Protein AF-A0A8H6HH96-F1 (afdb_monomer_lite)

Secondary structure (DSSP, 8-state):
-PPPPP--TTHHHHHHHHHHHHHHHSHHHHHHHT--SSTT-------HHHHHHHHHHHH-HHHHHH-HHHHHHHHHHHHHHHHHHHHHHHHHTT-TTS-----TT-----TT-----S---BTTB--TTS-HHHHHHHHHHHHH-TTHHHHHHHHTT-TTTS-SEEEPP-BTTB--EEE-S---GGG-TTSS--PPPP--------SSSSS----------------------------PPPPPP-PPPPPPP----PPPPPPHHHHHHHHHHHTS--PPP---HHHHHHHHHHHHHHHHHHHHHHHHHHHHHHHHHHHHHTTSS-HHHHHHHHHHHHHS----------------PPPP-PPPPPPPPPPPPPGGGG----

Foldseek 3Di:
DDDQDDDDCPPPPSVLVVLLLVLCVDPLNVCVQLNDPDPPDDNPPDDLLNSLLVSLCRRPVVNCVVPSNVSSVVSVVSSVVLVVLLVVLVVVLVCVVVDPPPDPDDPDDDPDDQPASPDAAALQGDDPPGDPVSVVSSVVSCVVPVCNSVVSNSHRPDCVNQPQWDWDPQDVSGIHIHGNDPDPPVPPPPPPPDDDDDDDDDDDDDPDPPPDDDDDDDDDDDDDDDDDDDDDDDDDDDDDDDDDDDDDDDDDDDDDDDDPDDDPVVVVVVVVVVPPDPPPDPDDPVVVVVVVVVVVVVVVLVVVLVVVLVVVLVVLVVCVVVVVDDPVRSVVVNVCSVPVPSPPVPPPPPDDDDDDDDDDDDDDDDDDDDDDDDPPPPPDDD

Sequence (382 aa):
MSKIPDVKWAENNHHLTWALITEMEKEPYRSTFFGKSSKAENTKGVSKVKVCQQIAQAVIPHVHTINAKTAGNRVSTKIDWLFAQYKNQAQRLRKTGGGIEVGEGTVGGSAGGNDALDFYIGADGPNSDTPAHAQNLWQEINSAFPFFGRLHRQTATRPNVVPIVVTTGVGPHGSQSLWLQPRNQGAVNNLSSQAAPALDDNLSSQALDNFLGINTTKTLGQGAPLSRSSSFSSVHSESQAPPPPLSQLPPSAQSSKRPPKLSTQARAAADKIASVKLVPQKRSLQETLSDITERNFTLLTARADRDSQTQTRQVLLAEFNAGLWTREEYRAEVNALLNRPLASSSSSSLSTSSSSPAIPEAQHLPRAHSPDWPENLFQDQD

pLDDT: mean 73.15, std 23.67, range [26.23, 98.56]

Radius of gyration: 35.13 Å; chains: 1; bounding box: 78×89×97 Å

Organism: NCBI:txid980116

Structure (mmCIF, N/CA/C/O backbone):
data_AF-A0A8H6HH96-F1
#
_entry.id   AF-A0A8H6HH96-F1
#
loop_
_atom_site.group_PDB
_atom_site.id
_atom_site.type_symbol
_atom_site.label_atom_id
_atom_site.label_alt_id
_atom_site.label_comp_id
_atom_site.label_asym_id
_atom_site.label_entity_id
_atom_site.label_seq_id
_atom_site.pdbx_PDB_ins_code
_atom_site.Cartn_x
_atom_site.Cartn_y
_atom_site.Cartn_z
_atom_site.occupancy
_atom_site.B_iso_or_equiv
_atom_site.auth_seq_id
_atom_site.auth_comp_id
_atom_site.auth_asym_id
_atom_site.auth_atom_id
_atom_site.pdbx_PDB_model_num
ATOM 1 N N . MET A 1 1 ? -2.152 -10.992 33.904 1.00 78.69 1 MET A N 1
ATOM 2 C CA . MET A 1 1 ? -2.643 -10.517 32.591 1.00 78.69 1 MET A CA 1
ATOM 3 C C . MET A 1 1 ? -2.635 -11.699 31.641 1.00 78.69 1 MET A C 1
ATOM 5 O O . MET A 1 1 ? -1.570 -12.265 31.432 1.00 78.69 1 MET A O 1
ATOM 9 N N . SER A 1 2 ? -3.791 -12.119 31.130 1.00 87.31 2 SER A N 1
ATOM 10 C CA . SER A 1 2 ? -3.855 -13.226 30.168 1.00 87.31 2 SER A CA 1
ATOM 11 C C . SER A 1 2 ? -3.091 -12.855 28.893 1.00 87.31 2 SER A C 1
ATOM 13 O O . SER A 1 2 ? -3.254 -11.751 28.370 1.00 87.31 2 SER A O 1
ATOM 15 N N . LYS A 1 3 ? -2.229 -13.754 28.407 1.00 94.62 3 LYS A N 1
ATOM 16 C CA . LYS A 1 3 ? -1.460 -13.548 27.173 1.00 94.62 3 LYS A CA 1
ATOM 17 C C . LYS A 1 3 ? -2.432 -13.466 25.992 1.00 94.62 3 LYS A C 1
ATOM 19 O O . LYS A 1 3 ? -3.235 -14.373 25.793 1.00 94.62 3 LYS A O 1
ATOM 24 N N . ILE A 1 4 ? -2.374 -12.380 25.220 1.00 95.94 4 ILE A N 1
ATOM 25 C CA . ILE A 1 4 ? -3.239 -12.201 24.048 1.00 95.94 4 ILE A CA 1
ATOM 26 C C . ILE A 1 4 ? -2.741 -13.154 22.947 1.00 95.94 4 ILE A C 1
ATOM 28 O O . ILE A 1 4 ? -1.587 -13.014 22.532 1.00 95.94 4 ILE A O 1
ATOM 32 N N . PRO A 1 5 ? -3.564 -14.105 22.464 1.00 96.69 5 PRO A N 1
ATOM 33 C CA . PRO A 1 5 ? -3.142 -15.075 21.452 1.00 96.69 5 PRO A CA 1
ATOM 34 C C . PRO A 1 5 ? -2.785 -14.360 20.151 1.00 96.69 5 PRO A C 1
ATOM 36 O O . PRO A 1 5 ? -3.343 -13.299 19.872 1.00 96.69 5 PRO A O 1
ATOM 39 N N . ASP A 1 6 ? -1.856 -14.892 19.365 1.00 97.62 6 ASP A N 1
ATOM 40 C CA . ASP A 1 6 ? -1.516 -14.304 18.067 1.00 97.62 6 ASP A CA 1
ATOM 41 C C . ASP A 1 6 ? -2.592 -14.605 17.007 1.00 97.62 6 ASP A C 1
ATOM 43 O O . ASP A 1 6 ? -3.264 -15.634 17.077 1.00 97.62 6 ASP A O 1
ATOM 47 N N . VAL A 1 7 ? -2.796 -13.691 16.052 1.00 97.75 7 VAL A N 1
ATOM 48 C CA . VAL A 1 7 ? -3.810 -13.853 14.994 1.00 97.75 7 VAL A CA 1
ATOM 49 C C . VAL A 1 7 ? -3.150 -14.411 13.747 1.00 97.75 7 VAL A C 1
ATOM 51 O O . VAL A 1 7 ? -2.391 -13.726 13.063 1.00 97.75 7 VAL A O 1
ATOM 54 N N . LYS A 1 8 ? -3.506 -15.643 13.401 1.00 98.00 8 LYS A N 1
ATOM 55 C CA . LYS A 1 8 ? -2.939 -16.340 12.253 1.00 98.00 8 LYS A CA 1
ATOM 56 C C . LYS A 1 8 ? -3.692 -16.001 10.963 1.00 98.00 8 LYS A C 1
ATOM 58 O O . LYS A 1 8 ? -4.523 -16.756 10.473 1.00 98.00 8 LYS A O 1
ATOM 63 N N . TRP A 1 9 ? -3.385 -14.837 10.391 1.00 97.94 9 TRP A N 1
ATOM 64 C CA . TRP A 1 9 ? -4.041 -14.301 9.184 1.00 97.94 9 TRP A CA 1
ATOM 65 C C . TRP A 1 9 ? -3.913 -15.166 7.917 1.00 97.94 9 TRP A C 1
ATOM 67 O O . TRP A 1 9 ? -4.648 -14.932 6.954 1.00 97.94 9 TRP A O 1
ATOM 77 N N . ALA A 1 10 ? -2.955 -16.097 7.888 1.00 96.94 10 ALA A N 1
ATOM 78 C CA . ALA A 1 10 ? -2.667 -16.961 6.743 1.00 96.94 10 ALA A CA 1
ATOM 79 C C . ALA A 1 10 ? -3.335 -18.346 6.810 1.00 96.94 10 ALA A C 1
ATOM 81 O O . ALA A 1 10 ? -3.368 -19.046 5.804 1.00 96.94 10 ALA A O 1
ATOM 82 N N . GLU A 1 11 ? -3.899 -18.739 7.955 1.00 96.44 11 GLU A N 1
ATOM 83 C CA . GLU A 1 11 ? -4.533 -20.055 8.098 1.00 96.44 11 GLU A CA 1
ATOM 84 C C . GLU A 1 11 ? -5.866 -20.159 7.338 1.00 96.44 11 GLU A C 1
ATOM 86 O O . GLU A 1 11 ? -6.554 -19.159 7.092 1.00 96.44 11 GLU A O 1
ATOM 91 N N . ASN A 1 12 ? -6.238 -21.396 6.985 1.00 96.19 12 ASN A N 1
ATOM 92 C CA . ASN A 1 12 ? -7.440 -21.762 6.225 1.00 96.19 12 ASN A CA 1
ATOM 93 C C . ASN A 1 12 ? -7.620 -20.898 4.967 1.00 96.19 12 ASN A C 1
ATOM 95 O O . ASN A 1 12 ? -8.622 -20.197 4.827 1.00 96.19 12 ASN A O 1
ATOM 99 N N . ASN A 1 13 ? -6.618 -20.889 4.083 1.00 96.56 13 ASN A N 1
ATOM 100 C CA . ASN A 1 13 ? -6.642 -20.124 2.830 1.00 96.56 13 ASN A CA 1
ATOM 101 C C . ASN A 1 13 ? -6.955 -18.633 3.046 1.00 96.56 13 ASN A C 1
ATOM 103 O O . ASN A 1 13 ? -7.746 -18.025 2.323 1.00 96.56 13 ASN A O 1
ATOM 107 N N . HIS A 1 14 ? -6.346 -18.042 4.078 1.00 97.50 14 HIS A N 1
ATOM 108 C CA . HIS A 1 14 ? -6.530 -16.641 4.448 1.00 97.50 14 HIS A CA 1
ATOM 109 C C . HIS A 1 14 ? -7.977 -16.236 4.787 1.00 97.50 14 HIS A C 1
ATOM 111 O O . HIS A 1 14 ? -8.347 -15.073 4.597 1.00 97.50 14 HIS A O 1
ATOM 117 N N . HIS A 1 15 ? -8.797 -17.150 5.318 1.00 98.12 15 HIS A N 1
ATOM 118 C CA . HIS A 1 15 ? -10.210 -16.884 5.628 1.00 98.12 15 HIS A CA 1
ATOM 119 C C . HIS A 1 15 ? -10.440 -15.594 6.442 1.00 98.12 15 HIS A C 1
ATOM 121 O O . HIS A 1 15 ? -11.335 -14.819 6.115 1.00 98.12 15 HIS A O 1
ATOM 127 N N . LEU A 1 16 ? -9.602 -15.300 7.448 1.00 98.31 16 LEU A N 1
ATOM 128 C CA . LEU A 1 16 ? -9.711 -14.066 8.244 1.00 98.31 16 LEU A CA 1
ATOM 129 C C . LEU A 1 16 ? -9.432 -12.806 7.425 1.00 98.31 16 LEU A C 1
ATOM 131 O O . LEU A 1 16 ? -10.037 -11.766 7.669 1.00 98.31 16 LEU A O 1
ATOM 135 N N . THR A 1 17 ? -8.518 -12.882 6.456 1.00 98.44 17 THR A N 1
ATOM 136 C CA . THR A 1 17 ? -8.229 -11.751 5.564 1.00 98.44 17 THR A CA 1
ATOM 137 C C . THR A 1 17 ? -9.420 -11.501 4.634 1.00 98.44 17 THR A C 1
ATOM 139 O O . THR A 1 17 ? -9.804 -10.352 4.423 1.00 98.44 17 THR A O 1
ATOM 142 N N . TRP A 1 18 ? -10.071 -12.560 4.148 1.00 98.38 18 TRP A N 1
ATOM 143 C CA . TRP A 1 18 ? -11.303 -12.447 3.363 1.00 98.38 18 TRP A CA 1
ATOM 144 C C . TRP A 1 18 ? -12.493 -11.925 4.170 1.00 98.38 18 TRP A C 1
ATOM 146 O O . TRP A 1 18 ? -13.240 -11.073 3.682 1.00 98.38 18 TRP A O 1
ATOM 156 N N . ALA A 1 19 ? -12.649 -12.384 5.412 1.00 98.44 19 ALA A N 1
ATOM 157 C CA . ALA A 1 19 ? -13.650 -11.865 6.339 1.00 98.44 19 ALA A CA 1
ATOM 158 C C . ALA A 1 19 ? -13.410 -10.376 6.625 1.00 98.44 19 ALA A C 1
ATOM 160 O O . ALA A 1 19 ? -14.339 -9.578 6.547 1.00 98.44 19 ALA A O 1
ATOM 161 N N . LEU A 1 20 ? -12.151 -9.980 6.847 1.00 98.50 20 LEU A N 1
ATOM 162 C CA . LEU A 1 20 ? -11.760 -8.583 7.020 1.00 98.50 20 LEU A CA 1
ATOM 163 C C . LEU A 1 20 ? -12.160 -7.717 5.820 1.00 98.50 20 LEU A C 1
ATOM 165 O O . LEU A 1 20 ? -12.794 -6.683 6.011 1.00 98.50 20 LEU A O 1
ATOM 169 N N . ILE A 1 21 ? -11.835 -8.137 4.594 1.00 98.31 21 ILE A N 1
ATOM 170 C CA . ILE A 1 21 ? -12.217 -7.392 3.384 1.00 98.31 21 ILE A CA 1
ATOM 171 C C . ILE A 1 21 ? -13.745 -7.298 3.270 1.00 98.31 21 ILE A C 1
ATOM 173 O O . ILE A 1 21 ? -14.269 -6.228 2.981 1.00 98.31 21 ILE A O 1
ATOM 177 N N . THR A 1 22 ? -14.462 -8.385 3.565 1.00 98.31 22 THR A N 1
ATOM 178 C CA . THR A 1 22 ? -15.934 -8.410 3.542 1.00 98.31 22 THR A CA 1
ATOM 179 C C . THR A 1 22 ? -16.539 -7.426 4.542 1.00 98.31 22 THR A C 1
ATOM 181 O O . THR A 1 22 ? -17.466 -6.699 4.199 1.00 98.31 22 THR A O 1
ATOM 184 N N . GLU A 1 23 ? -15.998 -7.346 5.760 1.00 98.31 23 GLU A N 1
ATOM 185 C CA . GLU A 1 23 ? -16.421 -6.342 6.738 1.00 98.31 23 GLU A CA 1
ATOM 186 C C . GLU A 1 23 ? -16.109 -4.922 6.256 1.00 98.31 23 GLU A C 1
ATOM 188 O O . GLU A 1 23 ? -16.977 -4.057 6.314 1.00 98.31 23 GLU A O 1
ATOM 193 N N . MET A 1 24 ? -14.911 -4.669 5.718 1.00 97.88 24 MET A N 1
ATOM 194 C CA . MET A 1 24 ? -14.539 -3.347 5.193 1.00 97.88 24 MET A CA 1
ATOM 195 C C . MET A 1 24 ? -15.464 -2.862 4.066 1.00 97.88 24 MET A C 1
ATOM 197 O O . MET A 1 24 ? -15.627 -1.655 3.891 1.00 97.88 24 MET A O 1
ATOM 201 N N . GLU A 1 25 ? -16.038 -3.779 3.287 1.00 96.69 25 GLU A N 1
ATOM 202 C CA . GLU A 1 25 ? -16.947 -3.467 2.181 1.00 96.69 25 GLU A CA 1
ATOM 203 C C . GLU A 1 25 ? -18.357 -3.074 2.629 1.00 96.69 25 GLU A C 1
ATOM 205 O O . GLU A 1 25 ? -19.082 -2.465 1.841 1.00 96.69 25 GLU A O 1
ATOM 210 N N . LYS A 1 26 ? -18.751 -3.371 3.873 1.00 96.25 26 LYS A N 1
ATOM 211 C CA . LYS A 1 26 ? -20.076 -3.008 4.385 1.00 96.25 26 LYS A CA 1
ATOM 212 C C . LYS A 1 26 ? -20.257 -1.493 4.384 1.00 96.25 26 LYS A C 1
ATOM 214 O O . LYS A 1 26 ? -19.396 -0.765 4.869 1.00 96.25 26 LYS A O 1
ATOM 219 N N . GLU A 1 27 ? -21.427 -1.029 3.950 1.00 93.06 27 GLU A N 1
ATOM 220 C CA . GLU A 1 27 ? -21.820 0.390 3.907 1.00 93.06 27 GLU A CA 1
ATOM 221 C C . GLU A 1 27 ? -21.396 1.246 5.122 1.00 93.06 27 GLU A C 1
ATOM 223 O O . GLU A 1 27 ? -20.795 2.300 4.916 1.00 93.06 27 GLU A O 1
ATOM 228 N N . PRO A 1 28 ? -21.601 0.839 6.395 1.00 93.69 28 PRO A N 1
ATOM 229 C CA . PRO A 1 28 ? -21.172 1.656 7.536 1.00 93.69 28 PRO A CA 1
ATOM 230 C C . PRO A 1 28 ? -19.653 1.872 7.637 1.00 93.69 28 PRO A C 1
ATOM 232 O O . PRO A 1 28 ? -19.225 2.831 8.279 1.00 93.69 28 PRO A O 1
ATOM 235 N N . TYR A 1 29 ? -18.842 0.993 7.047 1.00 95.81 29 TYR A N 1
ATOM 236 C CA . TYR A 1 29 ? -17.377 1.008 7.144 1.00 95.81 29 TYR A CA 1
ATOM 237 C C . TYR A 1 29 ? -16.710 1.408 5.832 1.00 95.81 29 TYR A C 1
ATOM 239 O O . TYR A 1 29 ? -15.599 1.949 5.836 1.00 95.81 29 TYR A O 1
ATOM 247 N N . ARG A 1 30 ? -17.419 1.214 4.720 1.00 94.81 30 ARG A N 1
ATOM 248 C CA . ARG A 1 30 ? -16.966 1.470 3.362 1.00 94.81 30 ARG A CA 1
ATOM 249 C C . ARG A 1 30 ? -16.361 2.855 3.210 1.00 94.81 30 ARG A C 1
ATOM 251 O O . ARG A 1 30 ? -15.209 2.966 2.794 1.00 94.81 30 ARG A O 1
ATOM 258 N N . SER A 1 31 ? -17.078 3.906 3.606 1.00 93.81 31 SER A N 1
ATOM 259 C CA . SER A 1 31 ? -16.592 5.276 3.417 1.00 93.81 31 SER A CA 1
ATOM 260 C C . SER A 1 31 ? -15.366 5.636 4.248 1.00 93.81 31 SER A C 1
ATOM 262 O O . SER A 1 31 ? -14.612 6.530 3.862 1.00 93.81 31 SER A O 1
ATOM 264 N N . THR A 1 32 ? -15.086 4.890 5.319 1.00 95.00 32 THR A N 1
ATOM 265 C CA . THR A 1 32 ? -13.865 5.065 6.119 1.00 95.00 32 THR A CA 1
ATOM 266 C C . THR A 1 32 ? -12.619 4.565 5.382 1.00 95.00 32 THR A C 1
ATOM 268 O O . THR A 1 32 ? -11.561 5.186 5.487 1.00 95.00 32 THR A O 1
ATOM 271 N N . PHE A 1 33 ? -12.718 3.466 4.627 1.00 94.62 33 PHE A N 1
ATOM 272 C CA . PHE A 1 33 ? -11.559 2.834 3.975 1.00 94.62 33 PHE A CA 1
ATOM 273 C C . PHE A 1 33 ? -11.481 3.116 2.473 1.00 94.62 33 PHE A C 1
ATOM 275 O O . PHE A 1 33 ? -10.404 3.391 1.941 1.00 94.62 33 PHE A O 1
ATOM 282 N N . PHE A 1 34 ? -12.622 3.096 1.792 1.00 93.69 34 PHE A N 1
ATOM 283 C CA . PHE A 1 34 ? -12.732 3.262 0.344 1.00 93.69 34 PHE A CA 1
ATOM 284 C C . PHE A 1 34 ? -13.244 4.651 -0.058 1.00 93.69 34 PHE A C 1
ATOM 286 O O . PHE A 1 34 ? -13.220 4.998 -1.233 1.00 93.69 34 PHE A O 1
ATOM 293 N N . GLY A 1 35 ? -13.596 5.506 0.906 1.00 91.81 35 GLY A N 1
ATOM 294 C CA . GLY A 1 35 ? -14.155 6.827 0.627 1.00 91.81 35 GLY A CA 1
ATOM 295 C C . GLY A 1 35 ? -15.628 6.768 0.218 1.00 91.81 35 GLY A C 1
ATOM 296 O O . GLY A 1 35 ? -16.232 5.702 0.141 1.00 91.81 35 GLY A O 1
ATOM 297 N N . LYS A 1 36 ? -16.215 7.944 0.009 1.00 91.50 36 LYS A N 1
ATOM 298 C CA . LYS A 1 36 ? -17.645 8.096 -0.274 1.00 91.50 36 LYS A CA 1
ATOM 299 C C . LYS A 1 36 ? -18.006 7.485 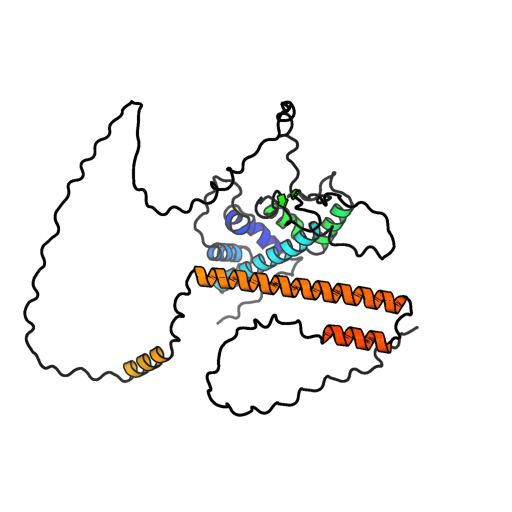-1.627 1.00 91.50 36 LYS A C 1
ATOM 301 O O . LYS A 1 36 ? -17.333 7.778 -2.616 1.00 91.50 36 LYS A O 1
ATOM 306 N N . SER A 1 37 ? -19.091 6.715 -1.674 1.00 87.94 37 SER A N 1
ATOM 307 C CA . SER A 1 37 ? -19.625 6.163 -2.929 1.00 87.94 37 SER A CA 1
ATOM 308 C C . SER A 1 37 ? -20.396 7.219 -3.727 1.00 87.94 37 SER A C 1
ATOM 310 O O . SER A 1 37 ? -20.481 7.141 -4.948 1.00 87.94 37 SER A O 1
ATOM 312 N N . SER A 1 38 ? -20.949 8.231 -3.048 1.00 88.50 38 SER A N 1
ATOM 313 C CA . SER A 1 38 ? -21.664 9.344 -3.677 1.00 88.50 38 SER A CA 1
ATOM 314 C C . SER A 1 38 ? -21.323 10.683 -3.021 1.00 88.50 38 SER A C 1
ATOM 316 O O . SER A 1 38 ? -20.925 10.751 -1.857 1.00 88.50 38 SER A O 1
ATOM 318 N N . LYS A 1 39 ? -21.518 11.784 -3.756 1.00 87.12 39 LYS A N 1
ATOM 319 C CA . LYS A 1 39 ? -21.288 13.145 -3.239 1.00 87.12 39 LYS A CA 1
ATOM 320 C C . LYS A 1 39 ? -22.212 13.496 -2.060 1.00 87.12 39 LYS A C 1
ATOM 322 O O . LYS A 1 39 ? -21.820 14.292 -1.212 1.00 87.12 39 LYS A O 1
ATOM 327 N N . ALA A 1 40 ? -23.404 12.896 -2.004 1.00 90.38 40 ALA A N 1
ATOM 328 C CA . ALA A 1 40 ? -24.403 13.124 -0.958 1.00 90.38 40 ALA A CA 1
ATOM 329 C C . ALA A 1 40 ? -24.122 12.347 0.343 1.00 90.38 40 ALA A C 1
ATOM 331 O O . ALA A 1 40 ? -24.733 12.626 1.373 1.00 90.38 40 ALA A O 1
ATOM 332 N N . GLU A 1 41 ? -23.202 11.379 0.322 1.00 88.69 41 GLU A N 1
ATOM 333 C CA . GLU A 1 41 ? -22.872 10.592 1.505 1.00 88.69 41 GLU A CA 1
ATOM 334 C C . GLU A 1 41 ? -22.101 11.451 2.522 1.00 88.69 41 GLU A C 1
ATOM 336 O O . GLU A 1 41 ? -21.005 11.958 2.256 1.00 88.69 41 GLU A O 1
ATOM 341 N N . ASN A 1 42 ? -22.664 11.629 3.716 1.00 86.19 42 ASN A N 1
ATOM 342 C CA . ASN A 1 42 ? -21.992 12.324 4.808 1.00 86.19 42 ASN A CA 1
ATOM 343 C C . ASN A 1 42 ? -21.152 11.346 5.626 1.00 86.19 42 ASN A C 1
ATOM 345 O O . ASN A 1 42 ? -21.620 10.279 6.023 1.00 86.19 42 ASN A O 1
ATOM 349 N N . THR A 1 43 ? -19.907 11.732 5.912 1.00 79.44 43 THR A N 1
ATOM 350 C CA . THR A 1 43 ? -19.020 10.941 6.762 1.00 79.44 43 THR A CA 1
ATOM 351 C C . THR A 1 43 ? -19.615 10.917 8.165 1.00 79.44 43 THR A C 1
ATOM 353 O O . THR A 1 43 ? -19.654 11.941 8.849 1.00 79.44 43 THR A O 1
ATOM 356 N N . LYS A 1 44 ? -20.102 9.754 8.604 1.00 79.44 44 LYS A N 1
ATOM 357 C CA . LYS A 1 44 ? -20.506 9.551 9.997 1.00 79.44 44 LYS A CA 1
ATOM 358 C C . LYS A 1 44 ? -19.246 9.783 10.831 1.00 79.44 44 LYS A C 1
ATOM 360 O O . LYS A 1 44 ? -18.245 9.126 10.571 1.00 79.44 44 LYS A O 1
ATOM 365 N N . GLY A 1 45 ? -19.256 10.728 11.774 1.00 90.50 45 GLY A N 1
ATOM 366 C CA . GLY A 1 45 ? -18.087 11.167 12.564 1.00 90.50 45 GLY A CA 1
ATOM 367 C C . GLY A 1 45 ? -17.471 10.108 13.497 1.00 90.50 45 GLY A C 1
ATOM 368 O O . GLY A 1 45 ? -16.928 10.434 14.550 1.00 90.50 45 GLY A O 1
ATOM 369 N N . VAL A 1 46 ? -17.589 8.828 13.154 1.00 93.56 46 VAL A N 1
ATOM 370 C CA . VAL A 1 46 ? -16.971 7.699 13.833 1.00 93.56 46 VAL A CA 1
ATOM 371 C C . VAL A 1 46 ? -15.484 7.693 13.491 1.00 93.56 46 VAL A C 1
ATOM 373 O O . VAL A 1 46 ? -15.091 7.743 12.328 1.00 93.56 46 VAL A O 1
ATOM 376 N N . SER A 1 47 ? -14.630 7.632 14.511 1.00 96.12 47 SER A N 1
ATOM 377 C CA . SER A 1 47 ? -13.187 7.566 14.292 1.00 96.12 47 SER A CA 1
ATOM 378 C C . SER A 1 47 ? -12.780 6.231 13.657 1.00 96.12 47 SER A C 1
ATOM 380 O O . SER A 1 47 ? -13.325 5.180 14.003 1.00 96.12 47 SER A O 1
ATOM 382 N N . LYS A 1 48 ? -11.749 6.248 12.796 1.00 96.31 48 LYS A N 1
ATOM 383 C CA . LYS A 1 48 ? -11.160 5.034 12.188 1.00 96.31 48 LYS A CA 1
ATOM 384 C C . LYS A 1 48 ? -10.838 3.961 13.240 1.00 96.31 48 LYS A C 1
ATOM 386 O O . LYS A 1 48 ? -11.071 2.783 13.010 1.00 96.31 48 LYS A O 1
ATOM 391 N N . VAL A 1 49 ? -10.374 4.371 14.426 1.00 97.62 49 VAL A N 1
ATOM 392 C CA . VAL A 1 49 ? -10.071 3.465 15.551 1.00 97.62 49 VAL A CA 1
ATOM 393 C C . VAL A 1 49 ? -11.313 2.705 16.026 1.00 97.62 49 VAL A C 1
ATOM 395 O O . VAL A 1 49 ? -11.239 1.491 16.207 1.00 97.62 49 VAL A O 1
ATOM 398 N N . LYS A 1 50 ? -12.454 3.387 16.200 1.00 97.81 50 LYS A N 1
ATOM 399 C CA . LYS A 1 50 ? -13.714 2.741 16.602 1.00 97.81 50 LYS A CA 1
ATOM 400 C C . LYS A 1 50 ? -14.210 1.774 15.527 1.00 97.81 50 LYS A C 1
ATOM 402 O O . LYS A 1 50 ? -14.626 0.671 15.863 1.00 97.81 50 LYS A O 1
ATOM 407 N N . VAL A 1 51 ? -14.098 2.150 14.251 1.00 98.00 51 VAL A N 1
ATOM 408 C CA . VAL A 1 51 ? -14.438 1.262 13.126 1.00 98.00 51 VAL A CA 1
ATOM 409 C C . VAL A 1 51 ? -13.569 -0.001 13.146 1.00 98.00 51 VAL A C 1
ATOM 411 O O . VAL A 1 51 ? -14.099 -1.105 13.088 1.00 98.00 51 VAL A O 1
ATOM 414 N N . CYS A 1 52 ? -12.249 0.125 13.321 1.00 98.38 52 CYS A N 1
ATOM 415 C CA . CYS A 1 52 ? -11.358 -1.036 13.416 1.00 98.38 52 CYS A CA 1
ATOM 416 C C . CYS A 1 52 ? -11.680 -1.941 14.618 1.00 98.38 52 CYS A C 1
ATOM 418 O O . CYS A 1 52 ? -11.545 -3.155 14.505 1.00 98.38 52 CYS A O 1
ATOM 420 N N . GLN A 1 53 ? -12.116 -1.387 15.756 1.00 98.38 53 GLN A N 1
ATOM 421 C CA . GLN A 1 53 ? -12.568 -2.182 16.908 1.00 98.38 53 GLN A CA 1
ATOM 422 C C . GLN A 1 53 ? -13.856 -2.957 16.601 1.00 98.38 53 GLN A C 1
ATOM 424 O O . GLN A 1 53 ? -13.935 -4.141 16.914 1.00 98.38 53 GLN A O 1
ATOM 429 N N . GLN A 1 54 ? -14.827 -2.325 15.933 1.00 98.38 54 GLN A N 1
ATOM 430 C CA . GLN A 1 54 ? -16.070 -2.982 15.511 1.00 98.38 54 GLN A CA 1
ATOM 431 C C . GLN A 1 54 ? -15.809 -4.104 14.499 1.00 98.38 54 GLN A C 1
ATOM 433 O O . GLN A 1 54 ? -16.320 -5.210 14.654 1.00 98.38 54 GLN A O 1
ATOM 438 N N . ILE A 1 55 ? -14.939 -3.863 13.515 1.00 98.44 55 ILE A N 1
ATOM 439 C CA . ILE A 1 55 ? -14.499 -4.907 12.582 1.00 98.44 55 ILE A CA 1
ATOM 440 C C . ILE A 1 55 ? -13.763 -6.022 13.335 1.00 98.44 55 ILE A C 1
ATOM 442 O O . ILE A 1 55 ? -13.988 -7.197 13.065 1.00 98.44 55 ILE A O 1
ATOM 446 N N . ALA A 1 56 ? -12.918 -5.693 14.317 1.00 98.50 56 ALA A N 1
ATOM 447 C CA . ALA A 1 56 ? -12.231 -6.700 15.123 1.00 98.50 56 ALA A CA 1
ATOM 448 C C . ALA A 1 56 ? -13.199 -7.574 15.933 1.00 98.50 56 ALA A C 1
ATOM 450 O O . ALA A 1 56 ? -12.954 -8.771 16.067 1.00 98.50 56 ALA A O 1
ATOM 451 N N . GLN A 1 57 ? -14.302 -7.010 16.430 1.00 98.50 57 GLN A N 1
ATOM 452 C CA . GLN A 1 57 ? -15.362 -7.776 17.086 1.00 98.50 57 GLN A CA 1
ATOM 453 C C . GLN A 1 57 ? -15.993 -8.807 16.136 1.00 98.50 57 GLN A C 1
ATOM 455 O O . GLN A 1 57 ? -16.278 -9.919 16.570 1.00 98.50 57 GLN A O 1
ATOM 460 N N . ALA A 1 58 ? -16.172 -8.462 14.857 1.00 98.44 58 ALA A N 1
ATOM 461 C CA . ALA A 1 58 ? -16.731 -9.364 13.850 1.00 98.44 58 ALA A CA 1
ATOM 462 C C . ALA A 1 58 ? -15.720 -10.415 13.349 1.00 98.44 58 ALA A C 1
ATOM 464 O O . ALA A 1 58 ? -16.064 -11.585 13.212 1.00 98.44 58 ALA A O 1
ATOM 465 N N . VAL A 1 59 ? -14.469 -10.017 13.090 1.00 98.38 59 VAL A N 1
ATOM 466 C CA . VAL A 1 59 ? -13.461 -10.873 12.429 1.00 98.38 59 VAL A CA 1
ATOM 467 C C . VAL A 1 59 ? -12.671 -11.730 13.421 1.00 98.38 59 VAL A C 1
ATOM 469 O O . VAL A 1 59 ? -12.329 -12.868 13.118 1.00 98.38 59 VAL A O 1
ATOM 472 N N . ILE A 1 60 ? -12.351 -11.201 14.605 1.00 98.25 60 ILE A N 1
ATOM 473 C CA . ILE A 1 60 ? -11.533 -11.878 15.627 1.00 98.25 60 ILE A CA 1
ATOM 474 C C . ILE A 1 60 ? -12.170 -11.758 17.025 1.00 98.25 60 ILE A C 1
ATOM 476 O O . ILE A 1 60 ? -11.526 -11.252 17.956 1.00 98.25 60 ILE A O 1
ATOM 480 N N . PRO A 1 61 ? -13.413 -12.254 17.216 1.00 98.25 61 PRO A N 1
ATOM 481 C CA . PRO A 1 61 ? -14.188 -12.052 18.444 1.00 98.25 61 PRO A CA 1
ATOM 482 C C . PRO A 1 61 ? -13.441 -12.509 19.702 1.00 98.25 61 PRO A C 1
ATOM 484 O O . PRO A 1 61 ? -13.428 -11.799 20.703 1.00 98.25 61 PRO A O 1
ATOM 487 N N . HIS A 1 62 ? -12.725 -13.637 19.638 1.00 97.88 62 HIS A N 1
ATOM 488 C CA . HIS A 1 62 ? -11.951 -14.161 20.768 1.00 97.88 62 HIS A CA 1
ATOM 489 C C . HIS A 1 62 ? -10.872 -13.180 21.270 1.00 97.88 62 HIS A C 1
ATOM 491 O O . HIS A 1 62 ? -10.720 -12.974 22.472 1.00 97.88 62 HIS A O 1
ATOM 497 N N . VAL A 1 63 ? -10.137 -12.523 20.362 1.00 97.94 63 VAL A N 1
ATOM 498 C CA . VAL A 1 63 ? -9.110 -11.528 20.732 1.00 97.94 63 VAL A CA 1
ATOM 499 C C . VAL A 1 63 ? -9.761 -10.248 21.250 1.00 97.94 63 VAL A C 1
ATOM 501 O O . VAL A 1 63 ? -9.257 -9.639 22.194 1.00 97.94 63 VAL A O 1
ATOM 504 N N . HIS A 1 64 ? -10.883 -9.848 20.649 1.00 98.19 64 HIS A N 1
ATOM 505 C CA . HIS A 1 64 ? -11.628 -8.658 21.044 1.00 98.19 64 HIS A CA 1
ATOM 506 C C . HIS A 1 64 ? -12.180 -8.768 22.473 1.00 98.19 64 HIS A C 1
ATOM 508 O O . HIS A 1 64 ? -12.037 -7.820 23.244 1.00 98.19 64 HIS A O 1
ATOM 514 N N . THR A 1 65 ? -12.732 -9.925 22.856 1.00 97.75 65 THR A N 1
ATOM 515 C CA . THR A 1 65 ? -13.227 -10.188 24.220 1.00 97.75 65 THR A CA 1
ATOM 516 C C . THR A 1 65 ? -12.126 -10.053 25.275 1.00 97.75 65 THR A C 1
ATOM 518 O O . THR A 1 65 ? -12.387 -9.573 26.374 1.00 97.75 65 THR A O 1
ATOM 521 N N . ILE A 1 66 ? -10.882 -10.418 24.942 1.00 97.56 66 ILE A N 1
ATOM 522 C CA . ILE A 1 66 ? -9.730 -10.256 25.843 1.00 97.56 66 ILE A CA 1
ATOM 523 C C . ILE A 1 66 ? -9.295 -8.787 25.904 1.00 97.56 66 ILE A C 1
ATOM 525 O O . ILE A 1 66 ? -9.064 -8.244 26.984 1.00 97.56 66 ILE A O 1
ATOM 529 N N . ASN A 1 67 ? -9.121 -8.146 24.744 1.00 97.56 67 ASN A N 1
ATOM 530 C CA . ASN A 1 67 ? -8.712 -6.748 24.658 1.00 97.56 67 ASN A CA 1
ATOM 531 C C . ASN A 1 67 ? -9.135 -6.111 23.324 1.00 97.56 67 ASN A C 1
ATOM 533 O O . ASN A 1 67 ? -8.445 -6.231 22.306 1.00 97.56 67 ASN A O 1
ATOM 537 N N . ALA A 1 68 ? -10.226 -5.345 23.362 1.00 97.75 68 ALA A N 1
ATOM 538 C CA . ALA A 1 68 ? -10.778 -4.646 22.203 1.00 97.75 68 ALA A CA 1
ATOM 539 C C . ALA A 1 68 ? -9.775 -3.693 21.529 1.00 97.75 68 ALA A C 1
ATOM 541 O O . ALA A 1 68 ? -9.702 -3.623 20.301 1.00 97.75 68 ALA A O 1
ATOM 542 N N . LYS A 1 69 ? -8.952 -2.979 22.313 1.00 97.88 69 LYS A N 1
ATOM 543 C CA . LYS A 1 69 ? -7.965 -2.025 21.782 1.00 97.88 69 LYS A CA 1
ATOM 544 C C . LYS A 1 69 ? -6.867 -2.741 20.999 1.00 97.88 69 LYS A C 1
ATOM 546 O O . LYS A 1 69 ? -6.557 -2.339 19.880 1.00 97.88 69 LYS A O 1
ATOM 551 N N . THR A 1 70 ? -6.314 -3.816 21.554 1.00 97.62 70 THR A N 1
ATOM 552 C CA . THR A 1 70 ? -5.293 -4.621 20.873 1.00 97.62 70 THR A CA 1
ATOM 553 C C . THR A 1 70 ? -5.855 -5.297 19.624 1.00 97.62 70 THR A C 1
ATOM 555 O O . THR A 1 70 ? -5.190 -5.302 18.588 1.00 97.62 70 THR A O 1
ATOM 558 N N . ALA A 1 71 ? -7.084 -5.818 19.685 1.00 98.19 71 ALA A N 1
ATOM 559 C CA . ALA A 1 71 ? -7.752 -6.415 18.530 1.00 98.19 71 ALA A CA 1
ATOM 560 C C . ALA A 1 71 ? -7.951 -5.391 17.395 1.00 98.19 71 ALA A C 1
ATOM 562 O O . ALA A 1 71 ? -7.568 -5.654 16.254 1.00 98.19 71 ALA A O 1
ATOM 563 N N . GLY A 1 72 ? -8.448 -4.192 17.723 1.00 98.25 72 GLY A N 1
ATOM 564 C CA . GLY A 1 72 ? -8.602 -3.093 16.766 1.00 98.25 72 GLY A CA 1
ATOM 565 C C . GLY A 1 72 ? -7.276 -2.651 16.136 1.00 98.25 72 GLY A C 1
ATOM 566 O O . GLY A 1 72 ? -7.218 -2.429 14.927 1.00 98.25 72 GLY A O 1
ATOM 567 N N . ASN A 1 73 ? -6.191 -2.591 16.917 1.00 98.31 73 ASN A N 1
ATOM 568 C CA . ASN A 1 73 ? -4.858 -2.274 16.393 1.00 98.31 73 ASN A CA 1
ATOM 569 C C . ASN A 1 73 ? -4.366 -3.331 15.395 1.00 98.31 73 ASN A C 1
ATOM 571 O O . ASN A 1 73 ? -3.882 -2.971 14.326 1.00 98.31 73 ASN A O 1
ATOM 575 N N . ARG A 1 74 ? -4.535 -4.624 15.700 1.00 98.25 74 ARG A N 1
ATOM 576 C CA . ARG A 1 74 ? -4.141 -5.717 14.793 1.00 98.25 74 ARG A CA 1
ATOM 577 C C . ARG A 1 74 ? -4.899 -5.670 13.470 1.00 98.25 74 ARG A C 1
ATOM 579 O O . ARG A 1 74 ? -4.286 -5.840 12.418 1.00 98.25 74 ARG A O 1
ATOM 586 N N . VAL A 1 75 ? -6.205 -5.400 13.521 1.00 98.56 75 VAL A N 1
ATOM 587 C CA . VAL A 1 75 ? -7.017 -5.167 12.318 1.00 98.56 75 VAL A CA 1
ATOM 588 C C . VAL A 1 75 ? -6.484 -3.969 11.536 1.00 98.56 75 VAL A C 1
ATOM 590 O O . VAL A 1 75 ? -6.236 -4.103 10.343 1.00 98.56 75 VAL A O 1
ATOM 593 N N . SER A 1 76 ? -6.227 -2.830 12.191 1.00 98.19 76 SER A N 1
ATOM 594 C CA . SER A 1 76 ? -5.685 -1.642 11.515 1.00 98.19 76 SER A CA 1
ATOM 595 C C . SER A 1 76 ? -4.364 -1.937 10.802 1.00 98.19 76 SER A C 1
ATOM 597 O O . SER A 1 76 ? -4.241 -1.645 9.617 1.00 98.19 76 SER A O 1
ATOM 599 N N . THR A 1 77 ? -3.406 -2.574 11.482 1.00 98.25 77 THR A N 1
ATOM 600 C CA . THR A 1 77 ? -2.113 -2.945 10.886 1.00 98.25 77 THR A CA 1
ATOM 601 C C . THR A 1 77 ? -2.288 -3.874 9.684 1.00 98.25 77 THR A C 1
ATOM 603 O O . THR A 1 77 ? -1.611 -3.704 8.671 1.00 98.25 77 THR A O 1
ATOM 606 N N . LYS A 1 78 ? -3.219 -4.835 9.753 1.00 98.38 78 LYS A N 1
ATOM 607 C CA . LYS A 1 78 ? -3.496 -5.739 8.630 1.00 98.38 78 LYS A CA 1
ATOM 608 C C . LYS A 1 78 ? -4.122 -5.009 7.439 1.00 98.38 78 LYS A C 1
ATOM 610 O O . LYS A 1 78 ? -3.746 -5.294 6.304 1.00 98.38 78 LYS A O 1
ATOM 615 N N . ILE A 1 79 ? -5.029 -4.061 7.685 1.00 98.38 79 ILE A N 1
ATOM 616 C CA . ILE A 1 79 ? -5.613 -3.196 6.648 1.00 98.38 79 ILE A CA 1
ATOM 617 C C . ILE A 1 79 ? -4.521 -2.365 5.968 1.00 98.38 79 ILE A C 1
ATOM 619 O O . ILE A 1 79 ? -4.451 -2.328 4.740 1.00 98.38 79 ILE A O 1
ATOM 623 N N . ASP A 1 80 ? -3.646 -1.728 6.748 1.00 97.88 80 ASP A N 1
ATOM 624 C CA . ASP A 1 80 ? -2.568 -0.900 6.204 1.00 97.88 80 ASP A CA 1
ATOM 625 C C . ASP A 1 80 ? -1.599 -1.751 5.353 1.00 97.88 80 ASP A C 1
ATOM 627 O O . ASP A 1 80 ? -1.212 -1.337 4.258 1.00 97.88 80 ASP A O 1
ATOM 631 N N . TRP A 1 81 ? -1.298 -2.985 5.784 1.00 98.12 81 TRP A N 1
ATOM 632 C CA . TRP A 1 81 ? -0.538 -3.957 4.989 1.00 98.12 81 TRP A CA 1
ATOM 633 C C . TRP A 1 81 ? -1.243 -4.333 3.675 1.00 98.12 81 TRP A C 1
ATOM 635 O O . TRP A 1 81 ? -0.601 -4.324 2.626 1.00 98.12 81 TRP A O 1
ATOM 645 N N . LEU A 1 82 ? -2.556 -4.606 3.693 1.00 98.31 82 LEU A N 1
ATOM 646 C CA . LEU A 1 82 ? -3.331 -4.926 2.483 1.00 98.31 82 LEU A CA 1
ATOM 647 C C . LEU A 1 82 ? -3.278 -3.790 1.457 1.00 98.31 82 LEU A C 1
ATOM 649 O O . LEU A 1 82 ? -3.037 -4.037 0.278 1.00 98.31 82 LEU A O 1
ATOM 653 N N . PHE A 1 83 ? -3.461 -2.543 1.898 1.00 96.75 83 PHE A N 1
ATOM 654 C CA . PHE A 1 83 ? -3.383 -1.387 1.004 1.00 96.75 83 PHE A CA 1
ATOM 655 C C . PHE A 1 83 ? -1.964 -1.132 0.491 1.00 96.75 83 PHE A C 1
ATOM 657 O O . PHE A 1 83 ? -1.807 -0.704 -0.652 1.00 96.75 83 PHE A O 1
ATOM 664 N N . ALA A 1 84 ? -0.932 -1.387 1.300 1.00 96.25 84 ALA A N 1
ATOM 665 C CA . ALA A 1 84 ? 0.455 -1.290 0.854 1.00 96.25 84 ALA A CA 1
ATOM 666 C C . ALA A 1 84 ? 0.766 -2.325 -0.241 1.00 96.25 84 ALA A C 1
ATOM 668 O O . ALA A 1 84 ? 1.293 -1.958 -1.291 1.00 96.25 84 ALA A O 1
ATOM 669 N N . GLN A 1 85 ? 0.367 -3.585 -0.035 1.00 97.00 85 GLN A N 1
ATOM 670 C CA . GLN A 1 85 ? 0.517 -4.649 -1.032 1.00 97.00 85 GLN A CA 1
ATOM 671 C C . GLN A 1 85 ? -0.281 -4.350 -2.302 1.00 97.00 85 GLN A C 1
ATOM 673 O O . GLN A 1 85 ? 0.270 -4.412 -3.398 1.00 97.00 85 GLN A O 1
ATOM 678 N N . TYR A 1 86 ? -1.539 -3.918 -2.165 1.00 96.69 86 TYR A N 1
ATOM 679 C CA . TYR A 1 86 ? -2.360 -3.492 -3.298 1.00 96.69 86 TYR A CA 1
ATOM 680 C C . TYR A 1 86 ? -1.675 -2.398 -4.125 1.00 96.69 86 TYR A C 1
ATOM 682 O O . TYR A 1 86 ? -1.593 -2.522 -5.342 1.00 96.69 86 TYR A O 1
ATOM 690 N N . LYS A 1 87 ? -1.149 -1.343 -3.487 1.00 93.44 87 LYS A N 1
ATOM 691 C CA . LYS A 1 87 ? -0.445 -0.260 -4.194 1.00 93.44 87 LYS A CA 1
ATOM 692 C C . LYS A 1 87 ? 0.776 -0.773 -4.951 1.00 93.44 87 LYS A C 1
ATOM 694 O O . LYS A 1 87 ? 1.006 -0.327 -6.069 1.00 93.44 87 LYS A O 1
ATOM 699 N N . ASN A 1 88 ? 1.535 -1.690 -4.356 1.00 92.94 88 ASN A N 1
ATOM 700 C CA . ASN A 1 88 ? 2.719 -2.268 -4.985 1.00 92.94 88 ASN A CA 1
ATOM 701 C C . ASN A 1 88 ? 2.342 -3.068 -6.246 1.00 92.94 88 ASN A C 1
ATOM 703 O O . ASN A 1 88 ? 2.884 -2.826 -7.321 1.00 92.94 88 ASN A O 1
ATOM 707 N N . GLN A 1 89 ? 1.315 -3.917 -6.154 1.00 94.31 89 GLN A N 1
ATOM 708 C CA . GLN A 1 89 ? 0.808 -4.675 -7.302 1.00 94.31 89 GLN A CA 1
ATOM 709 C C . GLN A 1 89 ? 0.156 -3.771 -8.364 1.00 94.31 89 GLN A C 1
ATOM 711 O O . GLN A 1 89 ? 0.420 -3.909 -9.553 1.00 94.31 89 GLN A O 1
ATOM 716 N N . ALA A 1 90 ? -0.629 -2.772 -7.953 1.00 92.06 90 ALA A N 1
ATOM 717 C CA . ALA A 1 90 ? -1.244 -1.812 -8.869 1.00 92.06 90 ALA A CA 1
ATOM 718 C C . ALA A 1 90 ? -0.201 -0.939 -9.587 1.00 92.06 90 ALA A C 1
ATOM 720 O O . ALA A 1 90 ? -0.441 -0.493 -10.705 1.00 92.06 90 ALA A O 1
ATOM 721 N N . GLN A 1 91 ? 0.966 -0.697 -8.977 1.00 87.75 91 GLN A N 1
ATOM 722 C CA . GLN A 1 91 ? 2.086 -0.051 -9.659 1.00 87.75 91 GLN A CA 1
ATOM 723 C C . GLN A 1 91 ? 2.666 -0.926 -10.770 1.00 87.75 91 GLN A C 1
ATOM 725 O O . GLN A 1 91 ? 3.068 -0.372 -11.787 1.00 87.75 91 GLN A O 1
ATOM 730 N N . ARG A 1 92 ? 2.676 -2.258 -10.627 1.00 88.19 92 ARG A N 1
ATOM 731 C CA . ARG A 1 92 ? 3.133 -3.163 -11.696 1.00 88.19 92 ARG A CA 1
ATOM 732 C C . ARG A 1 92 ? 2.265 -3.039 -12.946 1.00 88.19 92 ARG A C 1
ATOM 734 O O . ARG A 1 92 ? 2.814 -2.959 -14.033 1.00 88.19 92 ARG A O 1
ATOM 741 N N . LEU A 1 93 ? 0.946 -2.885 -12.783 1.00 86.69 93 LEU A N 1
ATOM 742 C CA . LEU A 1 93 ? 0.023 -2.609 -13.896 1.00 86.69 93 LEU A CA 1
ATOM 743 C C . LEU A 1 93 ? 0.281 -1.270 -14.603 1.00 86.69 93 LEU A C 1
ATOM 745 O O . LEU A 1 93 ? -0.148 -1.092 -15.733 1.00 86.69 93 LEU A O 1
ATOM 749 N N . ARG A 1 94 ? 0.940 -0.313 -13.937 1.00 78.88 94 ARG A N 1
ATOM 750 C CA . ARG A 1 94 ? 1.263 1.010 -14.504 1.00 78.88 94 ARG A CA 1
ATOM 751 C C . ARG A 1 94 ? 2.678 1.091 -15.071 1.00 78.88 94 ARG A C 1
ATOM 753 O O . ARG A 1 94 ? 2.972 2.003 -15.829 1.00 78.88 94 ARG A O 1
ATOM 760 N N . LYS A 1 95 ? 3.574 0.206 -14.631 1.00 65.81 95 LYS A N 1
ATOM 761 C CA . LYS A 1 95 ? 5.013 0.246 -14.923 1.00 65.81 95 LYS A CA 1
ATOM 762 C C . LYS A 1 95 ? 5.410 -0.576 -16.148 1.00 65.81 95 LYS A C 1
ATOM 764 O O . LYS A 1 95 ? 6.598 -0.756 -16.366 1.00 65.81 95 LYS A O 1
ATOM 769 N N . THR A 1 96 ? 4.479 -1.022 -16.981 1.00 52.38 96 THR A N 1
ATOM 770 C CA . THR A 1 96 ? 4.789 -1.738 -18.232 1.00 52.38 96 THR A CA 1
ATOM 771 C C . THR A 1 96 ? 5.342 -0.849 -19.360 1.00 52.38 96 THR A C 1
ATOM 773 O O . THR A 1 96 ? 5.402 -1.294 -20.493 1.00 52.38 96 THR A O 1
ATOM 776 N N . GLY A 1 97 ? 5.816 0.364 -19.046 1.00 46.56 97 GLY A N 1
ATOM 777 C CA . GLY A 1 97 ? 6.794 1.125 -19.846 1.00 46.56 97 GLY A CA 1
ATOM 778 C C . GLY A 1 97 ? 8.148 1.305 -19.136 1.00 46.56 97 GLY A C 1
ATOM 779 O O . GLY A 1 97 ? 8.994 2.083 -19.561 1.00 46.56 97 GLY A O 1
ATOM 780 N N . GLY A 1 98 ? 8.357 0.635 -17.999 1.00 44.16 98 GLY A N 1
ATOM 781 C CA . GLY A 1 98 ? 9.642 0.583 -17.316 1.00 44.16 98 GLY A CA 1
ATOM 782 C C . GLY A 1 98 ? 10.547 -0.320 -18.121 1.00 44.16 98 GLY A C 1
ATOM 783 O O . GLY A 1 98 ? 10.488 -1.527 -17.911 1.00 44.16 98 GLY A O 1
ATOM 784 N N . GLY A 1 99 ? 11.277 0.291 -19.060 1.00 37.78 99 GLY A N 1
ATOM 785 C CA . GLY A 1 99 ? 12.190 -0.339 -20.002 1.00 37.78 99 GLY A CA 1
ATOM 786 C C . GLY A 1 99 ? 12.601 -1.732 -19.558 1.00 37.78 99 GLY A C 1
ATOM 787 O O . GLY A 1 99 ? 13.465 -1.891 -18.699 1.00 37.78 99 GLY A O 1
ATOM 788 N N . ILE A 1 100 ? 11.974 -2.743 -20.165 1.00 41.53 100 ILE A N 1
ATOM 789 C CA . ILE A 1 100 ? 12.725 -3.951 -20.476 1.00 41.53 100 ILE A CA 1
ATOM 790 C C . ILE A 1 100 ? 13.979 -3.390 -21.136 1.00 41.53 100 ILE A C 1
ATOM 792 O O . ILE A 1 100 ? 13.852 -2.650 -22.112 1.00 41.53 100 ILE A O 1
ATOM 796 N N . GLU A 1 101 ? 15.149 -3.604 -20.539 1.00 41.72 101 GLU A N 1
ATOM 797 C CA . GLU A 1 101 ? 16.414 -3.386 -21.223 1.00 41.72 101 GLU A CA 1
ATOM 798 C C . GLU A 1 101 ? 16.341 -4.276 -22.465 1.00 41.72 101 GLU A C 1
ATOM 800 O O . GLU A 1 101 ? 16.621 -5.472 -22.425 1.00 41.72 101 GLU A O 1
ATOM 805 N N . VAL A 1 102 ? 15.793 -3.728 -23.550 1.00 42.50 102 VAL A N 1
ATOM 806 C CA . VAL A 1 102 ? 15.834 -4.345 -24.860 1.00 42.50 102 VAL A CA 1
ATOM 807 C C . VAL A 1 102 ? 17.317 -4.364 -25.145 1.00 42.50 102 VAL A C 1
ATOM 809 O O . VAL A 1 102 ? 17.917 -3.301 -25.315 1.00 42.50 102 VAL A O 1
ATOM 812 N N . GLY A 1 103 ? 17.900 -5.560 -25.058 1.00 41.16 103 GLY A N 1
ATOM 813 C CA . GLY A 1 103 ? 19.315 -5.785 -25.291 1.00 41.16 103 GLY A CA 1
ATOM 814 C C . GLY A 1 103 ? 19.780 -4.967 -26.489 1.00 41.16 103 GLY A C 1
ATOM 815 O O . GLY A 1 103 ? 19.092 -4.905 -27.514 1.00 41.16 103 GLY A O 1
ATOM 816 N N . GLU A 1 104 ? 20.907 -4.287 -26.296 1.00 45.84 104 GLU A N 1
ATOM 817 C CA . GLU A 1 104 ? 21.611 -3.500 -27.302 1.00 45.84 104 GLU A CA 1
ATOM 818 C C . GLU A 1 104 ? 21.533 -4.195 -28.667 1.00 45.84 104 GLU A C 1
ATOM 820 O O . GLU A 1 104 ? 22.086 -5.276 -28.857 1.00 45.84 104 GLU A O 1
ATOM 825 N N . GLY A 1 105 ? 20.807 -3.613 -29.624 1.00 46.53 105 GLY A N 1
ATOM 826 C CA . GLY A 1 105 ? 20.778 -4.194 -30.966 1.00 46.53 105 GLY A CA 1
ATOM 827 C C . GLY A 1 105 ? 19.745 -3.656 -31.940 1.00 46.53 105 GLY A C 1
ATOM 828 O O . GLY A 1 105 ? 19.975 -3.743 -33.142 1.00 46.53 105 GLY A O 1
ATOM 829 N N . THR A 1 106 ? 18.638 -3.058 -31.491 1.00 40.00 106 THR A N 1
ATOM 830 C CA . THR A 1 106 ? 17.615 -2.584 -32.443 1.00 40.00 106 THR A CA 1
ATOM 831 C C . THR A 1 106 ? 17.656 -1.069 -32.592 1.00 40.00 106 THR A C 1
ATOM 833 O O . THR A 1 106 ? 16.894 -0.325 -31.981 1.00 40.00 106 THR A O 1
ATOM 836 N N . VAL A 1 107 ? 18.589 -0.616 -33.430 1.00 50.28 107 VAL A N 1
ATOM 837 C CA . VAL A 1 107 ? 18.642 0.751 -33.955 1.00 50.28 107 VAL A CA 1
ATOM 838 C C . VAL A 1 107 ? 17.520 0.892 -34.987 1.00 50.28 107 VAL A C 1
ATOM 840 O O . VAL A 1 107 ? 17.659 0.488 -36.136 1.00 50.28 107 VAL A O 1
ATOM 843 N N . GLY A 1 108 ? 16.378 1.428 -34.568 1.00 42.88 108 GLY A N 1
ATOM 844 C CA . GLY A 1 108 ? 15.237 1.666 -35.451 1.00 42.88 108 GLY A CA 1
ATOM 845 C C . GLY A 1 108 ? 14.284 2.666 -34.822 1.00 42.88 108 GLY A C 1
ATOM 846 O O . GLY A 1 108 ? 13.384 2.291 -34.080 1.00 42.88 108 GLY A O 1
ATOM 847 N N . GLY A 1 109 ? 14.550 3.949 -35.056 1.00 47.84 109 GLY A N 1
ATOM 848 C CA . GLY A 1 109 ? 13.892 5.058 -34.385 1.00 47.84 109 GLY A CA 1
ATOM 849 C C . GLY A 1 109 ? 12.387 5.143 -34.626 1.00 47.84 109 GLY A C 1
ATOM 850 O O . GLY A 1 109 ? 11.908 5.071 -35.753 1.00 47.84 109 GLY A O 1
ATOM 851 N N . SER A 1 110 ? 11.668 5.436 -33.547 1.00 41.38 110 SER A N 1
ATOM 852 C CA . SER A 1 110 ? 10.446 6.229 -33.612 1.00 41.38 110 SER A CA 1
ATOM 853 C C . SER A 1 110 ? 10.420 7.165 -32.404 1.00 41.38 110 SER A C 1
ATOM 855 O O . SER A 1 110 ? 9.771 6.922 -31.390 1.00 41.38 110 SER A O 1
ATOM 857 N N . ALA A 1 111 ? 11.225 8.224 -32.497 1.00 46.50 111 ALA A N 1
ATOM 858 C CA . ALA A 1 111 ? 11.247 9.321 -31.542 1.00 46.50 111 ALA A CA 1
ATOM 859 C C . ALA A 1 111 ? 9.940 10.123 -31.672 1.00 46.50 111 ALA A C 1
ATOM 861 O O . ALA A 1 111 ? 9.691 10.729 -32.711 1.00 46.50 111 ALA A O 1
ATOM 862 N N . GLY A 1 112 ? 9.108 10.117 -30.626 1.00 43.66 112 GLY A N 1
ATOM 863 C CA . GLY A 1 112 ? 7.913 10.968 -30.536 1.00 43.66 112 GLY A CA 1
ATOM 864 C C . GLY A 1 112 ? 6.578 10.250 -30.322 1.00 43.66 112 GLY A C 1
ATOM 865 O O . GLY A 1 112 ? 5.535 10.896 -30.408 1.00 43.66 112 GLY A O 1
ATOM 866 N N . GLY A 1 113 ? 6.573 8.945 -30.036 1.00 45.88 113 GLY A N 1
ATOM 867 C CA . GLY A 1 113 ? 5.355 8.253 -29.616 1.00 45.88 113 GLY A CA 1
ATOM 868 C C . GLY A 1 113 ? 4.892 8.763 -28.252 1.00 45.88 113 GLY A C 1
ATOM 869 O O . GLY A 1 113 ? 5.649 8.728 -27.289 1.00 45.88 113 GLY A O 1
ATOM 870 N N . ASN A 1 114 ? 3.660 9.268 -28.167 1.00 50.00 114 ASN A N 1
ATOM 871 C CA . ASN A 1 114 ? 2.971 9.414 -26.889 1.00 50.00 114 ASN A CA 1
ATOM 872 C C . ASN A 1 114 ? 2.982 8.041 -26.204 1.00 50.00 114 ASN A C 1
ATOM 874 O O . ASN A 1 114 ? 2.239 7.168 -26.649 1.00 50.00 114 ASN A O 1
ATOM 878 N N . ASP A 1 115 ? 3.772 7.869 -25.142 1.00 55.34 115 ASP A N 1
ATOM 879 C CA . ASP A 1 115 ? 3.706 6.711 -24.240 1.00 55.34 115 ASP A CA 1
ATOM 880 C C . ASP A 1 115 ? 2.391 6.776 -23.449 1.00 55.34 115 ASP A C 1
ATOM 882 O O . ASP A 1 115 ? 2.351 6.999 -22.239 1.00 55.34 115 ASP A O 1
ATOM 886 N N . ALA A 1 116 ? 1.272 6.676 -24.165 1.00 61.16 116 ALA A N 1
ATOM 887 C CA . ALA A 1 116 ? -0.019 6.377 -23.593 1.00 61.16 116 ALA A CA 1
ATOM 888 C C . ALA A 1 116 ? 0.078 4.987 -22.955 1.00 61.16 116 ALA A C 1
ATOM 890 O O . ALA A 1 116 ? 0.722 4.100 -23.502 1.00 61.16 116 ALA A O 1
ATOM 891 N N . LEU A 1 117 ? -0.556 4.778 -21.800 1.00 65.38 117 LEU A N 1
ATOM 892 C CA . LEU A 1 117 ? -0.698 3.428 -21.272 1.00 65.38 117 LEU A CA 1
ATOM 893 C C . LEU A 1 117 ? -1.402 2.595 -22.343 1.00 65.38 117 LEU A C 1
ATOM 895 O O . LEU A 1 117 ? -2.533 2.917 -22.708 1.00 65.38 117 LEU A O 1
ATOM 899 N N . ASP A 1 118 ? -0.751 1.525 -22.794 1.00 75.25 118 ASP A N 1
ATOM 900 C CA . ASP A 1 118 ? -1.284 0.624 -23.823 1.00 75.25 118 ASP A CA 1
ATOM 901 C C . ASP A 1 118 ? -2.647 0.030 -23.439 1.00 75.25 118 ASP A C 1
ATOM 903 O O . ASP A 1 118 ? -3.415 -0.414 -24.293 1.00 75.25 118 ASP A O 1
ATOM 907 N N . PHE A 1 119 ? -2.963 0.007 -22.141 1.00 85.25 119 PHE A N 1
ATOM 908 C CA . PHE A 1 119 ? -4.214 -0.513 -21.618 1.00 85.25 119 PHE A CA 1
ATOM 909 C C . PHE A 1 119 ? -4.625 0.148 -20.298 1.00 85.25 119 PHE A C 1
ATOM 911 O O . PHE A 1 119 ? -3.807 0.585 -19.487 1.00 85.25 119 PHE A O 1
ATOM 918 N N . TYR A 1 120 ? -5.934 0.144 -20.050 1.00 86.62 120 TYR A N 1
ATOM 919 C CA . TYR A 1 120 ? -6.533 0.466 -18.761 1.00 86.62 120 TYR A CA 1
ATOM 920 C C . TYR A 1 120 ? -7.375 -0.714 -18.285 1.00 86.62 120 TYR A C 1
ATOM 922 O O . TYR A 1 120 ? -8.207 -1.225 -19.031 1.00 86.62 120 TYR A O 1
ATOM 930 N N . ILE A 1 121 ? -7.189 -1.109 -17.027 1.00 91.06 121 ILE A N 1
ATOM 931 C CA . ILE A 1 121 ? -8.019 -2.123 -16.377 1.00 91.06 121 ILE A CA 1
ATOM 932 C C . ILE A 1 121 ? -8.996 -1.410 -15.442 1.00 91.06 121 ILE A C 1
ATOM 934 O O . ILE A 1 121 ? -8.585 -0.684 -14.535 1.00 91.06 121 ILE A O 1
ATOM 938 N N . GLY A 1 122 ? -10.291 -1.595 -15.702 1.00 91.62 122 GLY A N 1
ATOM 939 C CA . GLY A 1 122 ? -11.367 -1.007 -14.911 1.00 91.62 122 GLY A CA 1
ATOM 940 C C . GLY A 1 122 ? -11.569 -1.699 -13.564 1.00 91.62 122 GLY A C 1
ATOM 941 O O . GLY A 1 122 ? -10.955 -2.717 -13.253 1.00 91.62 122 GLY A O 1
ATOM 942 N N . ALA A 1 123 ? -12.490 -1.162 -12.760 1.00 93.31 123 ALA A N 1
ATOM 943 C CA . ALA A 1 123 ? -12.788 -1.692 -11.429 1.00 93.31 123 ALA A CA 1
ATOM 944 C C . ALA A 1 123 ? -13.215 -3.170 -11.442 1.00 93.31 123 ALA A C 1
ATOM 946 O O . ALA A 1 123 ? -12.841 -3.920 -10.544 1.00 93.31 123 ALA A O 1
ATOM 947 N N . ASP A 1 124 ? -13.950 -3.606 -12.463 1.00 95.62 124 ASP A N 1
ATOM 948 C CA . ASP A 1 124 ? -14.394 -4.999 -12.581 1.00 95.62 124 ASP A CA 1
ATOM 949 C C . ASP A 1 124 ? -13.311 -5.942 -13.144 1.00 95.62 124 ASP A C 1
ATOM 951 O O . ASP A 1 124 ? -13.546 -7.140 -13.281 1.00 95.62 124 ASP A O 1
ATOM 955 N N . GLY A 1 125 ? -12.100 -5.428 -13.387 1.00 95.62 125 GLY A N 1
ATOM 956 C CA . GLY A 1 125 ? -10.974 -6.187 -13.917 1.00 95.62 125 GLY A CA 1
ATOM 957 C C . GLY A 1 125 ? -10.872 -6.121 -15.446 1.00 95.62 125 GLY A C 1
ATOM 958 O O . GLY A 1 125 ? -11.473 -5.243 -16.074 1.00 95.62 125 GLY A O 1
ATOM 959 N N . PRO A 1 126 ? -10.041 -6.989 -16.051 1.00 96.00 126 PRO A N 1
ATOM 960 C CA . PRO A 1 126 ? -9.857 -7.039 -17.496 1.00 96.00 126 PRO A CA 1
ATOM 961 C C . PRO A 1 126 ? -11.148 -7.474 -18.201 1.00 96.00 126 PRO A C 1
ATOM 963 O O . PRO A 1 126 ? -11.851 -8.371 -17.740 1.00 96.00 126 PRO A O 1
ATOM 966 N N . ASN A 1 127 ? -11.442 -6.839 -19.332 1.00 95.56 127 ASN A N 1
ATOM 967 C CA . ASN A 1 127 ? -12.575 -7.137 -20.210 1.00 95.56 127 ASN A CA 1
ATOM 968 C C . ASN A 1 127 ? -12.104 -7.785 -21.530 1.00 95.56 127 ASN A C 1
ATOM 970 O O . ASN A 1 127 ? -10.908 -8.006 -21.725 1.00 95.56 127 ASN A O 1
ATOM 974 N N . SER A 1 128 ? -13.037 -8.074 -22.446 1.00 95.94 128 SER A N 1
ATOM 975 C CA . SER A 1 128 ? -12.738 -8.638 -23.776 1.00 95.94 128 SER A CA 1
ATOM 976 C C . SER A 1 128 ? -11.758 -7.797 -24.594 1.00 95.94 128 SER A C 1
ATOM 978 O O . SER A 1 128 ? -11.021 -8.343 -25.408 1.00 95.94 128 SER A O 1
ATOM 980 N N . ASP A 1 129 ? -11.732 -6.488 -24.348 1.00 93.56 129 ASP A N 1
ATOM 981 C CA . ASP A 1 129 ? -10.914 -5.526 -25.087 1.00 93.56 129 ASP A CA 1
ATOM 982 C C . ASP A 1 129 ? -9.531 -5.328 -24.444 1.00 93.56 129 ASP A C 1
ATOM 984 O O . ASP A 1 129 ? -8.676 -4.631 -24.986 1.00 93.56 129 ASP A O 1
ATOM 988 N N . THR A 1 130 ? -9.288 -5.929 -23.272 1.00 92.88 130 THR A N 1
ATOM 989 C CA . THR A 1 130 ? -8.004 -5.823 -22.577 1.00 92.88 130 THR A CA 1
ATOM 990 C C . THR A 1 130 ? -6.957 -6.680 -23.298 1.00 92.88 130 THR A C 1
ATOM 992 O O . THR A 1 130 ? -7.188 -7.879 -23.463 1.00 92.88 130 THR A O 1
ATOM 995 N N . PRO A 1 131 ? -5.785 -6.135 -23.680 1.00 92.31 131 PRO A N 1
ATOM 996 C CA . PRO A 1 131 ? -4.739 -6.895 -24.362 1.00 92.31 131 PRO A CA 1
ATOM 997 C C . PRO A 1 131 ? -4.303 -8.146 -23.592 1.00 92.31 131 PRO A C 1
ATOM 999 O O . PRO A 1 131 ? -4.207 -8.130 -22.364 1.00 92.31 131 PRO A O 1
ATOM 1002 N N . ALA A 1 132 ? -3.960 -9.219 -24.312 1.00 93.44 132 ALA A N 1
ATOM 1003 C CA . ALA A 1 132 ? -3.595 -10.505 -23.710 1.00 93.44 132 ALA A CA 1
ATOM 1004 C C . ALA A 1 132 ? -2.460 -10.390 -22.673 1.00 93.44 132 ALA A C 1
ATOM 1006 O O . ALA A 1 132 ? -2.529 -10.998 -21.608 1.00 93.44 132 ALA A O 1
ATOM 1007 N N . HIS A 1 133 ? -1.447 -9.554 -22.928 1.00 91.44 133 HIS A N 1
ATOM 1008 C CA . HIS A 1 133 ? -0.347 -9.345 -21.980 1.00 91.44 133 HIS A CA 1
ATOM 1009 C C . HIS A 1 133 ? -0.821 -8.718 -20.653 1.00 91.44 133 HIS A C 1
ATOM 1011 O O . HIS A 1 133 ? -0.355 -9.107 -19.584 1.00 91.44 133 HIS A O 1
ATOM 1017 N N . ALA A 1 134 ? -1.791 -7.801 -20.701 1.00 91.75 134 ALA A N 1
ATOM 1018 C CA . ALA A 1 134 ? -2.380 -7.179 -19.520 1.00 91.75 134 ALA A CA 1
ATOM 1019 C C . ALA A 1 134 ? -3.273 -8.159 -18.744 1.00 91.75 134 ALA A C 1
ATOM 1021 O O . ALA A 1 134 ? -3.253 -8.166 -17.512 1.00 91.75 134 ALA A O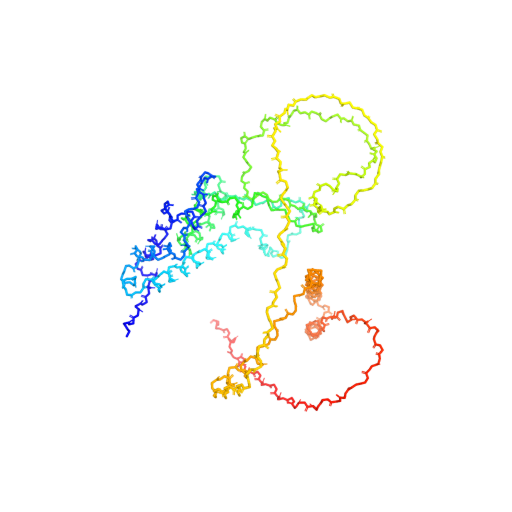 1
ATOM 1022 N N . GLN A 1 135 ? -4.008 -9.029 -19.449 1.00 95.44 135 GLN A N 1
ATOM 1023 C CA . GLN A 1 135 ? -4.763 -10.120 -18.825 1.00 95.44 135 GLN A CA 1
ATOM 1024 C C . GLN A 1 135 ? -3.830 -11.099 -18.097 1.00 95.44 135 GLN A C 1
ATOM 1026 O O . GLN A 1 135 ? -4.093 -11.452 -16.947 1.00 95.44 135 GLN A O 1
ATOM 1031 N N . ASN A 1 136 ? -2.715 -11.479 -18.727 1.00 95.69 136 ASN A N 1
ATOM 1032 C CA . ASN A 1 136 ? -1.711 -12.364 -18.132 1.00 95.69 136 ASN A CA 1
ATOM 1033 C C . ASN A 1 136 ? -1.092 -11.739 -16.874 1.00 95.69 136 ASN A C 1
ATOM 1035 O O . ASN A 1 136 ? -1.050 -12.383 -15.826 1.00 95.69 136 ASN A O 1
ATOM 1039 N N . LEU A 1 137 ? -0.695 -10.462 -16.936 1.00 93.50 137 LEU A N 1
ATOM 1040 C CA . LEU A 1 137 ? -0.165 -9.737 -15.778 1.00 93.50 137 LEU A CA 1
ATOM 1041 C C . LEU A 1 137 ? -1.200 -9.633 -14.646 1.00 93.50 137 LEU A C 1
ATOM 1043 O O . LEU A 1 137 ? -0.865 -9.797 -13.475 1.00 93.50 137 LEU A O 1
ATOM 1047 N N . TRP A 1 138 ? -2.473 -9.398 -14.970 1.00 96.06 138 TRP A N 1
ATOM 1048 C CA . TRP A 1 138 ? -3.554 -9.397 -13.983 1.00 96.06 138 TRP A CA 1
ATOM 1049 C C . TRP A 1 138 ? -3.728 -10.765 -13.305 1.00 96.06 138 TRP A C 1
ATOM 1051 O O . TRP A 1 138 ? -3.925 -10.830 -12.088 1.00 96.06 138 TRP A O 1
ATOM 1061 N N . GLN A 1 139 ? -3.653 -11.861 -14.064 1.00 97.50 139 GLN A N 1
ATOM 1062 C CA . GLN A 1 139 ? -3.714 -13.219 -13.517 1.00 97.50 139 GLN A CA 1
ATOM 1063 C C . GLN A 1 139 ? -2.509 -13.520 -12.619 1.00 97.50 139 GLN A C 1
ATOM 1065 O O . GLN A 1 139 ? -2.694 -14.034 -11.518 1.00 97.50 139 GLN A O 1
ATOM 1070 N N . GLU A 1 140 ? -1.302 -13.128 -13.033 1.00 96.94 140 GLU A N 1
ATOM 1071 C CA . GLU A 1 140 ? -0.076 -13.258 -12.238 1.00 96.94 140 GLU A CA 1
ATOM 1072 C C . GLU A 1 140 ? -0.161 -12.468 -10.921 1.00 96.94 140 GLU A C 1
ATOM 1074 O O . GLU A 1 140 ? 0.201 -12.950 -9.848 1.00 96.94 140 GLU A O 1
ATOM 1079 N N . ILE A 1 141 ? -0.702 -11.250 -10.965 1.00 96.56 141 ILE A N 1
ATOM 1080 C CA . ILE A 1 141 ? -0.916 -10.454 -9.756 1.00 96.56 141 ILE A CA 1
ATOM 1081 C C . ILE A 1 141 ? -1.928 -11.131 -8.826 1.00 96.56 141 ILE A C 1
ATOM 1083 O O . ILE A 1 141 ? -1.706 -11.157 -7.617 1.00 96.56 141 ILE A O 1
ATOM 1087 N N . ASN A 1 142 ? -3.030 -11.675 -9.351 1.00 97.44 142 ASN A N 1
ATOM 1088 C CA . ASN A 1 142 ? -4.014 -12.367 -8.515 1.00 97.44 142 ASN A CA 1
ATOM 1089 C C . ASN A 1 142 ? -3.488 -13.697 -7.965 1.00 97.44 142 ASN A C 1
ATOM 1091 O O . ASN A 1 142 ? -3.880 -14.076 -6.865 1.00 97.44 142 ASN A O 1
ATOM 1095 N N . SER A 1 143 ? -2.595 -14.396 -8.668 1.00 97.56 143 SER A N 1
ATOM 1096 C CA . SER A 1 143 ? -1.971 -15.605 -8.123 1.00 97.56 143 SER A CA 1
ATOM 1097 C C . SER A 1 143 ? -1.015 -15.268 -6.972 1.00 97.56 143 SER A C 1
ATOM 1099 O O . SER A 1 143 ? -1.052 -15.929 -5.935 1.00 97.56 143 SER A O 1
ATOM 1101 N N . ALA A 1 144 ? -0.230 -14.192 -7.096 1.00 97.25 144 ALA A N 1
ATOM 1102 C CA . ALA A 1 144 ? 0.675 -13.722 -6.044 1.00 97.25 144 ALA A CA 1
ATOM 1103 C C . ALA A 1 144 ? -0.053 -13.033 -4.872 1.00 97.25 144 ALA A C 1
ATOM 1105 O O . ALA A 1 144 ? 0.369 -13.116 -3.717 1.00 97.25 144 ALA A O 1
ATOM 1106 N N . PHE A 1 145 ? -1.144 -12.323 -5.158 1.00 97.94 145 PHE A N 1
ATOM 1107 C CA . PHE A 1 145 ? -1.930 -11.561 -4.193 1.00 97.94 145 PHE A CA 1
ATOM 1108 C C . PHE A 1 145 ? -3.431 -11.774 -4.461 1.00 97.94 145 PHE A C 1
ATOM 1110 O O . PHE A 1 145 ? -4.066 -10.947 -5.118 1.00 97.94 145 PHE A O 1
ATOM 1117 N N . PRO A 1 146 ? -4.046 -12.839 -3.910 1.00 98.31 146 PRO A N 1
ATOM 1118 C CA . PRO A 1 146 ? -5.416 -13.248 -4.255 1.00 98.31 146 PRO A CA 1
ATOM 1119 C C . PRO A 1 146 ? -6.488 -12.215 -3.900 1.00 98.31 146 PRO A C 1
ATOM 1121 O O . PRO A 1 146 ? -7.591 -12.244 -4.435 1.00 98.31 146 PRO A O 1
ATOM 1124 N N . PHE A 1 147 ? -6.169 -11.256 -3.032 1.00 98.31 147 PHE A N 1
ATOM 1125 C CA . PHE A 1 147 ? -7.064 -10.163 -2.651 1.00 98.31 147 PHE A CA 1
ATOM 1126 C C . PHE A 1 147 ? -7.099 -9.019 -3.674 1.00 98.31 147 PHE A C 1
ATOM 1128 O O . PHE A 1 147 ? -7.902 -8.095 -3.513 1.00 98.31 147 PHE A O 1
ATOM 1135 N N . PHE A 1 148 ? -6.224 -9.045 -4.688 1.00 97.88 148 PHE A N 1
ATOM 1136 C CA . PHE A 1 148 ? -6.017 -7.934 -5.609 1.00 97.88 148 PHE A CA 1
ATOM 1137 C C . PHE A 1 148 ? -7.295 -7.536 -6.335 1.00 97.88 148 PHE A C 1
ATOM 1139 O O . PHE A 1 148 ? -7.708 -6.391 -6.193 1.00 97.88 148 PHE A O 1
ATOM 1146 N N . GLY A 1 149 ? -7.956 -8.458 -7.042 1.00 97.56 149 GLY A N 1
ATOM 1147 C CA . GLY A 1 149 ? -9.157 -8.139 -7.819 1.00 97.56 149 GLY A CA 1
ATOM 1148 C C . GLY A 1 149 ? -10.274 -7.517 -6.975 1.00 97.56 149 GLY A C 1
ATOM 1149 O O . GLY A 1 149 ? -10.855 -6.500 -7.353 1.00 97.56 149 GLY A O 1
ATOM 1150 N N . ARG A 1 150 ? -10.516 -8.054 -5.770 1.00 97.88 150 ARG A N 1
ATOM 1151 C CA . ARG A 1 150 ? -11.541 -7.522 -4.857 1.00 97.88 150 ARG A CA 1
ATOM 1152 C C . ARG A 1 150 ? -11.179 -6.129 -4.340 1.00 97.88 150 ARG A C 1
ATOM 1154 O O . ARG A 1 150 ? -12.020 -5.237 -4.362 1.00 97.88 150 ARG A O 1
ATOM 1161 N N . LEU A 1 151 ? -9.926 -5.907 -3.934 1.00 97.31 151 LEU A N 1
ATOM 1162 C CA . LEU A 1 151 ? -9.458 -4.580 -3.515 1.00 97.31 151 LEU A CA 1
ATOM 1163 C C . LEU A 1 151 ? -9.430 -3.581 -4.678 1.00 97.31 151 LEU A C 1
ATOM 1165 O O . LEU A 1 151 ? -9.775 -2.414 -4.485 1.00 97.31 151 LEU A O 1
ATOM 1169 N N . HIS A 1 152 ? -9.061 -4.022 -5.880 1.00 96.25 152 HIS A N 1
ATOM 1170 C CA . HIS A 1 152 ? -9.041 -3.202 -7.086 1.00 96.25 152 HIS A CA 1
ATOM 1171 C C . HIS A 1 152 ? -10.438 -2.676 -7.400 1.00 96.25 152 HIS A C 1
ATOM 1173 O O . HIS A 1 152 ? -10.609 -1.467 -7.528 1.00 96.25 152 HIS A O 1
ATOM 1179 N N . ARG A 1 153 ? -11.459 -3.539 -7.358 1.00 96.00 153 ARG A N 1
ATOM 1180 C CA . ARG A 1 153 ? -12.860 -3.142 -7.551 1.00 96.00 153 ARG A CA 1
ATOM 1181 C C . ARG A 1 153 ? -13.304 -2.003 -6.640 1.00 96.00 153 ARG A C 1
ATOM 1183 O O . ARG A 1 153 ? -14.009 -1.096 -7.071 1.00 96.00 153 ARG A O 1
ATOM 1190 N N . GLN A 1 154 ? -12.847 -2.002 -5.389 1.00 95.19 154 GLN A N 1
ATOM 1191 C CA . GLN A 1 154 ? -13.200 -0.951 -4.433 1.00 95.19 154 GLN A CA 1
ATOM 1192 C C . GLN A 1 154 ? -12.359 0.320 -4.560 1.00 95.19 154 GLN A C 1
ATOM 1194 O O . GLN A 1 154 ? -12.800 1.393 -4.155 1.00 95.19 154 GLN A O 1
ATOM 1199 N N . THR A 1 155 ? -11.137 0.219 -5.076 1.00 93.06 155 THR A N 1
ATOM 1200 C CA . THR A 1 155 ? -10.168 1.325 -5.062 1.00 93.06 155 THR A CA 1
ATOM 1201 C C . THR A 1 155 ? -9.997 2.006 -6.416 1.00 93.06 155 THR A C 1
ATOM 1203 O O . THR A 1 155 ? -9.682 3.195 -6.443 1.00 93.06 155 THR A O 1
ATOM 1206 N N . ALA A 1 156 ? -10.234 1.298 -7.521 1.00 90.81 156 ALA A N 1
ATOM 1207 C CA . ALA A 1 156 ? -10.138 1.813 -8.886 1.00 90.81 156 ALA A CA 1
ATOM 1208 C C . ALA A 1 156 ? -11.278 2.778 -9.244 1.00 90.81 156 ALA A C 1
ATOM 1210 O O . ALA A 1 156 ? -11.098 3.650 -10.085 1.00 90.81 156 ALA A O 1
ATOM 1211 N N . THR A 1 157 ? -12.416 2.695 -8.550 1.00 84.50 157 THR A N 1
ATOM 1212 C CA . THR A 1 157 ? -13.540 3.639 -8.698 1.00 84.50 157 THR A CA 1
ATOM 1213 C C . THR A 1 157 ? -13.222 5.045 -8.186 1.00 84.50 157 THR A C 1
ATOM 1215 O O . THR A 1 157 ? -13.997 5.977 -8.398 1.00 84.50 157 THR A O 1
ATOM 1218 N N . ARG A 1 158 ? -12.088 5.234 -7.497 1.00 81.50 158 ARG A N 1
ATOM 1219 C CA . ARG A 1 158 ? -11.722 6.521 -6.906 1.00 81.50 158 ARG A CA 1
ATOM 1220 C C . ARG A 1 158 ? -10.916 7.370 -7.897 1.00 81.50 158 ARG A C 1
ATOM 1222 O O . ARG A 1 158 ? -9.755 7.037 -8.155 1.00 81.50 158 ARG A O 1
ATOM 1229 N N . PRO A 1 159 ? -11.428 8.541 -8.320 1.00 66.31 159 PRO A N 1
ATOM 1230 C CA . PRO A 1 159 ? -10.704 9.429 -9.234 1.00 66.31 159 PRO A CA 1
ATOM 1231 C C . PRO A 1 159 ? -9.382 9.954 -8.648 1.00 66.31 159 PRO A C 1
ATOM 1233 O O . PRO A 1 159 ? -8.457 10.262 -9.387 1.00 66.31 159 PRO A O 1
ATOM 1236 N N . ASN A 1 160 ? -9.239 9.987 -7.316 1.00 67.94 160 ASN A N 1
ATOM 1237 C CA . ASN A 1 160 ? -7.994 10.411 -6.660 1.00 67.94 160 ASN A CA 1
ATOM 1238 C C . ASN A 1 160 ? -6.915 9.311 -6.592 1.00 67.94 160 ASN A C 1
ATOM 1240 O O . ASN A 1 160 ? -5.778 9.602 -6.235 1.00 67.94 160 ASN A O 1
ATOM 1244 N N . VAL A 1 161 ? -7.256 8.044 -6.861 1.00 67.69 161 VAL A N 1
ATOM 1245 C CA . VAL A 1 161 ? -6.300 6.917 -6.823 1.00 67.69 161 VAL A CA 1
ATOM 1246 C C . VAL A 1 161 ? -5.743 6.623 -8.216 1.00 67.69 161 VAL A C 1
ATOM 1248 O O . VAL A 1 161 ? -4.588 6.204 -8.350 1.00 67.69 161 VAL A O 1
ATOM 1251 N N . VAL A 1 162 ? -6.537 6.884 -9.255 1.00 63.38 162 VAL A N 1
ATOM 1252 C CA . VAL A 1 162 ? -6.122 6.834 -10.657 1.00 63.38 162 VAL A CA 1
ATOM 1253 C C . VAL A 1 162 ? -6.313 8.237 -11.241 1.00 63.38 162 VAL A C 1
ATOM 1255 O O . VAL A 1 162 ? -7.440 8.557 -11.618 1.00 63.38 162 VAL A O 1
ATOM 1258 N N . PRO A 1 163 ? -5.266 9.087 -11.263 1.00 59.22 163 PRO A N 1
ATOM 1259 C CA . PRO A 1 163 ? -5.366 10.421 -11.848 1.00 59.22 163 PRO A CA 1
ATOM 1260 C C . PRO A 1 163 ? -5.933 10.332 -13.265 1.00 59.22 163 PRO A C 1
ATOM 1262 O O . PRO A 1 163 ? -5.513 9.472 -14.026 1.00 59.22 163 PRO A O 1
ATOM 1265 N N . ILE A 1 164 ? -6.872 11.208 -13.623 1.00 64.69 164 ILE A N 1
ATOM 1266 C CA . ILE A 1 164 ? -7.483 11.222 -14.965 1.00 64.69 164 ILE A CA 1
ATOM 1267 C C . ILE A 1 164 ? -6.394 11.405 -16.034 1.00 64.69 164 ILE A C 1
ATOM 1269 O O . ILE A 1 164 ? -6.367 10.694 -17.037 1.00 64.69 164 ILE A O 1
ATOM 1273 N N . VAL A 1 165 ? -5.468 12.325 -15.756 1.00 68.25 165 VAL A N 1
ATOM 1274 C CA . VAL A 1 165 ? -4.296 12.630 -16.570 1.00 68.25 165 VAL A CA 1
ATOM 1275 C C . VAL A 1 165 ? -3.085 12.759 -15.655 1.00 68.25 165 VAL A C 1
ATOM 1277 O O . VAL A 1 165 ? -3.151 13.436 -14.628 1.00 68.25 165 VAL A O 1
ATOM 1280 N N . VAL A 1 166 ? -1.977 12.123 -16.022 1.00 68.69 166 VAL A N 1
ATOM 1281 C CA . VAL A 1 166 ? -0.654 12.398 -15.462 1.00 68.69 166 VAL A CA 1
ATOM 1282 C C . VAL A 1 166 ? 0.116 13.195 -16.497 1.00 68.69 166 VAL A C 1
ATOM 1284 O O . VAL A 1 166 ? 0.520 12.657 -17.522 1.00 68.69 166 VAL A O 1
ATOM 1287 N N . THR A 1 167 ? 0.312 14.483 -16.238 1.00 65.06 167 THR A N 1
ATOM 1288 C CA . THR A 1 167 ? 1.214 15.297 -17.050 1.00 65.06 167 THR A CA 1
ATOM 1289 C C . THR A 1 167 ? 2.630 15.130 -16.510 1.00 65.06 167 THR A C 1
ATOM 1291 O O . THR A 1 167 ? 2.8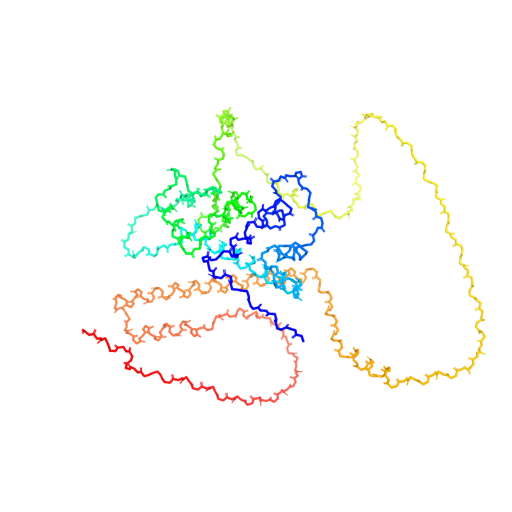91 15.443 -15.347 1.00 65.06 167 THR A O 1
ATOM 1294 N N . THR A 1 168 ? 3.540 14.589 -17.314 1.00 70.44 168 THR A N 1
ATOM 1295 C CA . THR A 1 168 ? 4.965 14.559 -16.984 1.00 70.44 168 THR A CA 1
ATOM 1296 C C . THR A 1 168 ? 5.518 15.987 -17.010 1.00 70.44 168 THR A C 1
ATOM 1298 O O . THR A 1 168 ? 5.061 16.838 -17.779 1.00 70.44 168 THR A O 1
ATOM 1301 N N . GLY A 1 169 ? 6.474 16.280 -16.121 1.00 70.94 169 GLY A N 1
ATOM 1302 C CA . GLY A 1 169 ? 7.186 17.560 -16.145 1.00 70.94 169 GLY A CA 1
ATOM 1303 C C . GLY A 1 169 ? 7.896 17.768 -17.485 1.00 70.94 169 GLY A C 1
ATOM 1304 O O . GLY A 1 169 ? 8.159 16.799 -18.193 1.00 70.94 169 GLY A O 1
ATOM 1305 N N . VAL A 1 170 ? 8.201 19.022 -17.833 1.00 68.44 170 VAL A N 1
ATOM 1306 C CA . VAL A 1 170 ? 8.875 19.362 -19.097 1.00 68.44 170 VAL A CA 1
ATOM 1307 C C . VAL A 1 170 ? 10.268 18.728 -19.107 1.00 68.44 170 VAL A C 1
ATOM 1309 O O . VAL A 1 170 ? 11.189 19.221 -18.458 1.00 68.44 170 VAL A O 1
ATOM 1312 N N . GLY A 1 171 ? 10.396 17.591 -19.789 1.00 74.00 171 GLY A N 1
ATOM 1313 C CA . GLY A 1 171 ? 11.671 16.931 -20.043 1.00 74.00 171 GLY A CA 1
ATOM 1314 C C . GLY A 1 171 ? 12.276 17.383 -21.375 1.00 74.00 171 GLY A C 1
ATOM 1315 O O . GLY A 1 171 ? 11.668 18.182 -22.089 1.00 74.00 171 GLY A O 1
ATOM 1316 N N . PRO A 1 172 ? 13.432 16.828 -21.776 1.00 61.91 172 PRO A N 1
ATOM 1317 C CA . PRO A 1 172 ? 14.012 17.058 -23.106 1.00 61.91 172 PRO A CA 1
ATOM 1318 C C . PRO A 1 172 ? 13.070 16.666 -24.264 1.00 61.91 172 PRO A C 1
ATOM 1320 O O . PRO A 1 172 ? 13.269 17.106 -25.390 1.00 61.91 172 PRO A O 1
ATOM 1323 N N . HIS A 1 173 ? 12.015 15.893 -23.981 1.00 65.81 173 HIS A N 1
ATOM 1324 C CA . HIS A 1 173 ? 10.956 15.514 -24.924 1.00 65.81 173 HIS A CA 1
ATOM 1325 C C . HIS A 1 173 ? 9.652 16.323 -24.764 1.00 65.81 173 HIS A C 1
ATOM 1327 O O . HIS A 1 173 ? 8.620 15.941 -25.310 1.00 65.81 173 HIS A O 1
ATOM 1333 N N . GLY A 1 174 ? 9.677 17.431 -24.017 1.00 74.50 174 GLY A N 1
ATOM 1334 C CA . GLY A 1 174 ? 8.496 18.238 -23.707 1.00 74.50 174 GLY A CA 1
ATOM 1335 C C . GLY A 1 174 ? 7.656 17.675 -22.556 1.00 74.50 174 GLY A C 1
ATOM 1336 O O . GLY A 1 174 ? 8.031 16.701 -21.901 1.00 74.50 174 GLY A O 1
ATOM 1337 N N . SER A 1 175 ? 6.531 18.329 -22.262 1.00 68.00 175 SER A N 1
ATOM 1338 C CA . SER A 1 175 ? 5.520 17.798 -21.344 1.00 68.00 175 SER A CA 1
ATOM 1339 C C . SER A 1 175 ? 4.626 16.803 -22.083 1.00 68.00 175 SER A C 1
ATOM 1341 O O . SER A 1 175 ? 4.132 17.087 -23.173 1.00 68.00 175 SER A O 1
ATOM 1343 N N . GLN A 1 176 ? 4.382 15.638 -21.487 1.00 72.06 176 GLN A N 1
ATOM 1344 C CA . GLN A 1 176 ? 3.467 14.638 -22.041 1.00 72.06 176 GLN A CA 1
ATOM 1345 C C . GLN A 1 176 ? 2.288 14.451 -21.096 1.00 72.06 176 GLN A C 1
ATOM 1347 O O . GLN A 1 176 ? 2.461 14.417 -19.883 1.00 72.06 176 GLN A O 1
ATOM 1352 N N . SER A 1 177 ? 1.075 14.345 -21.637 1.00 67.06 177 SER A N 1
ATOM 1353 C CA . SER A 1 177 ? -0.138 14.110 -20.848 1.00 67.06 177 SER A CA 1
ATOM 1354 C C . SER A 1 177 ? -0.632 12.684 -21.055 1.00 67.06 177 SER A C 1
ATOM 1356 O O . SER A 1 177 ? -1.205 12.355 -22.090 1.00 67.06 177 SER A O 1
ATOM 1358 N N . LEU A 1 178 ? -0.425 11.847 -20.043 1.00 68.44 178 LEU A N 1
ATOM 1359 C CA . LEU A 1 178 ? -0.827 10.449 -20.009 1.00 68.44 178 LEU A CA 1
ATOM 1360 C C . LEU A 1 178 ? -2.246 10.319 -19.452 1.00 68.44 178 LEU A C 1
ATOM 1362 O O . LEU A 1 178 ? -2.467 10.542 -18.263 1.00 68.44 178 LEU A O 1
ATOM 1366 N N . TRP A 1 179 ? -3.208 9.928 -20.282 1.00 66.25 179 TRP A N 1
ATOM 1367 C CA . TRP A 1 179 ? -4.563 9.621 -19.819 1.00 66.25 179 TRP A CA 1
ATOM 1368 C C . TRP A 1 179 ? -4.584 8.226 -19.190 1.00 66.25 179 TRP A C 1
ATOM 1370 O O . TRP A 1 179 ? -4.423 7.232 -19.889 1.00 66.25 179 TRP A O 1
ATOM 1380 N N . LEU A 1 180 ? -4.779 8.139 -17.870 1.00 70.88 180 LEU A N 1
ATOM 1381 C CA . LEU A 1 180 ? -4.869 6.847 -17.168 1.00 70.88 180 LEU A CA 1
ATOM 1382 C C . LEU A 1 180 ? -6.309 6.330 -17.065 1.00 70.88 180 LEU A C 1
ATOM 1384 O O . LEU A 1 180 ? -6.535 5.295 -16.447 1.00 70.88 180 LEU A O 1
ATOM 1388 N N . GLN A 1 181 ? -7.289 7.074 -17.581 1.00 67.88 181 GLN A N 1
ATOM 1389 C CA . GLN A 1 181 ? -8.695 6.684 -17.589 1.00 67.88 181 GLN A CA 1
ATOM 1390 C C . GLN A 1 181 ? -9.221 6.660 -19.028 1.00 67.88 181 GLN A C 1
ATOM 1392 O O . GLN A 1 181 ? -8.830 7.515 -19.829 1.00 67.88 181 GLN A O 1
ATOM 1397 N N . PRO A 1 182 ? -10.119 5.716 -19.366 1.00 62.78 182 PRO A N 1
ATOM 1398 C CA . PRO A 1 182 ? -10.718 5.643 -20.684 1.00 62.78 182 PRO A CA 1
ATOM 1399 C C . PRO A 1 182 ? -11.446 6.955 -20.950 1.00 62.78 182 PRO A C 1
ATOM 1401 O O . PRO A 1 182 ? -12.268 7.413 -20.152 1.00 62.78 182 PRO A O 1
ATOM 1404 N N . ARG A 1 183 ? -11.112 7.588 -22.075 1.00 59.69 183 ARG A N 1
ATOM 1405 C CA . ARG A 1 183 ? -11.806 8.786 -22.542 1.00 59.69 183 ARG A CA 1
ATOM 1406 C C . ARG A 1 183 ? -13.274 8.392 -22.672 1.00 59.69 183 ARG A C 1
ATOM 1408 O O . ARG A 1 183 ? -13.563 7.450 -23.401 1.00 59.69 183 ARG A O 1
ATOM 1415 N N . ASN A 1 184 ? -14.182 9.049 -21.947 1.00 57.28 184 ASN A N 1
ATOM 1416 C CA . ASN A 1 184 ? -15.619 8.810 -22.091 1.00 57.28 184 ASN A CA 1
ATOM 1417 C C . ASN A 1 184 ? -15.998 9.057 -23.558 1.00 57.28 184 ASN A C 1
ATOM 1419 O O . ASN A 1 184 ? -16.228 10.198 -23.962 1.00 57.28 184 ASN A O 1
ATOM 1423 N N . GLN A 1 185 ? -16.031 7.993 -24.365 1.00 51.84 185 GLN A N 1
ATOM 1424 C CA . GLN A 1 185 ? -16.238 8.080 -25.813 1.00 51.84 185 GLN A CA 1
ATOM 1425 C C . GLN A 1 185 ? -17.640 8.620 -26.152 1.00 51.84 185 GLN A C 1
ATOM 1427 O O . GLN A 1 185 ? -17.880 9.056 -27.269 1.00 51.84 185 GLN A O 1
ATOM 1432 N N . GLY A 1 186 ? -18.551 8.681 -25.172 1.00 50.91 186 GLY A N 1
ATOM 1433 C CA . GLY A 1 186 ? -19.907 9.206 -25.334 1.00 50.91 186 GLY A CA 1
ATOM 1434 C C . GLY A 1 186 ? -20.063 10.733 -25.312 1.00 50.91 186 GLY A C 1
ATOM 1435 O O . GLY A 1 186 ? -21.177 11.202 -25.515 1.00 50.91 186 GLY A O 1
ATOM 1436 N N . ALA A 1 187 ? -19.011 11.526 -25.064 1.00 47.75 187 ALA A N 1
ATOM 1437 C CA . ALA A 1 187 ? -19.139 12.990 -24.932 1.00 47.75 187 ALA A CA 1
ATOM 1438 C C . ALA A 1 187 ? -18.591 13.808 -26.121 1.00 47.75 187 ALA A C 1
ATOM 1440 O O . ALA A 1 187 ? -18.676 15.034 -26.104 1.00 47.75 187 ALA A O 1
ATOM 1441 N N . VAL A 1 188 ? -18.029 13.169 -27.153 1.00 47.25 188 VAL A N 1
ATOM 1442 C CA . VAL A 1 188 ? -17.291 13.866 -28.230 1.00 47.25 188 VAL A CA 1
ATOM 1443 C C . VAL A 1 188 ? -18.111 14.217 -29.476 1.00 47.25 188 VAL A C 1
ATOM 1445 O O . VAL A 1 188 ? -17.600 14.911 -30.347 1.00 47.25 188 VAL A O 1
ATOM 1448 N N . ASN A 1 189 ? -19.396 13.865 -29.553 1.00 41.94 189 ASN A N 1
ATOM 1449 C CA . ASN A 1 189 ? -20.192 14.127 -30.763 1.00 41.94 189 ASN A CA 1
ATOM 1450 C C . ASN A 1 189 ? -20.706 15.573 -30.924 1.00 41.94 189 ASN A C 1
ATOM 1452 O O . ASN A 1 189 ? -21.498 15.811 -31.825 1.00 41.94 189 ASN A O 1
ATOM 1456 N N . ASN A 1 190 ? -20.278 16.547 -30.106 1.00 41.31 190 ASN A N 1
ATOM 1457 C CA . ASN A 1 190 ? -20.814 17.919 -30.188 1.00 41.31 190 ASN A CA 1
ATOM 1458 C C . ASN A 1 190 ? -19.794 19.074 -30.153 1.00 41.31 190 ASN A C 1
ATOM 1460 O O . ASN A 1 190 ? -20.214 20.222 -30.049 1.00 41.31 190 ASN A O 1
ATOM 1464 N N . LEU A 1 191 ? -18.478 18.832 -30.267 1.00 44.84 191 LEU A N 1
ATOM 1465 C CA . LEU A 1 191 ? -17.488 19.933 -30.327 1.00 44.84 191 LEU A CA 1
ATOM 1466 C C . LEU A 1 191 ? -16.649 20.012 -31.614 1.00 44.84 191 LEU A C 1
ATOM 1468 O O . LEU A 1 191 ? -15.823 20.909 -31.741 1.00 44.84 191 LEU A O 1
ATOM 1472 N N . SER A 1 192 ? -16.876 19.148 -32.604 1.00 42.31 192 SER A N 1
ATOM 1473 C CA . SER A 1 192 ? -16.116 19.162 -33.866 1.00 42.31 192 SER A CA 1
ATOM 1474 C C . SER A 1 192 ? -16.950 19.671 -35.041 1.00 42.31 192 SER A C 1
ATOM 1476 O O . SER A 1 192 ? -17.109 18.983 -36.042 1.00 42.31 192 SER A O 1
ATOM 1478 N N . SER A 1 193 ? -17.509 20.877 -34.917 1.00 39.81 193 SER A N 1
ATOM 1479 C CA . SER A 1 193 ? -18.037 21.670 -36.044 1.00 39.81 193 SER A CA 1
ATOM 1480 C C . SER A 1 193 ? -18.105 23.155 -35.675 1.00 39.81 193 SER A C 1
ATOM 1482 O O . SER A 1 193 ? -19.149 2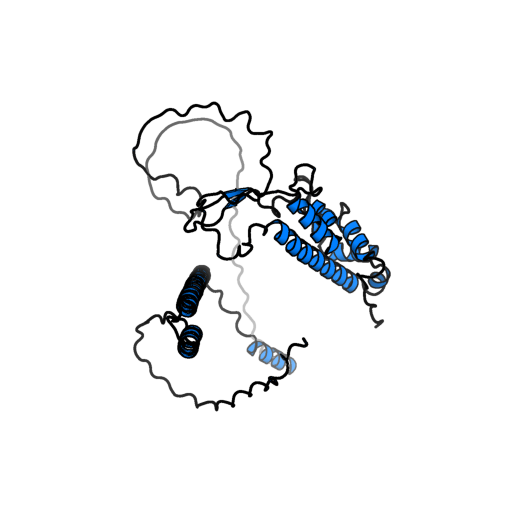3.790 -35.771 1.00 39.81 193 SER A O 1
ATOM 1484 N N . GLN A 1 194 ? -16.990 23.733 -35.234 1.00 39.75 194 GLN A N 1
ATOM 1485 C CA . GLN A 1 194 ? -16.824 25.181 -35.320 1.00 39.75 194 GLN A CA 1
ATOM 1486 C C . GLN A 1 194 ? -15.474 25.448 -35.975 1.00 39.75 194 GLN A C 1
ATOM 1488 O O . GLN A 1 194 ? -14.416 25.256 -35.380 1.00 39.75 194 GLN A O 1
ATOM 1493 N N . ALA A 1 195 ? -15.544 25.764 -37.267 1.00 39.41 195 ALA A N 1
ATOM 1494 C CA . ALA A 1 195 ? -14.407 26.145 -38.082 1.00 39.41 195 ALA A CA 1
ATOM 1495 C C . ALA A 1 195 ? -13.720 27.367 -37.459 1.00 39.41 195 ALA A C 1
ATOM 1497 O O . ALA A 1 195 ? -14.380 28.346 -37.109 1.00 39.41 195 ALA A O 1
ATOM 1498 N N . ALA A 1 196 ? -12.400 27.290 -37.321 1.00 36.25 196 ALA A N 1
ATOM 1499 C CA . ALA A 1 196 ? -11.575 28.413 -36.915 1.00 36.25 196 ALA A CA 1
ATOM 1500 C C . ALA A 1 196 ? -11.651 29.520 -37.984 1.00 36.25 196 ALA A C 1
ATOM 1502 O O . ALA A 1 196 ? -11.400 29.228 -39.158 1.00 36.25 196 ALA A O 1
ATOM 1503 N N . PRO A 1 197 ? -11.966 30.778 -37.628 1.00 36.41 197 PRO A N 1
ATOM 1504 C CA . PRO A 1 197 ? -11.665 31.893 -38.504 1.00 36.41 197 PRO A CA 1
ATOM 1505 C C . PRO A 1 197 ? -10.154 32.142 -38.452 1.00 36.41 197 PRO A C 1
ATOM 1507 O O . PRO A 1 197 ? -9.560 32.256 -37.381 1.00 36.41 197 PRO A O 1
ATOM 1510 N N . ALA A 1 198 ? -9.533 32.196 -39.625 1.00 41.25 198 ALA A N 1
ATOM 1511 C CA . ALA A 1 198 ? -8.186 32.717 -39.781 1.00 41.25 198 ALA A CA 1
ATOM 1512 C C . ALA A 1 198 ? -8.181 34.223 -39.467 1.00 41.25 198 ALA A C 1
ATOM 1514 O O . ALA A 1 198 ? -9.044 34.931 -39.987 1.00 41.25 198 ALA A O 1
ATOM 1515 N N . LEU A 1 199 ? -7.234 34.692 -38.645 1.00 37.66 199 LEU A N 1
ATOM 1516 C CA . LEU A 1 199 ? -6.293 35.784 -38.954 1.00 37.66 199 LEU A CA 1
ATOM 1517 C C . LEU A 1 199 ? -5.497 36.264 -37.718 1.00 37.66 199 LEU A C 1
ATOM 1519 O O . LEU A 1 199 ? -6.030 36.382 -36.619 1.00 37.66 199 LEU A O 1
ATOM 1523 N N . ASP A 1 200 ? -4.243 36.596 -38.033 1.00 28.94 200 ASP A N 1
ATOM 1524 C CA . ASP A 1 200 ? -3.313 37.586 -37.475 1.00 28.94 200 ASP A CA 1
ATOM 1525 C C . ASP A 1 200 ? -2.490 37.356 -36.191 1.00 28.94 200 ASP A C 1
ATOM 1527 O O . ASP A 1 200 ? -2.962 37.367 -35.055 1.00 28.94 200 ASP A O 1
ATOM 1531 N N . ASP A 1 201 ? -1.177 37.302 -36.449 1.00 39.66 201 ASP A N 1
ATOM 1532 C CA . ASP A 1 201 ? -0.061 37.666 -35.582 1.00 39.66 201 ASP A CA 1
ATOM 1533 C C . ASP A 1 201 ? -0.163 39.139 -35.140 1.00 39.66 201 ASP A C 1
ATOM 1535 O O . ASP A 1 201 ? 0.121 40.050 -35.920 1.00 39.66 201 ASP A O 1
ATOM 1539 N N . ASN A 1 202 ? -0.484 39.397 -33.867 1.00 30.47 202 ASN A N 1
ATOM 1540 C CA . ASN A 1 202 ? 0.055 40.558 -33.150 1.00 30.47 202 ASN A CA 1
ATOM 1541 C C . ASN A 1 202 ? -0.042 40.406 -31.618 1.00 30.47 202 ASN A C 1
ATOM 1543 O O . ASN A 1 202 ? -0.991 39.844 -31.080 1.00 30.47 202 ASN A O 1
ATOM 1547 N N . LEU A 1 203 ? 0.974 40.922 -30.928 1.00 29.48 203 LEU A N 1
ATOM 1548 C CA . LEU A 1 203 ? 1.258 40.823 -29.493 1.00 29.48 203 LEU A CA 1
ATOM 1549 C C . LEU A 1 203 ? 0.090 41.182 -28.544 1.00 29.48 203 LEU A C 1
ATOM 1551 O O . LEU A 1 203 ? -0.576 42.194 -28.739 1.00 29.48 203 LEU A O 1
ATOM 1555 N N . SER A 1 204 ? -0.019 40.494 -27.394 1.00 33.19 204 SER A N 1
ATOM 1556 C CA . SER A 1 204 ? 0.475 41.023 -26.099 1.00 33.19 204 SER A CA 1
ATOM 1557 C C . SER A 1 204 ? 0.087 40.150 -24.889 1.00 33.19 204 SER A C 1
ATOM 1559 O O . SER A 1 204 ? -1.064 39.764 -24.693 1.00 33.19 204 SER A O 1
ATOM 1561 N N . SER A 1 205 ? 1.086 39.880 -24.047 1.00 37.28 205 SER A N 1
ATOM 1562 C CA . SER A 1 205 ? 1.022 39.208 -22.749 1.00 37.28 205 SER A CA 1
ATOM 1563 C C . SER A 1 205 ? 0.164 39.974 -21.738 1.00 37.28 205 SER A C 1
ATOM 1565 O O . SER A 1 205 ? 0.590 41.024 -21.264 1.00 37.28 205 SER A O 1
ATOM 1567 N N . GLN A 1 206 ? -1.003 39.447 -21.346 1.00 31.16 206 GLN A N 1
ATOM 1568 C CA . GLN A 1 206 ? -1.752 39.982 -20.191 1.00 31.16 206 GLN A CA 1
ATOM 1569 C C . GLN A 1 206 ? -2.752 39.005 -19.530 1.00 31.16 206 GLN A C 1
ATOM 1571 O O . GLN A 1 206 ? -3.732 39.428 -18.925 1.00 31.16 206 GLN A O 1
ATOM 1576 N N . ALA A 1 207 ? -2.517 37.688 -19.598 1.00 29.89 207 ALA A N 1
ATOM 1577 C CA . ALA A 1 207 ? -3.464 36.687 -19.076 1.00 29.89 207 ALA A CA 1
ATOM 1578 C C . ALA A 1 207 ? -2.860 35.660 -18.095 1.00 29.89 207 ALA A C 1
ATOM 1580 O O . ALA A 1 207 ? -3.348 34.535 -18.013 1.00 29.89 207 ALA A O 1
ATOM 1581 N N . LEU A 1 208 ? -1.818 36.029 -17.338 1.00 30.64 208 LEU A N 1
ATOM 1582 C CA . LEU A 1 208 ? -1.183 35.137 -16.349 1.00 30.64 208 LEU A CA 1
ATOM 1583 C C . LEU A 1 208 ? -1.222 35.621 -14.887 1.00 30.64 208 LEU A C 1
ATOM 1585 O O . LEU A 1 208 ? -0.814 34.866 -14.011 1.00 30.64 208 LEU A O 1
ATOM 1589 N N . ASP A 1 209 ? -1.802 36.788 -14.587 1.00 31.36 209 ASP A N 1
ATOM 1590 C CA . ASP A 1 209 ? -1.793 37.345 -13.218 1.00 31.36 209 ASP A CA 1
ATOM 1591 C C . ASP A 1 209 ? -3.075 37.125 -12.389 1.00 31.36 209 ASP A C 1
ATOM 1593 O O . ASP A 1 209 ? -3.135 37.513 -11.226 1.00 31.36 209 ASP A O 1
ATOM 1597 N N . ASN A 1 210 ? -4.096 36.434 -12.910 1.00 30.12 210 ASN A N 1
ATOM 1598 C CA . ASN A 1 210 ? -5.387 36.294 -12.208 1.00 30.12 210 ASN A CA 1
ATOM 1599 C C . ASN A 1 210 ? -5.613 34.961 -11.462 1.00 30.12 210 ASN A C 1
ATOM 1601 O O . ASN A 1 210 ? -6.708 34.741 -10.947 1.00 30.12 210 ASN A O 1
ATOM 1605 N N . PHE A 1 211 ? -4.617 34.069 -11.358 1.00 29.75 211 PHE A N 1
ATOM 1606 C CA . PHE A 1 211 ? -4.803 32.747 -10.722 1.00 29.75 211 PHE A CA 1
ATOM 1607 C C . PHE A 1 211 ? -4.230 32.614 -9.295 1.00 29.75 211 PHE A C 1
ATOM 1609 O O . PHE A 1 211 ? -4.433 31.592 -8.642 1.00 29.75 211 PHE A O 1
ATOM 1616 N N . LEU A 1 212 ? -3.564 33.644 -8.759 1.00 29.98 212 LEU A N 1
ATOM 1617 C CA . LEU A 1 212 ? -3.009 33.636 -7.397 1.00 29.98 212 LEU A CA 1
ATOM 1618 C C . LEU A 1 212 ? -3.433 34.890 -6.621 1.00 29.98 212 LEU A C 1
ATOM 1620 O O . LEU A 1 212 ? -2.654 35.807 -6.385 1.00 29.98 212 LEU A O 1
ATOM 1624 N N . GLY A 1 213 ? -4.698 34.917 -6.200 1.00 26.23 213 GLY A N 1
ATOM 1625 C CA . GLY A 1 213 ? -5.229 35.956 -5.320 1.00 26.23 213 GLY A CA 1
ATOM 1626 C C . GLY A 1 213 ? -4.673 35.859 -3.896 1.00 26.23 213 GLY A C 1
ATOM 1627 O O . GLY A 1 213 ? -5.270 35.212 -3.037 1.00 26.23 213 GLY A O 1
ATOM 1628 N N . ILE A 1 214 ? -3.561 36.549 -3.634 1.00 29.77 214 ILE A N 1
ATOM 1629 C CA . ILE A 1 214 ? -3.174 37.017 -2.298 1.00 29.77 214 ILE A CA 1
ATOM 1630 C C . ILE A 1 214 ? -3.680 38.457 -2.173 1.00 29.77 214 ILE A C 1
ATOM 1632 O O . ILE A 1 214 ? -3.122 39.378 -2.761 1.00 29.77 214 ILE A O 1
ATOM 1636 N N . ASN A 1 215 ? -4.746 38.663 -1.401 1.00 28.67 215 ASN A N 1
ATOM 1637 C CA . ASN A 1 215 ? -5.200 39.998 -1.021 1.00 28.67 215 ASN A CA 1
ATOM 1638 C C . ASN A 1 215 ? -4.387 40.500 0.178 1.00 28.67 215 ASN A C 1
ATOM 1640 O O . ASN A 1 215 ? -4.434 39.891 1.245 1.00 28.67 215 ASN A O 1
ATOM 1644 N N . THR A 1 216 ? -3.726 41.655 0.057 1.00 28.48 216 THR A N 1
ATOM 1645 C CA . THR A 1 216 ? -3.538 42.594 1.179 1.00 28.48 216 THR A CA 1
ATOM 1646 C C . THR A 1 216 ? -3.498 44.040 0.659 1.00 28.48 216 THR A C 1
ATOM 1648 O O . THR A 1 216 ? -2.584 44.459 -0.035 1.00 28.48 216 THR A O 1
ATOM 1651 N N . THR A 1 217 ? -4.562 44.763 1.003 1.00 30.61 217 THR A N 1
ATOM 1652 C CA . THR A 1 217 ? -4.819 46.216 1.050 1.00 30.61 217 THR A CA 1
ATOM 1653 C C . THR A 1 217 ? -3.671 47.221 0.810 1.00 30.61 217 THR A C 1
ATOM 1655 O O . THR A 1 217 ? -2.737 47.280 1.607 1.00 30.61 217 THR A O 1
ATOM 1658 N N . LYS A 1 218 ? -3.872 48.173 -0.119 1.00 31.11 218 LYS A N 1
ATOM 1659 C CA . LYS A 1 218 ? -4.048 49.627 0.153 1.00 31.11 218 LYS A CA 1
ATOM 1660 C C . LYS A 1 218 ? -4.297 50.392 -1.158 1.00 31.11 218 LYS A C 1
ATOM 1662 O O . LYS A 1 218 ? -3.459 50.386 -2.050 1.00 31.11 218 LYS A O 1
ATOM 1667 N N . THR A 1 219 ? -5.432 51.080 -1.236 1.00 29.19 219 THR A N 1
ATOM 1668 C CA . THR A 1 219 ? -5.854 51.930 -2.362 1.00 29.19 219 THR A CA 1
ATOM 1669 C C . THR A 1 219 ? -5.819 53.394 -1.923 1.00 29.19 219 THR A C 1
ATOM 1671 O O . THR A 1 219 ? -6.298 53.710 -0.833 1.00 29.19 219 THR A O 1
ATOM 1674 N N . LEU A 1 220 ? -5.290 54.284 -2.767 1.00 31.69 220 LEU A N 1
ATOM 1675 C CA . LEU A 1 220 ? -5.412 55.737 -2.631 1.00 31.69 220 LEU A CA 1
ATOM 1676 C C . LEU A 1 220 ? -5.715 56.348 -4.009 1.00 31.69 220 LEU A C 1
ATOM 1678 O O . LEU A 1 220 ? -4.883 56.223 -4.897 1.00 31.69 220 LEU A O 1
ATOM 1682 N N . GLY A 1 221 ? -6.884 57.000 -4.125 1.00 30.02 221 GLY A N 1
ATOM 1683 C CA . GLY A 1 221 ? -7.308 57.927 -5.197 1.00 30.02 221 GLY A CA 1
ATOM 1684 C C . GLY A 1 221 ? -7.460 57.326 -6.606 1.00 30.02 221 GLY A C 1
ATOM 1685 O O . GLY A 1 221 ? -6.779 56.385 -6.962 1.00 30.02 221 GLY A O 1
ATOM 1686 N N . GLN A 1 222 ? -8.286 57.808 -7.528 1.00 32.31 222 GLN A N 1
ATOM 1687 C CA . GLN A 1 222 ? -9.340 58.823 -7.600 1.00 32.31 222 GLN A CA 1
ATOM 1688 C C . GLN A 1 222 ? -9.798 58.765 -9.076 1.00 32.31 222 GLN A C 1
ATOM 1690 O O . GLN A 1 222 ? -8.945 58.652 -9.952 1.00 32.31 222 GLN A O 1
ATOM 1695 N N . GLY A 1 223 ? -11.097 58.873 -9.373 1.00 30.59 223 GLY A N 1
ATOM 1696 C CA . GLY A 1 223 ? -11.565 59.128 -10.748 1.00 30.59 223 GLY A CA 1
ATOM 1697 C C . GLY A 1 223 ? -12.781 58.316 -11.190 1.00 30.59 223 GLY A C 1
ATOM 1698 O O . GLY A 1 223 ? -12.654 57.222 -11.718 1.00 30.59 223 GLY A O 1
ATOM 1699 N N . ALA A 1 224 ? -13.957 58.896 -10.970 1.00 37.47 224 ALA A N 1
ATOM 1700 C CA . ALA A 1 224 ? -15.274 58.514 -11.488 1.00 37.47 224 ALA A CA 1
ATOM 1701 C C . ALA A 1 224 ? -15.405 58.871 -13.013 1.00 37.47 224 ALA A C 1
ATOM 1703 O O . ALA A 1 224 ? -14.416 59.371 -13.552 1.00 37.47 224 ALA A O 1
ATOM 1704 N N . PRO A 1 225 ? -16.570 58.760 -13.716 1.00 52.81 225 PRO A N 1
ATOM 1705 C CA . PRO A 1 225 ? -17.908 58.457 -13.190 1.00 52.81 225 PRO A CA 1
ATOM 1706 C C . PRO A 1 225 ? -18.909 57.681 -14.114 1.00 52.81 225 PRO A C 1
ATOM 1708 O O . PRO A 1 225 ? -18.642 57.381 -15.270 1.00 52.81 225 PRO A O 1
ATOM 1711 N N . LEU A 1 226 ? -20.123 57.500 -13.557 1.00 36.53 226 LEU A N 1
ATOM 1712 C CA . LEU A 1 226 ? -21.473 57.385 -14.170 1.00 36.53 226 LEU A CA 1
ATOM 1713 C C . LEU A 1 226 ? -22.013 56.032 -14.690 1.00 36.53 226 LEU A C 1
ATOM 1715 O O . LEU A 1 226 ? -21.752 55.631 -15.818 1.00 36.53 226 LEU A O 1
ATOM 1719 N N . SER A 1 227 ? -22.967 55.464 -13.925 1.00 37.56 227 SER A N 1
ATOM 1720 C CA . SER A 1 227 ? -24.408 55.234 -14.263 1.00 37.56 227 SER A CA 1
ATOM 1721 C C . SER A 1 227 ? -24.940 54.034 -13.443 1.00 37.56 227 SER A C 1
ATOM 1723 O O . SER A 1 227 ? -24.408 52.945 -13.587 1.00 37.56 227 SER A O 1
ATOM 1725 N N . ARG A 1 228 ? -25.781 54.127 -12.397 1.00 32.41 228 ARG A N 1
ATOM 1726 C CA . ARG A 1 228 ? -27.164 54.623 -12.148 1.00 32.41 228 ARG A CA 1
ATOM 1727 C C . ARG A 1 228 ? -28.222 53.485 -12.125 1.00 32.41 228 ARG A C 1
ATOM 1729 O O . ARG A 1 228 ? -28.565 52.940 -13.162 1.00 32.41 228 ARG A O 1
ATOM 1736 N N . SER A 1 229 ? -28.799 53.288 -10.923 1.00 35.72 229 SER A N 1
ATOM 1737 C CA . SER A 1 229 ? -30.056 52.593 -10.515 1.00 35.72 229 SER A CA 1
ATOM 1738 C C . SER A 1 229 ? -30.128 51.057 -10.667 1.00 35.72 229 SER A C 1
ATOM 1740 O O . SER A 1 229 ? -29.612 50.532 -11.635 1.00 35.72 229 SER A O 1
ATOM 1742 N N . SER A 1 230 ? -30.724 50.259 -9.765 1.00 36.12 230 SER A N 1
ATOM 1743 C CA . SER A 1 230 ? -31.863 50.493 -8.856 1.00 36.12 230 SER A CA 1
ATOM 1744 C C . SER A 1 230 ? -31.925 49.503 -7.662 1.00 36.12 230 SER A C 1
ATOM 1746 O O . SER A 1 230 ? -31.767 48.303 -7.850 1.00 36.12 230 SER A O 1
ATOM 1748 N N . SER A 1 231 ? -32.230 50.044 -6.474 1.00 41.72 231 SER A N 1
ATOM 1749 C CA . SER A 1 231 ? -33.199 49.593 -5.443 1.00 41.72 231 SER A CA 1
ATOM 1750 C C . SER A 1 231 ? -33.294 48.117 -4.994 1.00 41.72 231 SER A C 1
ATOM 1752 O O . SER A 1 231 ? -33.817 47.294 -5.734 1.00 41.72 231 SER A O 1
ATOM 1754 N N . PHE A 1 232 ? -33.022 47.831 -3.709 1.00 38.03 232 PHE A N 1
ATOM 1755 C CA . PHE A 1 232 ? -34.058 47.526 -2.693 1.00 38.03 232 PHE A CA 1
ATOM 1756 C C . PHE A 1 232 ? -33.469 47.413 -1.271 1.00 38.03 232 PHE A C 1
ATOM 1758 O O . PHE A 1 232 ? -32.338 46.981 -1.067 1.00 38.03 232 PHE A O 1
ATOM 1765 N N . SER A 1 233 ? -34.266 47.857 -0.303 1.00 35.62 233 SER A N 1
ATOM 1766 C CA . SER A 1 233 ? -33.965 48.091 1.112 1.00 35.62 233 SER A CA 1
ATOM 1767 C C . SER A 1 233 ? -33.791 46.819 1.950 1.00 35.62 233 SER A C 1
ATOM 1769 O O . SER A 1 233 ? -34.542 45.865 1.772 1.00 35.62 233 SER A O 1
ATOM 1771 N N . SER A 1 234 ? -32.942 46.866 2.983 1.00 40.81 234 SER A N 1
ATOM 1772 C CA . SER A 1 234 ? -33.298 46.281 4.282 1.00 40.81 234 SER A CA 1
ATOM 1773 C C . SER A 1 234 ? -32.543 46.955 5.427 1.00 40.81 234 SER A C 1
ATOM 1775 O O . SER A 1 234 ? -31.362 47.277 5.334 1.00 40.81 234 SER A O 1
ATOM 1777 N N . VAL A 1 235 ? -33.301 47.202 6.483 1.00 41.22 235 VAL A N 1
ATOM 1778 C CA . VAL A 1 235 ? -33.019 48.005 7.667 1.00 41.22 235 VAL A CA 1
ATOM 1779 C C . VAL A 1 235 ? -32.401 47.107 8.734 1.00 41.22 235 VAL A C 1
ATOM 1781 O O . VAL A 1 235 ? -32.999 46.086 9.041 1.00 41.22 235 VAL A O 1
ATOM 1784 N N . HIS A 1 236 ? -31.284 47.498 9.350 1.00 44.53 236 HIS A N 1
ATOM 1785 C CA . HIS A 1 236 ? -31.003 47.155 10.748 1.00 44.53 236 HIS A CA 1
ATOM 1786 C C . HIS A 1 236 ? -30.106 48.217 11.393 1.00 44.53 236 HIS A C 1
ATOM 1788 O O . HIS A 1 236 ? -28.976 48.454 10.975 1.00 44.53 236 HIS A O 1
ATOM 1794 N N . SER A 1 237 ? -30.675 48.868 12.404 1.00 39.97 237 SER A N 1
ATOM 1795 C CA . SER A 1 237 ? -30.039 49.813 13.313 1.00 39.97 237 SER A CA 1
ATOM 1796 C C . SER A 1 237 ? -29.083 49.086 14.257 1.00 39.97 237 SER A C 1
ATOM 1798 O O . SER A 1 237 ? -29.502 48.158 14.947 1.00 39.97 237 SER A O 1
ATOM 1800 N N . GLU A 1 238 ? -27.835 49.542 14.346 1.00 42.69 238 GLU A N 1
ATOM 1801 C CA . GLU A 1 238 ? -26.883 49.103 15.367 1.00 42.69 238 GLU A CA 1
ATOM 1802 C C . GLU A 1 238 ? -26.659 50.247 16.364 1.00 42.69 238 GLU A C 1
ATOM 1804 O O . GLU A 1 238 ? -26.128 51.308 16.038 1.00 42.69 238 GLU A O 1
ATOM 1809 N N . SER A 1 239 ? -27.168 50.039 17.578 1.00 46.72 239 SER A N 1
ATOM 1810 C CA . SER A 1 239 ? -27.067 50.943 18.719 1.00 46.72 239 SER A CA 1
ATOM 1811 C C . SER A 1 239 ? -25.726 50.721 19.415 1.00 46.72 239 SER A C 1
ATOM 1813 O O . SER A 1 239 ? -25.497 49.680 20.027 1.00 46.72 239 SER A O 1
ATOM 1815 N N . GLN A 1 240 ? -24.851 51.717 19.332 1.00 42.53 240 GLN A N 1
ATOM 1816 C CA . GLN A 1 240 ? -23.535 51.742 19.961 1.00 42.53 240 GLN A CA 1
ATOM 1817 C C . GLN A 1 240 ? -23.671 52.067 21.460 1.00 42.53 240 GLN A C 1
ATOM 1819 O O . GLN A 1 240 ? -24.153 53.138 21.826 1.00 42.53 240 GLN A O 1
ATOM 1824 N N . ALA A 1 241 ? -23.259 51.143 22.333 1.00 53.28 241 ALA A N 1
ATOM 1825 C CA . ALA A 1 241 ? -23.181 51.352 23.781 1.00 53.28 241 ALA A CA 1
ATOM 1826 C C . ALA A 1 241 ? -21.747 51.752 24.210 1.00 53.28 241 ALA A C 1
ATOM 1828 O O . ALA A 1 241 ? -20.782 51.227 23.648 1.00 53.28 241 ALA A O 1
ATOM 1829 N N . PRO A 1 242 ? -21.581 52.662 25.192 1.00 69.19 242 PRO A N 1
ATOM 1830 C CA . PRO A 1 242 ? -20.275 53.125 25.670 1.00 69.19 242 PRO A CA 1
ATOM 1831 C C . PRO A 1 242 ? -19.594 52.141 26.652 1.00 69.19 242 PRO A C 1
ATOM 1833 O O . PRO A 1 242 ? -20.273 51.325 27.280 1.00 69.19 242 PRO A O 1
ATOM 1836 N N . PRO A 1 243 ? -18.256 52.217 26.817 1.00 65.00 243 PRO A N 1
ATOM 1837 C CA . PRO A 1 243 ? -17.491 51.325 27.692 1.00 65.00 243 PRO A CA 1
ATOM 1838 C C . PRO A 1 243 ? -17.676 51.641 29.193 1.00 65.00 243 PRO A C 1
ATOM 1840 O O . PRO A 1 243 ? -17.880 52.803 29.554 1.00 65.00 243 PRO A O 1
ATOM 1843 N N . PRO A 1 244 ? -17.566 50.637 30.090 1.00 69.50 244 PRO A N 1
ATOM 1844 C CA . PRO A 1 244 ? -17.705 50.835 31.532 1.00 69.50 244 PRO A CA 1
ATOM 1845 C C . PRO A 1 244 ? -16.450 51.455 32.187 1.00 69.50 244 PRO A C 1
ATOM 1847 O O . PRO A 1 244 ? -15.334 51.276 31.688 1.00 69.50 244 PRO A O 1
ATOM 1850 N N . PRO A 1 245 ? -16.613 52.160 33.325 1.00 60.47 245 PRO A N 1
ATOM 1851 C CA . PRO A 1 245 ? -15.530 52.849 34.023 1.00 60.47 245 PRO A CA 1
ATOM 1852 C C . PRO A 1 245 ? -14.639 51.916 34.861 1.00 60.47 245 PRO A C 1
ATOM 1854 O O . PRO A 1 245 ? -15.091 50.950 35.474 1.00 60.47 245 PRO A O 1
ATOM 1857 N N . LEU A 1 246 ? -13.355 52.283 34.921 1.00 53.19 246 LEU A N 1
ATOM 1858 C CA . LEU A 1 246 ? -12.310 51.731 35.785 1.00 53.19 246 LEU A CA 1
ATOM 1859 C C . LEU A 1 246 ? -12.703 51.799 37.271 1.00 53.19 246 LEU A C 1
ATOM 1861 O O . LEU A 1 246 ? -12.801 52.883 37.845 1.00 53.19 246 LEU A O 1
ATOM 1865 N N . SER A 1 247 ? -12.866 50.639 37.911 1.00 55.56 247 SER A N 1
ATOM 1866 C CA . SER A 1 247 ? -12.939 50.534 39.371 1.00 55.56 247 SER A CA 1
ATOM 1867 C C . SER A 1 247 ? -11.547 50.548 40.003 1.00 55.56 247 SER A C 1
ATOM 1869 O O . SER A 1 247 ? -10.636 49.826 39.599 1.00 55.56 247 SER A O 1
ATOM 1871 N N . GLN A 1 248 ? -11.429 51.401 41.016 1.00 51.62 248 GLN A N 1
ATOM 1872 C CA . GLN A 1 248 ? -10.268 51.640 41.861 1.00 51.62 248 GLN A CA 1
ATOM 1873 C C . GLN A 1 248 ? -9.933 50.421 42.736 1.00 51.62 248 GLN A C 1
ATOM 1875 O O . GLN A 1 248 ? -10.818 49.772 43.294 1.00 51.62 248 GLN A O 1
ATOM 1880 N N . LEU A 1 249 ? -8.633 50.149 42.885 1.00 48.53 249 LEU A N 1
ATOM 1881 C CA . LEU A 1 249 ? -8.083 49.209 43.863 1.00 48.53 249 LEU A CA 1
ATOM 1882 C C . LEU A 1 249 ? -8.105 49.810 45.283 1.00 48.53 249 LEU A C 1
ATOM 1884 O O . LEU A 1 249 ? -7.725 50.972 45.445 1.00 48.53 249 LEU A O 1
ATOM 1888 N N . PRO A 1 250 ? -8.447 49.029 46.324 1.00 59.97 250 PRO A N 1
ATOM 1889 C CA . PRO A 1 250 ? -8.262 49.436 47.712 1.00 59.97 250 PRO A CA 1
ATOM 1890 C C . PRO A 1 250 ? -6.799 49.263 48.185 1.00 59.97 250 PRO A C 1
ATOM 1892 O O . PRO A 1 250 ? -6.076 48.398 47.680 1.00 59.97 250 PRO A O 1
ATOM 1895 N N . PRO A 1 251 ? -6.350 50.058 49.177 1.00 54.09 251 PRO A N 1
ATOM 1896 C CA . PRO A 1 251 ? -4.992 50.005 49.710 1.00 54.09 251 PRO A CA 1
ATOM 1897 C C . PRO A 1 251 ? -4.744 48.741 50.549 1.00 54.09 251 PRO A C 1
ATOM 1899 O O . PRO A 1 251 ? -5.478 48.415 51.481 1.00 54.09 251 PRO A O 1
ATOM 1902 N N . SER A 1 252 ? -3.661 48.044 50.206 1.00 46.31 252 SER A N 1
ATOM 1903 C CA . SER A 1 252 ? -3.170 46.837 50.870 1.00 46.31 252 SER A CA 1
ATOM 1904 C C . SER A 1 252 ? -2.635 47.149 52.270 1.00 46.31 252 SER A C 1
ATOM 1906 O O . SER A 1 252 ? -1.616 47.823 52.420 1.00 46.31 252 SER A O 1
ATOM 1908 N N . ALA A 1 253 ? -3.276 46.589 53.296 1.00 45.88 253 ALA A N 1
ATOM 1909 C CA . ALA A 1 253 ? -2.740 46.537 54.649 1.00 45.88 253 ALA A CA 1
ATOM 1910 C C . ALA A 1 253 ? -1.495 45.633 54.692 1.00 45.88 253 ALA A C 1
ATOM 1912 O O . ALA A 1 253 ? -1.516 44.474 54.270 1.00 45.88 253 ALA A O 1
ATOM 1913 N N . GLN A 1 254 ? -0.397 46.181 55.206 1.00 54.38 254 GLN A N 1
ATOM 1914 C CA . GLN A 1 254 ? 0.845 45.467 55.472 1.00 54.38 254 GLN A CA 1
ATOM 1915 C C . GLN A 1 254 ? 0.613 44.447 56.595 1.00 54.38 254 GLN A C 1
ATOM 1917 O O . GLN A 1 254 ? 0.456 44.815 57.755 1.00 54.38 254 GLN A O 1
ATOM 1922 N N . SER A 1 255 ? 0.621 43.153 56.265 1.00 47.53 255 SER A N 1
ATOM 1923 C CA . SER A 1 255 ? 0.835 42.100 57.259 1.00 47.53 255 SER A CA 1
ATOM 1924 C C . SER A 1 255 ? 2.058 41.280 56.860 1.00 47.53 255 SER A C 1
ATOM 1926 O O . SER A 1 255 ? 2.096 40.595 55.839 1.00 47.53 255 SER A O 1
ATOM 1928 N N . SER A 1 256 ? 3.102 41.419 57.665 1.00 55.34 256 SER A N 1
ATOM 1929 C CA . SER A 1 256 ? 4.377 40.721 57.588 1.00 55.34 256 SER A CA 1
ATOM 1930 C C . SER A 1 256 ? 4.198 39.252 57.980 1.00 55.34 256 SER A C 1
ATOM 1932 O O . SER A 1 256 ? 4.474 38.842 59.105 1.00 55.34 256 SER A O 1
ATOM 1934 N N . LYS A 1 257 ? 3.735 38.421 57.043 1.00 49.81 257 LYS A N 1
ATOM 1935 C CA . LYS A 1 257 ? 3.764 36.960 57.196 1.00 49.81 257 LYS A CA 1
ATOM 1936 C C . LYS A 1 257 ? 4.898 36.384 56.358 1.00 49.81 257 LYS A C 1
ATOM 1938 O O . LYS A 1 257 ? 4.916 36.506 55.137 1.00 49.81 257 LYS A O 1
ATOM 1943 N N . ARG A 1 258 ? 5.872 35.788 57.056 1.00 61.38 258 ARG A N 1
ATOM 1944 C CA . ARG A 1 258 ? 7.021 35.073 56.483 1.00 61.38 258 ARG A CA 1
ATOM 1945 C C . ARG A 1 258 ? 6.554 34.093 55.396 1.00 61.38 258 ARG A C 1
ATOM 1947 O O . ARG A 1 258 ? 5.594 33.360 55.646 1.00 61.38 258 ARG A O 1
ATOM 1954 N N . PRO A 1 259 ? 7.234 34.033 54.236 1.00 62.38 259 PRO A N 1
ATOM 1955 C CA . PRO A 1 259 ? 6.873 33.099 53.182 1.00 62.38 259 PRO A CA 1
ATOM 1956 C C . PRO A 1 259 ? 7.024 31.651 53.680 1.00 62.38 259 PRO A C 1
ATOM 1958 O O . PRO A 1 259 ? 7.995 31.340 54.383 1.00 62.38 259 PRO A O 1
ATOM 1961 N N . PRO A 1 260 ? 6.079 30.757 53.347 1.00 59.38 260 PRO A N 1
ATOM 1962 C CA . PRO A 1 260 ? 6.181 29.348 53.694 1.00 59.38 260 PRO A CA 1
ATOM 1963 C C . PRO A 1 260 ? 7.421 28.740 53.030 1.00 59.38 260 PRO A C 1
ATOM 1965 O O . PRO A 1 260 ? 7.693 28.967 51.850 1.00 59.38 260 PRO A O 1
ATOM 1968 N N . LYS A 1 261 ? 8.194 27.972 53.806 1.00 64.81 261 LYS A N 1
ATOM 1969 C CA . LYS A 1 261 ? 9.353 27.221 53.308 1.00 64.81 261 LYS A CA 1
ATOM 1970 C C . LYS A 1 261 ? 8.896 26.316 52.159 1.00 64.81 261 LYS A C 1
ATOM 1972 O O . LYS A 1 261 ? 8.058 25.443 52.372 1.00 64.81 261 LYS A O 1
ATOM 1977 N N . LEU A 1 262 ? 9.456 26.528 50.964 1.00 53.22 262 LEU A N 1
ATOM 1978 C CA . LEU A 1 262 ? 9.261 25.639 49.818 1.00 53.22 262 LEU A CA 1
ATOM 1979 C C . LEU A 1 262 ? 9.615 24.206 50.229 1.00 53.22 262 LEU A C 1
ATOM 1981 O O . LEU A 1 262 ? 10.721 23.945 50.708 1.00 53.22 262 LEU A O 1
ATOM 1985 N N . SER A 1 263 ? 8.673 23.287 50.032 1.00 67.88 263 SER A N 1
ATOM 1986 C CA . SER A 1 263 ? 8.891 21.866 50.266 1.00 67.88 263 SER A CA 1
ATOM 1987 C C . SER A 1 263 ? 9.923 21.311 49.279 1.00 67.88 263 SER A C 1
ATOM 1989 O O . SER A 1 263 ? 10.058 21.780 48.146 1.00 67.88 263 SER A O 1
ATOM 1991 N N . THR A 1 264 ? 10.648 20.275 49.697 1.00 67.25 264 THR A N 1
ATOM 1992 C CA . THR A 1 264 ? 11.705 19.611 48.915 1.00 67.25 264 THR A CA 1
ATOM 1993 C C . THR A 1 264 ? 11.217 19.118 47.542 1.00 67.25 264 THR A C 1
ATOM 1995 O O . THR A 1 264 ? 11.995 19.061 46.593 1.00 67.25 264 THR A O 1
ATOM 1998 N N . GLN A 1 265 ? 9.914 18.850 47.390 1.00 62.44 265 GLN A N 1
ATOM 1999 C CA . GLN A 1 265 ? 9.299 18.486 46.108 1.00 62.44 265 GLN A CA 1
ATOM 2000 C C . GLN A 1 265 ? 9.261 19.636 45.087 1.00 62.44 265 GLN A C 1
ATOM 2002 O O . GLN A 1 265 ? 9.401 19.382 43.893 1.00 62.44 265 GLN A O 1
ATOM 2007 N N . ALA A 1 266 ? 9.128 20.892 45.525 1.00 62.97 266 ALA A N 1
ATOM 2008 C CA . ALA A 1 266 ? 9.084 22.041 44.617 1.00 62.97 266 ALA A CA 1
ATOM 2009 C C . ALA A 1 266 ? 10.453 22.333 43.972 1.00 62.97 266 ALA A C 1
ATOM 2011 O O . ALA A 1 266 ? 10.510 22.787 42.832 1.00 62.97 266 ALA A O 1
ATOM 2012 N N . ARG A 1 267 ? 11.562 22.004 44.655 1.00 66.75 267 ARG A N 1
ATOM 2013 C CA . ARG A 1 267 ? 12.918 22.114 44.083 1.00 66.75 267 ARG A CA 1
ATOM 2014 C C . ARG A 1 267 ? 13.179 21.064 42.999 1.00 66.75 267 ARG A C 1
ATOM 2016 O O . ARG A 1 267 ? 13.647 21.415 41.925 1.00 66.75 267 ARG A O 1
ATOM 2023 N N . ALA A 1 268 ? 12.755 19.817 43.216 1.00 68.00 268 ALA A N 1
ATOM 2024 C CA . ALA A 1 268 ? 12.881 18.757 42.209 1.00 68.00 268 ALA A CA 1
ATOM 2025 C C . ALA A 1 268 ? 12.038 19.010 40.939 1.00 68.00 268 ALA A C 1
ATOM 2027 O O . ALA A 1 268 ? 12.369 18.513 39.863 1.00 68.00 268 ALA A O 1
ATOM 2028 N N . ALA A 1 269 ? 10.947 19.779 41.048 1.00 63.84 269 ALA A N 1
ATOM 2029 C CA . ALA A 1 269 ? 10.167 20.222 39.894 1.00 63.84 269 ALA A CA 1
ATOM 2030 C C . ALA A 1 269 ? 10.847 21.379 39.136 1.00 63.84 269 ALA A C 1
ATOM 2032 O O . ALA A 1 269 ? 10.820 21.388 37.908 1.00 63.84 269 ALA A O 1
ATOM 2033 N N . ALA A 1 270 ? 11.496 22.313 39.840 1.00 66.38 270 ALA A N 1
ATOM 2034 C CA . ALA A 1 270 ? 12.215 23.429 39.223 1.00 66.38 270 ALA A CA 1
ATOM 2035 C C . ALA A 1 270 ? 13.446 22.966 38.419 1.00 66.38 270 ALA A C 1
ATOM 2037 O O . ALA A 1 270 ? 13.633 23.412 37.286 1.00 66.38 270 ALA A O 1
ATOM 2038 N N . ASP A 1 271 ? 14.211 21.996 38.931 1.00 69.62 271 ASP A N 1
ATOM 2039 C CA . ASP A 1 271 ? 15.380 21.452 38.217 1.00 69.62 271 ASP A CA 1
ATOM 2040 C C . ASP A 1 271 ? 14.986 20.681 36.944 1.00 69.62 271 ASP A C 1
ATOM 2042 O O . ASP A 1 271 ? 15.718 20.674 35.954 1.00 69.62 271 ASP A O 1
ATOM 2046 N N . LYS A 1 272 ? 13.781 20.091 36.905 1.00 64.12 272 LYS A N 1
ATOM 2047 C CA . LYS A 1 272 ? 13.251 19.456 35.686 1.00 64.12 272 LYS A CA 1
ATOM 2048 C C . LYS A 1 272 ? 12.845 20.464 34.611 1.00 64.12 272 LYS A C 1
ATOM 2050 O O . LYS A 1 272 ? 12.885 20.116 33.434 1.00 64.12 272 LYS A O 1
ATOM 2055 N N . ILE A 1 273 ? 12.487 21.693 34.983 1.00 58.50 273 ILE A N 1
ATOM 2056 C CA . ILE A 1 273 ? 12.113 22.744 34.025 1.00 58.50 273 ILE A CA 1
ATOM 2057 C C . ILE A 1 273 ? 13.363 23.339 33.357 1.00 58.50 273 ILE A C 1
ATOM 2059 O O . ILE A 1 273 ? 13.321 23.636 32.166 1.00 58.50 273 ILE A O 1
ATOM 2063 N N . ALA A 1 274 ? 14.500 23.409 34.058 1.00 64.00 274 ALA A N 1
ATOM 2064 C CA . ALA A 1 274 ? 15.772 23.858 33.478 1.00 64.00 274 ALA A CA 1
ATOM 2065 C C . ALA A 1 274 ? 16.308 22.928 32.363 1.00 64.00 274 ALA A C 1
ATOM 2067 O O . ALA A 1 274 ? 17.071 23.365 31.504 1.00 64.00 274 ALA A O 1
ATOM 2068 N N . SER A 1 275 ? 15.873 21.661 32.333 1.00 60.34 275 SER A N 1
ATOM 2069 C CA . SER A 1 275 ? 16.218 20.680 31.290 1.00 60.34 275 SER A CA 1
ATOM 2070 C C . SER A 1 275 ? 15.226 20.640 30.115 1.00 60.34 275 SER A C 1
ATOM 2072 O O . SER A 1 275 ? 15.419 19.859 29.174 1.00 60.34 275 SER A O 1
ATOM 2074 N N . VAL A 1 276 ? 14.154 21.438 30.134 1.00 57.31 276 VAL A N 1
ATOM 2075 C CA . VAL A 1 276 ? 13.239 21.519 28.992 1.00 57.31 276 VAL A CA 1
ATOM 2076 C C . VAL A 1 276 ? 13.926 22.371 27.933 1.00 57.31 276 VAL A C 1
ATOM 2078 O O . VAL A 1 276 ? 13.958 23.594 28.035 1.00 57.31 276 VAL A O 1
ATOM 2081 N N . LYS A 1 277 ? 14.522 21.705 26.930 1.00 69.31 277 LYS A N 1
ATOM 2082 C CA . LYS A 1 277 ? 15.091 22.352 25.740 1.00 69.31 277 LYS A CA 1
ATOM 2083 C C . LYS A 1 277 ? 14.096 23.402 25.259 1.00 69.31 277 LYS A C 1
ATOM 2085 O O . LYS A 1 277 ? 12.950 23.045 24.972 1.00 69.31 277 LYS A O 1
ATOM 2090 N N . LEU A 1 278 ? 14.526 24.669 25.228 1.00 69.69 278 LEU A N 1
ATOM 2091 C CA . LEU A 1 278 ? 13.715 25.770 24.723 1.00 69.69 278 LEU A CA 1
ATOM 2092 C C . LEU A 1 278 ? 13.055 25.313 23.423 1.00 69.69 278 LEU A C 1
ATOM 2094 O O . LEU A 1 278 ? 13.736 24.841 22.510 1.00 69.69 278 LEU A O 1
ATOM 2098 N N . VAL A 1 279 ? 11.726 25.409 23.382 1.00 61.69 279 VAL A N 1
ATOM 2099 C CA . VAL A 1 279 ? 10.952 25.160 22.168 1.00 61.69 279 VAL A CA 1
ATOM 2100 C C . VAL A 1 279 ? 11.605 25.997 21.067 1.00 61.69 279 VAL A C 1
ATOM 2102 O O . VAL A 1 279 ? 11.728 27.210 21.261 1.00 61.69 279 VAL A O 1
ATOM 2105 N N . PRO A 1 280 ? 12.086 25.381 19.969 1.00 67.19 280 PRO A N 1
ATOM 2106 C CA . PRO A 1 280 ? 12.800 26.109 18.936 1.00 67.19 280 PRO A CA 1
ATOM 2107 C C . PRO A 1 280 ? 11.927 27.268 18.473 1.00 67.19 280 PRO A C 1
ATOM 2109 O O . PRO A 1 280 ? 10.740 27.095 18.176 1.00 67.19 280 PRO A O 1
ATOM 2112 N N . GLN A 1 281 ? 12.517 28.461 18.499 1.00 79.81 281 GLN A N 1
ATOM 2113 C CA . GLN A 1 281 ? 11.884 29.692 18.057 1.00 79.81 281 GLN A CA 1
ATOM 2114 C C . GLN A 1 281 ? 11.243 29.437 16.693 1.00 79.81 281 GLN A C 1
ATOM 2116 O O . GLN A 1 281 ? 11.873 28.848 15.813 1.00 79.81 281 GLN A O 1
ATOM 2121 N N . LYS A 1 282 ? 9.960 29.795 16.552 1.00 80.00 282 LYS A N 1
ATOM 2122 C CA . LYS A 1 282 ? 9.197 29.557 15.324 1.00 80.00 282 LYS A CA 1
ATOM 2123 C C . LYS A 1 282 ? 9.971 30.173 14.156 1.00 80.00 282 LYS A C 1
ATOM 2125 O O . LYS A 1 282 ? 10.017 31.398 14.051 1.00 80.00 282 LYS A O 1
ATOM 2130 N N . ARG A 1 283 ? 10.587 29.327 13.321 1.00 82.88 283 ARG A N 1
ATOM 2131 C CA . ARG A 1 283 ? 11.207 29.753 12.064 1.00 82.88 283 ARG A CA 1
ATOM 2132 C C . ARG A 1 283 ? 10.174 30.513 11.249 1.00 82.88 283 ARG A C 1
ATOM 2134 O O . ARG A 1 283 ? 8.987 30.169 11.263 1.00 82.88 283 ARG A O 1
ATOM 2141 N N . SER A 1 284 ? 10.619 31.559 10.568 1.00 93.25 284 SER A N 1
ATOM 2142 C CA . SER A 1 284 ? 9.719 32.303 9.693 1.00 93.25 284 SER A CA 1
ATOM 2143 C C . SER A 1 284 ? 9.273 31.413 8.522 1.00 93.25 284 SER A C 1
ATOM 2145 O O . SER A 1 284 ? 9.974 30.477 8.121 1.00 93.25 284 SER A O 1
ATOM 2147 N N . LEU A 1 285 ? 8.093 31.689 7.958 1.00 90.81 285 LEU A N 1
ATOM 2148 C CA . LEU A 1 285 ? 7.617 30.992 6.756 1.00 90.81 285 LEU A CA 1
ATOM 2149 C C . LEU A 1 285 ? 8.635 31.148 5.617 1.00 90.81 285 LEU A C 1
ATOM 2151 O O . LEU A 1 285 ? 8.962 30.171 4.950 1.00 90.81 285 LEU A O 1
ATOM 2155 N N . GLN A 1 286 ? 9.193 32.351 5.461 1.00 93.69 286 GLN A N 1
ATOM 2156 C CA . GLN A 1 286 ? 10.207 32.657 4.454 1.00 93.69 286 GLN A CA 1
ATOM 2157 C C . GLN A 1 286 ? 11.457 31.779 4.600 1.00 93.69 286 GLN A C 1
ATOM 2159 O O . GLN A 1 286 ? 11.897 31.197 3.619 1.00 93.69 286 GLN A O 1
ATOM 2164 N N . GLU A 1 287 ? 11.981 31.616 5.815 1.00 89.75 287 GLU A N 1
ATOM 2165 C CA . GLU A 1 287 ? 13.131 30.740 6.092 1.00 89.75 287 GLU A CA 1
ATOM 2166 C C . GLU A 1 287 ? 12.818 29.274 5.762 1.00 89.75 287 GLU A C 1
ATOM 2168 O O . GLU A 1 287 ? 13.627 28.576 5.159 1.00 89.75 287 GLU A O 1
ATOM 2173 N N . THR A 1 288 ? 11.599 28.820 6.070 1.00 89.75 288 THR A N 1
ATOM 2174 C CA . THR A 1 288 ? 11.154 27.462 5.717 1.00 89.75 288 THR A CA 1
ATOM 2175 C C . THR A 1 288 ? 11.082 27.267 4.201 1.00 89.75 288 THR A C 1
ATOM 2177 O O . THR A 1 288 ? 11.440 26.202 3.701 1.00 89.75 288 THR A O 1
ATOM 2180 N N . LEU A 1 289 ? 10.627 28.281 3.461 1.00 93.38 289 LEU A N 1
ATOM 2181 C CA . LEU A 1 289 ? 10.562 28.231 2.003 1.00 93.38 289 LEU A CA 1
ATOM 2182 C C . LEU A 1 289 ? 11.967 28.213 1.386 1.00 93.38 289 LEU A C 1
ATOM 2184 O O . LEU A 1 289 ? 12.223 27.381 0.516 1.00 93.38 289 LEU A O 1
ATOM 2188 N N . SER A 1 290 ? 12.880 29.054 1.881 1.00 93.62 290 SER A N 1
ATOM 2189 C CA . SER A 1 290 ? 14.283 29.066 1.455 1.00 93.62 290 SER A CA 1
ATOM 2190 C C . SER A 1 290 ? 14.949 27.704 1.674 1.00 93.62 290 SER A C 1
ATOM 2192 O O . SER A 1 290 ? 15.494 27.139 0.726 1.00 93.62 290 SER A O 1
ATOM 2194 N N . ASP A 1 291 ? 14.790 27.111 2.862 1.00 91.25 291 ASP A N 1
ATOM 2195 C CA . ASP A 1 291 ? 15.295 25.769 3.186 1.00 91.25 291 ASP A CA 1
ATOM 2196 C C . ASP A 1 291 ? 14.779 24.696 2.211 1.00 91.25 291 ASP A C 1
ATOM 2198 O O . ASP A 1 291 ? 15.498 23.761 1.853 1.00 91.25 291 ASP A O 1
ATOM 2202 N N . ILE A 1 292 ? 13.508 24.781 1.800 1.00 91.06 292 ILE A N 1
ATOM 2203 C CA . ILE A 1 292 ? 12.920 23.835 0.841 1.00 91.06 292 ILE A CA 1
ATOM 2204 C C . ILE A 1 292 ? 13.544 24.025 -0.544 1.00 91.06 292 ILE A C 1
ATOM 2206 O O . ILE A 1 292 ? 13.896 23.037 -1.190 1.00 91.06 292 ILE A O 1
ATOM 2210 N N . THR A 1 293 ? 13.698 25.270 -1.001 1.00 93.25 293 THR A N 1
ATOM 2211 C CA . THR A 1 293 ? 14.300 25.557 -2.311 1.00 93.25 293 THR A CA 1
ATOM 2212 C C . THR A 1 293 ? 15.762 25.129 -2.381 1.00 93.25 293 THR A C 1
ATOM 2214 O O . THR A 1 293 ? 16.156 24.500 -3.361 1.00 93.25 293 THR A O 1
ATOM 2217 N N . GLU A 1 294 ? 16.532 25.369 -1.319 1.00 94.12 294 GLU A N 1
ATOM 2218 C CA . GLU A 1 294 ? 17.930 24.957 -1.221 1.00 94.12 294 GLU A CA 1
ATOM 2219 C C . GLU A 1 294 ? 18.050 23.432 -1.254 1.00 94.12 294 GLU A C 1
ATOM 2221 O O . GLU A 1 294 ? 18.770 22.891 -2.091 1.00 94.12 294 GLU A O 1
ATOM 2226 N N . ARG A 1 295 ? 17.258 22.714 -0.440 1.00 91.44 295 ARG A N 1
ATOM 2227 C CA . ARG A 1 295 ? 17.242 21.241 -0.462 1.00 91.44 295 ARG A CA 1
ATOM 2228 C C . ARG A 1 295 ? 16.877 20.683 -1.833 1.00 91.44 295 ARG A C 1
ATOM 2230 O O . ARG A 1 295 ? 17.498 19.719 -2.276 1.00 91.44 295 ARG A O 1
ATOM 2237 N N . ASN A 1 296 ? 15.885 21.263 -2.506 1.00 87.06 296 ASN A N 1
ATOM 2238 C CA . ASN A 1 296 ? 15.491 20.824 -3.844 1.00 87.06 296 ASN A CA 1
ATOM 2239 C C . ASN A 1 296 ? 16.615 21.044 -4.863 1.00 87.06 296 ASN A C 1
ATOM 2241 O O . ASN A 1 296 ? 16.870 20.160 -5.680 1.00 87.06 296 ASN A O 1
ATOM 2245 N N . PHE A 1 297 ? 17.311 22.180 -4.790 1.00 94.00 297 PHE A N 1
ATOM 2246 C CA . PHE A 1 297 ? 18.453 22.466 -5.652 1.00 94.00 297 PHE A CA 1
ATOM 2247 C C . PHE A 1 297 ? 19.609 21.490 -5.398 1.00 94.00 297 PHE A C 1
ATOM 2249 O O . PHE A 1 297 ? 20.105 20.879 -6.340 1.00 94.00 297 PHE A O 1
ATOM 2256 N N . THR A 1 298 ? 19.966 21.238 -4.134 1.00 90.62 298 THR A N 1
ATOM 2257 C CA . THR A 1 298 ? 20.987 20.241 -3.772 1.00 90.62 298 THR A CA 1
ATOM 2258 C C . THR A 1 298 ? 20.646 18.851 -4.310 1.00 90.62 298 THR A C 1
ATOM 2260 O O . THR A 1 298 ? 21.517 18.159 -4.836 1.00 90.62 298 THR A O 1
ATOM 2263 N N . LEU A 1 299 ? 19.380 18.430 -4.209 1.00 88.19 299 LEU A N 1
ATOM 2264 C CA . LEU A 1 299 ? 18.931 17.143 -4.747 1.00 88.19 299 LEU A CA 1
ATOM 2265 C C . LEU A 1 299 ? 19.022 17.085 -6.276 1.00 88.19 299 LEU A C 1
ATOM 2267 O O . LEU A 1 299 ? 19.360 16.031 -6.815 1.00 88.19 299 LEU A O 1
ATOM 2271 N N . LEU A 1 300 ? 18.735 18.193 -6.965 1.00 89.19 300 LEU A N 1
ATOM 2272 C CA . LEU A 1 300 ? 18.824 18.279 -8.420 1.00 89.19 300 LEU A CA 1
ATOM 2273 C C . LEU A 1 300 ? 20.278 18.167 -8.897 1.00 89.19 300 LEU A C 1
ATOM 2275 O O . LEU A 1 300 ? 20.559 17.358 -9.779 1.00 89.19 300 LEU A O 1
ATOM 2279 N N . THR A 1 301 ? 21.205 18.892 -8.268 1.00 90.50 301 THR A N 1
ATOM 2280 C CA . THR A 1 301 ? 22.641 18.822 -8.589 1.00 90.50 301 THR A CA 1
ATOM 2281 C C . THR A 1 301 ? 23.203 17.431 -8.307 1.00 90.50 301 THR A C 1
ATOM 2283 O O . THR A 1 301 ? 23.802 16.814 -9.182 1.00 90.50 301 THR A O 1
ATOM 2286 N N . ALA A 1 302 ? 22.894 16.858 -7.138 1.00 89.00 302 ALA A N 1
ATOM 2287 C CA . ALA A 1 302 ? 23.326 15.504 -6.790 1.00 89.00 302 ALA A CA 1
ATOM 2288 C C . ALA A 1 302 ? 22.743 14.423 -7.719 1.00 89.00 302 ALA A C 1
ATOM 2290 O O . ALA A 1 302 ? 23.275 13.315 -7.796 1.00 89.00 302 ALA A O 1
ATOM 2291 N N . ARG A 1 303 ? 21.614 14.690 -8.385 1.00 90.19 303 ARG A N 1
ATOM 2292 C CA . ARG A 1 303 ? 21.075 13.807 -9.423 1.00 90.19 303 ARG A CA 1
ATOM 2293 C C . ARG A 1 303 ? 21.850 13.960 -10.730 1.00 90.19 303 ARG A C 1
ATOM 2295 O O . ARG A 1 303 ? 22.283 12.947 -11.264 1.00 90.19 303 ARG A O 1
ATOM 2302 N N . ALA A 1 304 ? 22.074 15.192 -11.185 1.00 90.06 304 ALA A N 1
ATOM 2303 C CA . ALA A 1 304 ? 22.851 15.471 -12.392 1.00 90.06 304 ALA A CA 1
ATOM 2304 C C . ALA A 1 304 ? 24.265 14.865 -12.322 1.00 90.06 304 ALA A C 1
ATOM 2306 O O . ALA A 1 304 ? 24.729 14.270 -13.292 1.00 90.06 304 ALA A O 1
ATOM 2307 N N . ASP A 1 305 ? 24.909 14.922 -11.153 1.00 89.62 305 ASP A N 1
ATOM 2308 C CA . ASP A 1 305 ? 26.227 14.317 -10.948 1.00 89.62 305 ASP A CA 1
ATOM 2309 C C . ASP A 1 305 ? 26.199 12.786 -11.067 1.00 89.62 305 ASP A C 1
ATOM 2311 O O . ASP A 1 305 ? 27.081 12.199 -11.694 1.00 89.62 305 ASP A O 1
ATOM 2315 N N . ARG A 1 306 ? 25.177 12.117 -10.508 1.00 89.06 306 ARG A N 1
ATOM 2316 C CA . ARG A 1 306 ? 25.019 10.654 -10.637 1.00 89.06 306 ARG A CA 1
ATOM 2317 C C . ARG A 1 306 ? 24.761 10.235 -12.080 1.00 89.06 306 ARG A C 1
ATOM 2319 O O . ARG A 1 306 ? 25.304 9.223 -12.526 1.00 89.06 306 ARG A O 1
ATOM 2326 N N . ASP A 1 307 ? 23.952 11.006 -12.797 1.00 88.81 307 ASP A N 1
ATOM 2327 C CA . ASP A 1 307 ? 23.646 10.742 -14.202 1.00 88.81 307 ASP A CA 1
ATOM 2328 C C . ASP A 1 307 ? 24.918 10.911 -15.055 1.00 88.81 307 ASP A C 1
ATOM 2330 O O . ASP A 1 307 ? 25.243 10.035 -15.855 1.00 88.81 307 ASP A O 1
ATOM 2334 N N . SER A 1 308 ? 25.713 11.955 -14.797 1.00 92.88 308 SER A N 1
ATOM 2335 C CA . SER A 1 308 ? 27.013 12.183 -15.447 1.00 92.88 308 SER A CA 1
ATOM 2336 C C . SER A 1 308 ? 28.034 11.073 -15.146 1.00 92.88 308 SER A C 1
ATOM 2338 O O . SER A 1 308 ? 28.687 10.553 -16.054 1.00 92.88 308 SER A O 1
ATOM 2340 N N . GLN A 1 309 ? 28.132 10.621 -13.889 1.00 93.25 309 GLN A N 1
ATOM 2341 C CA . GLN A 1 309 ? 28.976 9.476 -13.515 1.00 93.25 309 GLN A CA 1
ATOM 2342 C C . GLN A 1 309 ? 28.548 8.188 -14.229 1.00 93.25 309 GLN A C 1
ATOM 2344 O O . GLN A 1 309 ? 29.395 7.422 -14.693 1.00 93.25 309 GLN A O 1
ATOM 2349 N N . THR A 1 310 ? 27.239 7.958 -14.346 1.00 92.94 310 THR A N 1
ATOM 2350 C CA . THR A 1 310 ? 26.687 6.790 -15.045 1.00 92.94 310 THR A CA 1
ATOM 2351 C C . THR A 1 310 ? 27.027 6.832 -16.533 1.00 92.94 310 THR A C 1
ATOM 2353 O O . THR A 1 310 ? 27.509 5.835 -17.066 1.00 92.94 310 THR A O 1
ATOM 2356 N N . GLN A 1 311 ? 26.864 7.989 -17.183 1.00 94.56 311 GLN A N 1
ATOM 2357 C CA . GLN A 1 311 ? 27.256 8.188 -18.582 1.00 94.56 311 GLN A CA 1
ATOM 2358 C C . GLN A 1 311 ? 28.756 7.960 -18.787 1.00 94.56 311 GLN A C 1
ATOM 2360 O O . GLN A 1 311 ? 29.151 7.241 -19.700 1.00 94.56 311 GLN A O 1
ATOM 2365 N N . THR A 1 312 ? 29.596 8.496 -17.898 1.00 95.94 312 THR A N 1
ATOM 2366 C CA . THR A 1 312 ? 31.054 8.327 -17.994 1.00 95.94 312 THR A CA 1
ATOM 2367 C C . THR A 1 312 ? 31.440 6.853 -17.877 1.00 95.94 312 THR A C 1
ATOM 2369 O O . THR A 1 312 ? 32.254 6.353 -18.648 1.00 95.94 312 THR A O 1
ATOM 2372 N N . ARG A 1 313 ? 30.804 6.113 -16.962 1.00 96.81 313 ARG A N 1
ATOM 2373 C CA . ARG A 1 313 ? 31.026 4.671 -16.817 1.00 96.81 313 ARG A CA 1
ATOM 2374 C C . ARG A 1 313 ? 30.588 3.882 -18.053 1.00 96.81 313 ARG A C 1
ATOM 2376 O O . ARG A 1 313 ? 31.269 2.929 -18.417 1.00 96.81 313 ARG A O 1
ATOM 2383 N N . GLN A 1 314 ? 29.473 4.258 -18.683 1.00 95.50 314 GLN A N 1
ATOM 2384 C CA . GLN A 1 314 ? 29.026 3.632 -19.932 1.00 95.50 314 GLN A CA 1
ATOM 2385 C C . GLN A 1 314 ? 30.043 3.846 -21.058 1.00 95.50 314 GLN A C 1
ATOM 2387 O O . GLN A 1 314 ? 30.376 2.891 -21.754 1.00 95.50 314 GLN A O 1
ATOM 2392 N N . VAL A 1 315 ? 30.591 5.060 -21.185 1.00 97.31 315 VAL A N 1
ATOM 2393 C CA . VAL A 1 315 ? 31.647 5.364 -22.164 1.00 97.31 315 VAL A CA 1
ATOM 2394 C C . VAL A 1 315 ? 32.901 4.527 -21.896 1.00 97.31 315 VAL A C 1
ATOM 2396 O O . VAL A 1 315 ? 33.367 3.844 -22.802 1.00 97.31 315 VAL A O 1
ATOM 2399 N N . LEU A 1 316 ? 33.391 4.481 -20.652 1.00 97.56 316 LEU A N 1
ATOM 2400 C CA . LEU A 1 316 ? 34.563 3.667 -20.297 1.00 97.56 316 LEU A CA 1
ATOM 2401 C C . LEU A 1 316 ? 34.360 2.176 -20.585 1.00 97.56 316 LEU A C 1
ATOM 2403 O O . LEU A 1 316 ? 35.287 1.494 -21.015 1.00 97.56 316 LEU A O 1
ATOM 2407 N N . LEU A 1 317 ? 33.153 1.652 -20.349 1.00 97.44 317 LEU A N 1
ATOM 2408 C CA . LEU A 1 317 ? 32.836 0.259 -20.653 1.00 97.44 317 LEU A CA 1
ATOM 2409 C C . LEU A 1 317 ? 32.853 -0.003 -22.166 1.00 97.44 317 LEU A C 1
ATOM 2411 O O . LEU A 1 317 ? 33.382 -1.025 -22.600 1.00 97.44 317 LEU A O 1
ATOM 2415 N N . ALA A 1 318 ? 32.315 0.921 -22.966 1.00 97.12 318 ALA A N 1
ATOM 2416 C CA . ALA A 1 318 ? 32.358 0.831 -24.422 1.00 97.12 318 ALA A CA 1
ATOM 2417 C C . ALA A 1 318 ? 33.802 0.871 -24.955 1.00 97.12 318 ALA A C 1
ATOM 2419 O O . ALA A 1 318 ? 34.161 0.067 -25.814 1.00 97.12 318 ALA A O 1
ATOM 2420 N N . GLU A 1 319 ? 34.654 1.744 -24.409 1.00 97.56 319 GLU A N 1
ATOM 2421 C CA . GLU A 1 319 ? 36.071 1.835 -24.785 1.00 97.56 319 GLU A CA 1
ATOM 2422 C C . GLU A 1 319 ? 36.874 0.592 -24.363 1.00 97.56 319 GLU A C 1
ATOM 2424 O O . GLU A 1 319 ? 37.711 0.105 -25.127 1.00 97.56 319 GLU A O 1
ATOM 2429 N N . PHE A 1 320 ? 36.591 0.028 -23.184 1.00 98.19 320 PHE A N 1
ATOM 2430 C CA . PHE A 1 320 ? 37.167 -1.245 -22.745 1.00 98.19 320 PHE A CA 1
ATOM 2431 C C . PHE A 1 320 ? 36.784 -2.394 -23.687 1.00 98.19 320 PHE A C 1
ATOM 2433 O O . PHE A 1 320 ? 37.652 -3.148 -24.124 1.00 98.19 320 PHE A O 1
ATOM 2440 N N . ASN A 1 321 ? 35.508 -2.489 -24.072 1.00 96.69 321 ASN A N 1
ATOM 2441 C CA . ASN A 1 321 ? 35.033 -3.502 -25.019 1.00 96.69 321 ASN A CA 1
ATOM 2442 C C . ASN A 1 321 ? 35.643 -3.338 -26.423 1.00 96.69 321 ASN A C 1
ATOM 2444 O O . ASN A 1 321 ? 35.812 -4.325 -27.135 1.00 96.69 321 ASN A O 1
ATOM 2448 N N . ALA A 1 322 ? 36.011 -2.114 -26.812 1.00 97.69 322 ALA A N 1
ATOM 2449 C CA . ALA A 1 322 ? 36.733 -1.830 -28.053 1.00 97.69 322 ALA A CA 1
ATOM 2450 C C . ALA A 1 322 ? 38.241 -2.161 -27.983 1.00 97.69 322 ALA A C 1
ATOM 2452 O O . ALA A 1 322 ? 38.943 -2.009 -28.982 1.00 97.69 322 ALA A O 1
ATOM 2453 N N . GLY A 1 323 ? 38.751 -2.599 -26.826 1.00 97.62 323 GLY A N 1
ATOM 2454 C CA . GLY A 1 323 ? 40.165 -2.919 -26.618 1.00 97.62 323 GLY A CA 1
ATOM 2455 C C . GLY A 1 323 ? 41.075 -1.695 -26.481 1.00 97.62 323 GLY A C 1
ATOM 2456 O O . GLY A 1 323 ? 42.289 -1.836 -26.599 1.00 97.62 323 GLY A O 1
ATOM 2457 N N . LEU A 1 324 ? 40.509 -0.503 -26.244 1.00 98.00 324 LEU A N 1
ATOM 2458 C CA . LEU A 1 324 ? 41.276 0.736 -26.045 1.00 98.00 324 LEU A CA 1
ATOM 2459 C C . LEU A 1 324 ? 41.901 0.827 -24.649 1.00 98.00 324 LEU A C 1
ATOM 2461 O O . LEU A 1 324 ? 42.872 1.553 -24.463 1.00 98.00 324 LEU A O 1
ATOM 2465 N N . TRP A 1 325 ? 41.348 0.091 -23.687 1.00 97.56 325 TRP A N 1
ATOM 2466 C CA . TRP A 1 325 ? 41.812 0.057 -22.306 1.00 97.56 325 TRP A CA 1
ATOM 2467 C C . TRP A 1 325 ? 42.245 -1.349 -21.929 1.00 97.56 325 TRP A C 1
ATOM 2469 O O . TRP A 1 325 ? 41.540 -2.325 -22.201 1.00 97.56 325 TRP A O 1
ATOM 2479 N N . THR A 1 326 ? 43.362 -1.456 -21.218 1.00 98.25 326 THR A N 1
ATOM 2480 C CA . THR A 1 326 ? 43.681 -2.690 -20.499 1.00 98.25 326 THR A CA 1
ATOM 2481 C C . THR A 1 326 ? 42.748 -2.864 -19.296 1.00 98.25 326 THR A C 1
ATOM 2483 O O . THR A 1 326 ? 42.096 -1.928 -18.818 1.00 98.25 326 THR A O 1
ATOM 2486 N N . ARG A 1 327 ? 42.661 -4.093 -18.777 1.00 97.81 327 ARG A N 1
ATOM 2487 C CA . ARG A 1 327 ? 41.787 -4.418 -17.640 1.00 97.81 327 ARG A CA 1
ATOM 2488 C C . ARG A 1 327 ? 42.165 -3.625 -16.387 1.00 97.81 327 ARG A C 1
ATOM 2490 O O . ARG A 1 327 ? 41.289 -3.246 -15.607 1.00 97.81 327 ARG A O 1
ATOM 2497 N N . GLU A 1 328 ? 43.457 -3.408 -16.180 1.00 98.00 328 GLU A N 1
ATOM 2498 C CA . GLU A 1 328 ? 44.022 -2.690 -15.044 1.00 98.00 328 GLU A CA 1
ATOM 2499 C C . GLU A 1 328 ? 43.702 -1.194 -15.123 1.00 98.00 328 GLU A C 1
ATOM 2501 O O . GLU A 1 328 ? 43.229 -0.625 -14.137 1.00 98.00 328 GLU A O 1
ATOM 2506 N N . GLU A 1 329 ? 43.875 -0.581 -16.297 1.00 97.69 329 GLU A N 1
ATOM 2507 C CA . GLU A 1 329 ? 43.571 0.836 -16.524 1.00 97.69 329 GLU A CA 1
ATOM 2508 C C . GLU A 1 329 ? 42.071 1.116 -16.360 1.00 97.69 329 GLU A C 1
ATOM 2510 O O . GLU A 1 329 ? 41.695 2.036 -15.635 1.00 97.69 329 GLU A O 1
ATOM 2515 N N . TYR A 1 330 ? 41.201 0.271 -16.929 1.00 97.94 330 TYR A N 1
ATOM 2516 C CA . TYR A 1 330 ? 39.749 0.408 -16.763 1.00 97.94 330 TYR A CA 1
ATOM 2517 C C . TYR A 1 330 ? 39.336 0.344 -15.283 1.00 97.94 330 TYR A C 1
ATOM 2519 O O . TYR A 1 330 ? 38.542 1.156 -14.803 1.00 97.94 330 TYR A O 1
ATOM 2527 N N . ARG A 1 331 ? 39.900 -0.601 -14.515 1.00 97.62 331 ARG A N 1
ATOM 2528 C CA . ARG A 1 331 ? 39.635 -0.712 -13.071 1.00 97.62 331 ARG A CA 1
ATOM 2529 C C . ARG A 1 331 ? 40.116 0.514 -12.301 1.00 97.62 331 ARG A C 1
ATOM 2531 O O . ARG A 1 331 ? 39.428 0.937 -11.371 1.00 97.62 331 ARG A O 1
ATOM 2538 N N . ALA A 1 332 ? 41.282 1.054 -12.649 1.00 97.88 332 ALA A N 1
ATOM 2539 C CA . ALA A 1 332 ? 41.816 2.252 -12.016 1.00 97.88 332 ALA A CA 1
ATOM 2540 C C . ALA A 1 332 ? 40.896 3.459 -12.258 1.00 97.88 332 ALA A C 1
ATOM 2542 O O . ALA A 1 332 ? 40.525 4.133 -11.297 1.00 97.88 332 ALA A O 1
ATOM 2543 N N . GLU A 1 333 ? 40.444 3.663 -13.496 1.00 97.62 333 GLU A N 1
ATOM 2544 C CA . GLU A 1 333 ? 39.605 4.807 -13.866 1.00 97.62 333 GLU A CA 1
ATOM 2545 C C . GLU A 1 333 ? 38.194 4.722 -13.263 1.00 97.62 333 GLU A C 1
ATOM 2547 O O . GLU A 1 333 ? 37.682 5.687 -12.694 1.00 97.62 333 GLU A O 1
ATOM 2552 N N . VAL A 1 334 ? 37.578 3.535 -13.273 1.00 96.88 334 VAL A N 1
ATOM 2553 C CA . VAL A 1 334 ? 36.280 3.322 -12.610 1.00 96.88 334 VAL A CA 1
ATOM 2554 C C . VAL A 1 334 ? 36.383 3.560 -11.100 1.00 96.88 334 VAL A C 1
ATOM 2556 O O . VAL A 1 334 ? 35.489 4.169 -10.506 1.00 96.88 334 VAL A O 1
ATOM 2559 N N . ASN A 1 335 ? 37.479 3.131 -10.464 1.00 96.81 335 ASN A N 1
ATOM 2560 C CA . ASN A 1 335 ? 37.723 3.427 -9.052 1.00 96.81 335 ASN A CA 1
ATOM 2561 C C . ASN A 1 335 ? 37.960 4.923 -8.809 1.00 96.81 335 ASN A C 1
ATOM 2563 O O . ASN A 1 335 ? 37.490 5.450 -7.799 1.00 96.81 335 ASN A O 1
ATOM 2567 N N . ALA A 1 336 ? 38.653 5.621 -9.710 1.00 96.06 336 ALA A N 1
ATOM 2568 C CA . ALA A 1 336 ? 38.843 7.065 -9.623 1.00 96.06 336 ALA A CA 1
ATOM 2569 C C . ALA A 1 336 ? 37.502 7.813 -9.709 1.00 96.06 336 ALA A C 1
ATOM 2571 O O . ALA A 1 336 ? 37.260 8.718 -8.912 1.00 96.06 336 ALA A O 1
ATOM 2572 N N . LEU A 1 337 ? 36.589 7.384 -10.586 1.00 94.38 337 LEU A N 1
ATOM 2573 C CA . LEU A 1 337 ? 35.238 7.947 -10.691 1.00 94.38 337 LEU A CA 1
ATOM 2574 C C . LEU A 1 337 ? 34.392 7.729 -9.433 1.00 94.38 337 LEU A C 1
ATOM 2576 O O . LEU A 1 337 ? 33.713 8.656 -8.997 1.00 94.38 337 LEU A O 1
ATOM 2580 N N . LEU A 1 338 ? 34.444 6.535 -8.833 1.00 91.88 338 LEU A N 1
ATOM 2581 C CA . LEU A 1 338 ? 33.700 6.220 -7.604 1.00 91.88 338 LEU A CA 1
ATOM 2582 C C . LEU A 1 338 ? 34.224 6.986 -6.387 1.00 91.88 338 LEU A C 1
ATOM 2584 O O . LEU A 1 338 ? 33.447 7.368 -5.512 1.00 91.88 338 LEU A O 1
ATOM 2588 N N . ASN A 1 339 ? 35.537 7.206 -6.335 1.00 93.44 339 ASN A N 1
ATOM 2589 C CA . ASN A 1 339 ? 36.187 7.923 -5.245 1.00 93.44 339 ASN A CA 1
ATOM 2590 C C . ASN A 1 339 ? 36.262 9.432 -5.480 1.00 93.44 339 ASN A C 1
ATOM 2592 O O . ASN A 1 339 ? 36.692 10.154 -4.579 1.00 93.44 339 ASN A O 1
ATOM 2596 N N . ARG A 1 340 ? 35.852 9.926 -6.656 1.00 90.06 340 ARG A N 1
ATOM 2597 C CA . ARG A 1 340 ? 35.806 11.358 -6.936 1.00 90.06 340 ARG A CA 1
ATOM 2598 C C . ARG A 1 340 ? 34.814 11.980 -5.955 1.00 90.06 340 ARG A C 1
ATOM 2600 O O . ARG A 1 340 ? 33.622 11.673 -6.044 1.00 90.06 340 ARG A O 1
ATOM 2607 N N . PRO A 1 341 ? 35.264 12.831 -5.014 1.00 83.62 341 PRO A N 1
ATOM 2608 C CA . PRO A 1 341 ? 34.334 13.518 -4.140 1.00 83.62 341 PRO A CA 1
ATOM 2609 C C . PRO A 1 341 ? 33.388 14.293 -5.050 1.00 83.62 341 PRO A C 1
ATOM 2611 O O . PRO A 1 341 ? 33.847 15.093 -5.871 1.00 83.62 341 PRO A O 1
ATOM 2614 N N . LEU A 1 342 ? 32.084 13.999 -4.951 1.00 79.44 342 LEU A N 1
ATOM 2615 C CA . LEU A 1 342 ? 31.044 14.841 -5.534 1.00 79.44 342 LEU A CA 1
ATOM 2616 C C . LEU A 1 342 ? 31.427 16.244 -5.115 1.00 79.44 342 LEU A C 1
ATOM 2618 O O . LEU A 1 342 ? 31.565 16.476 -3.911 1.00 79.44 342 LEU A O 1
ATOM 2622 N N . ALA A 1 343 ? 31.745 17.098 -6.086 1.00 65.75 343 ALA A N 1
ATOM 2623 C CA . ALA A 1 343 ? 32.200 18.439 -5.802 1.00 65.75 343 ALA A CA 1
ATOM 2624 C C . ALA A 1 343 ? 31.035 19.120 -5.093 1.00 65.75 343 ALA A C 1
ATOM 2626 O O . ALA A 1 343 ? 30.138 19.665 -5.729 1.00 65.75 343 ALA A O 1
ATOM 2627 N N . SER A 1 344 ? 31.010 19.021 -3.760 1.00 58.09 344 SER A N 1
ATOM 2628 C CA . SER A 1 344 ? 30.160 19.831 -2.923 1.00 58.09 344 SER A CA 1
ATOM 2629 C C . SER A 1 344 ? 30.508 21.219 -3.382 1.00 58.09 344 SER A C 1
ATOM 2631 O O . SER A 1 344 ? 31.676 21.604 -3.300 1.00 58.09 344 SER A O 1
ATOM 2633 N N . SER A 1 345 ? 29.542 21.893 -3.991 1.00 55.22 345 SER A N 1
ATOM 2634 C CA . SER A 1 345 ? 29.630 23.285 -4.369 1.00 55.22 345 SER A CA 1
ATOM 2635 C C . SER A 1 345 ? 29.949 24.047 -3.092 1.00 55.22 345 SER A C 1
ATOM 2637 O O . SER A 1 345 ? 29.051 24.462 -2.362 1.00 55.22 345 SER A O 1
ATOM 2639 N N . SER A 1 346 ? 31.240 24.116 -2.774 1.00 51.56 346 SER A N 1
ATOM 2640 C CA . SER A 1 346 ? 31.810 24.880 -1.694 1.00 51.56 346 SER A CA 1
ATOM 2641 C C . SER A 1 346 ? 31.519 26.298 -2.103 1.00 51.56 346 SER A C 1
ATOM 2643 O O . SER A 1 346 ? 32.234 26.883 -2.915 1.00 51.56 346 SER A O 1
ATOM 2645 N N . SER A 1 347 ? 30.393 26.808 -1.620 1.00 49.50 347 SER A N 1
ATOM 2646 C CA . SER A 1 347 ? 30.095 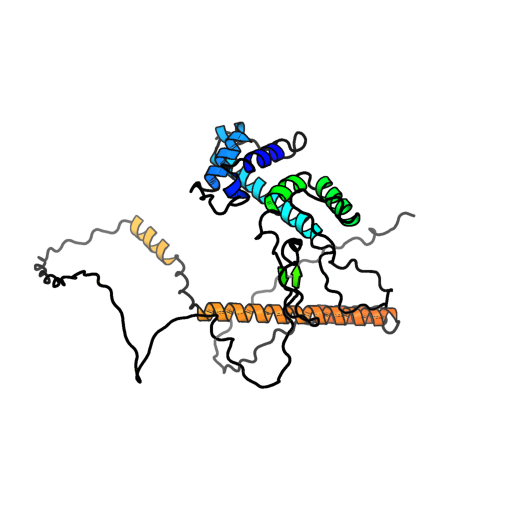28.219 -1.607 1.00 49.50 347 SER A CA 1
ATOM 2647 C C . SER A 1 347 ? 31.336 28.905 -1.057 1.00 49.50 347 SER A C 1
ATOM 2649 O O . SER A 1 347 ? 31.631 28.822 0.136 1.00 49.50 347 SER A O 1
ATOM 2651 N N . SER A 1 348 ? 32.100 29.525 -1.947 1.00 42.66 348 SER A N 1
ATOM 2652 C CA . SER A 1 348 ? 33.178 30.441 -1.630 1.00 42.66 348 SER A CA 1
ATOM 2653 C C . SER A 1 348 ? 32.549 31.681 -0.998 1.00 42.66 348 SER A C 1
ATOM 2655 O O . SER A 1 348 ? 32.432 32.731 -1.625 1.00 42.66 348 SER A O 1
ATOM 2657 N N . SER A 1 349 ? 32.061 31.546 0.233 1.00 44.34 349 SER A N 1
ATOM 2658 C CA . SER A 1 349 ? 31.720 32.675 1.077 1.00 44.34 349 SER A CA 1
ATOM 2659 C C . SER A 1 349 ? 33.036 33.240 1.596 1.00 44.34 349 SER A C 1
ATOM 2661 O O . SER A 1 349 ? 33.664 32.667 2.487 1.00 44.34 349 SER A O 1
ATOM 2663 N N . LEU A 1 350 ? 33.470 34.357 1.010 1.00 50.62 350 LEU A N 1
ATOM 2664 C CA . LEU A 1 350 ? 34.419 35.253 1.656 1.00 50.62 350 LEU A CA 1
ATOM 2665 C C . LEU A 1 350 ? 33.823 35.665 3.008 1.00 50.62 350 LEU A C 1
ATOM 2667 O O . LEU A 1 350 ? 32.941 36.517 3.072 1.00 50.62 350 LEU A O 1
ATOM 2671 N N . SER A 1 351 ? 34.309 35.071 4.089 1.00 41.72 351 SER A N 1
ATOM 2672 C CA . SER A 1 351 ? 34.110 35.589 5.437 1.00 41.72 351 SER A CA 1
ATOM 2673 C C . SER A 1 351 ? 35.462 35.664 6.128 1.00 41.72 351 SER A C 1
ATOM 2675 O O . SER A 1 351 ? 36.102 34.660 6.434 1.00 41.72 351 SER A O 1
ATOM 2677 N N . THR A 1 352 ? 35.881 36.909 6.301 1.00 42.81 352 THR A N 1
ATOM 2678 C CA . THR A 1 352 ? 37.031 37.401 7.046 1.00 42.81 352 THR A CA 1
ATOM 2679 C C . THR A 1 352 ? 37.156 36.782 8.437 1.00 42.81 352 THR A C 1
ATOM 2681 O O . THR A 1 352 ? 36.197 36.725 9.202 1.00 42.81 352 THR A O 1
ATOM 2684 N N . SER A 1 353 ? 38.392 36.379 8.726 1.00 46.34 353 SER A N 1
ATOM 2685 C CA . SER A 1 353 ? 39.021 36.071 10.013 1.00 46.34 353 SER A CA 1
ATOM 2686 C C . SER A 1 353 ? 38.263 36.472 11.286 1.00 46.34 353 SER A C 1
ATOM 2688 O O . SER A 1 353 ? 38.127 37.654 11.603 1.00 46.34 353 SER A O 1
ATOM 2690 N N . SER A 1 354 ? 37.927 35.469 12.094 1.00 43.72 354 SER A N 1
ATOM 2691 C CA . SER A 1 354 ? 37.717 35.608 13.534 1.00 43.72 354 SER A CA 1
ATOM 2692 C C . SER A 1 354 ? 38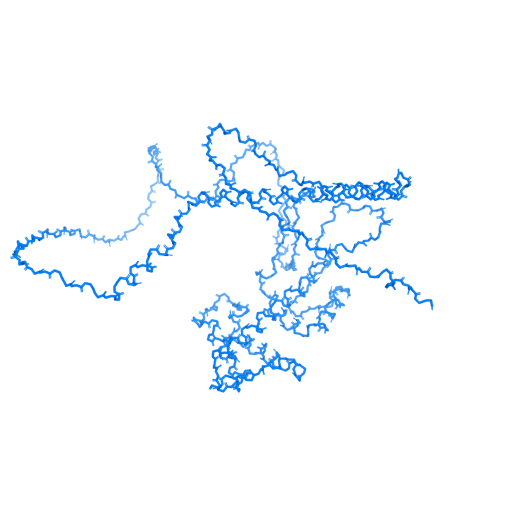.270 34.357 14.216 1.00 43.72 354 SER A C 1
ATOM 2694 O O . SER A 1 354 ? 37.762 33.251 14.039 1.00 43.72 354 SER A O 1
ATOM 2696 N N . SER A 1 355 ? 39.385 34.539 14.917 1.00 54.84 355 SER A N 1
ATOM 2697 C CA . SER A 1 355 ? 40.115 33.508 15.646 1.00 54.84 355 SER A CA 1
ATOM 2698 C C . SER A 1 355 ? 39.330 33.018 16.864 1.00 54.84 355 SER A C 1
ATOM 2700 O O . SER A 1 355 ? 38.883 33.821 17.684 1.00 54.84 355 SER A O 1
ATOM 2702 N N . SER A 1 356 ? 39.234 31.700 17.040 1.00 37.69 356 SER A N 1
ATOM 2703 C CA . SER A 1 356 ? 38.933 31.071 18.333 1.00 37.69 356 SER A CA 1
ATOM 2704 C C . SER A 1 356 ? 39.388 29.605 18.378 1.00 37.69 356 SER A C 1
ATOM 2706 O O . SER A 1 356 ? 39.643 29.019 17.327 1.00 37.69 356 SER A O 1
ATOM 2708 N N . PRO A 1 357 ? 39.609 29.057 19.590 1.00 50.97 357 PRO A N 1
ATOM 2709 C CA . PRO A 1 357 ? 40.771 28.224 19.876 1.00 50.97 357 PRO A CA 1
ATOM 2710 C C . PRO A 1 357 ? 40.540 26.720 19.711 1.00 50.97 357 PRO A C 1
ATOM 2712 O O . PRO A 1 357 ? 39.417 26.220 19.702 1.00 50.97 357 PRO A O 1
ATOM 2715 N N . ALA A 1 358 ? 41.673 26.026 19.609 1.00 46.94 358 ALA A N 1
ATOM 2716 C CA . ALA A 1 358 ? 41.835 24.597 19.403 1.00 46.94 358 ALA A CA 1
ATOM 2717 C C . ALA A 1 358 ? 41.040 23.724 20.392 1.00 46.94 358 ALA A C 1
ATOM 2719 O O . ALA A 1 358 ? 41.140 23.876 21.610 1.00 46.94 358 ALA A O 1
ATOM 2720 N N . ILE A 1 359 ? 40.310 22.759 19.830 1.00 44.44 359 ILE A N 1
ATOM 2721 C CA . ILE A 1 359 ? 39.720 21.614 20.530 1.00 44.44 359 ILE A CA 1
ATOM 2722 C C . ILE A 1 359 ? 40.683 20.429 20.348 1.00 44.44 359 ILE A C 1
ATOM 2724 O O . ILE A 1 359 ? 41.163 20.228 19.230 1.00 44.44 359 ILE A O 1
ATOM 2728 N N . PRO A 1 360 ? 40.993 19.659 21.407 1.00 49.19 360 PRO A N 1
ATOM 2729 C CA . PRO A 1 360 ? 41.967 18.583 21.336 1.00 49.19 360 PRO A CA 1
ATOM 2730 C C . PRO A 1 360 ? 41.485 17.414 20.470 1.00 49.19 360 PRO A C 1
ATOM 2732 O O . PRO A 1 360 ? 40.330 16.990 20.503 1.00 49.19 360 PRO A O 1
ATOM 2735 N N . GLU A 1 361 ? 42.455 16.921 19.714 1.00 46.97 361 GLU A N 1
ATOM 2736 C CA . GLU A 1 361 ? 42.473 15.799 18.788 1.00 46.97 361 GLU A CA 1
ATOM 2737 C C . GLU A 1 361 ? 41.906 14.514 19.416 1.00 46.97 361 GLU A C 1
ATOM 2739 O O . GLU A 1 361 ? 42.486 13.922 20.329 1.00 46.97 361 GLU A O 1
ATOM 2744 N N . ALA A 1 362 ? 40.735 14.086 18.938 1.00 45.81 362 ALA A N 1
ATOM 2745 C CA . ALA A 1 362 ? 40.139 12.812 19.315 1.00 45.81 362 ALA A CA 1
ATOM 2746 C C . ALA A 1 362 ? 40.803 11.680 18.518 1.00 45.81 362 ALA A C 1
ATOM 2748 O O . ALA A 1 362 ? 40.778 11.664 17.288 1.00 45.81 362 ALA A O 1
ATOM 2749 N N . GLN A 1 363 ? 41.389 10.731 19.246 1.00 46.66 363 GLN A N 1
ATOM 2750 C CA . GLN A 1 363 ? 42.073 9.558 18.712 1.00 46.66 363 GLN A CA 1
ATOM 2751 C C . GLN A 1 363 ? 41.138 8.719 17.826 1.00 46.66 363 GLN A C 1
ATOM 2753 O O . GLN A 1 363 ? 40.103 8.216 18.267 1.00 46.66 363 GLN A O 1
ATOM 2758 N N . HIS A 1 364 ? 41.537 8.564 16.565 1.00 41.91 364 HIS A N 1
ATOM 2759 C CA . HIS A 1 364 ? 40.902 7.700 15.579 1.00 41.91 364 HIS A CA 1
ATOM 2760 C C . HIS A 1 364 ? 41.064 6.228 15.993 1.00 41.91 364 HIS A C 1
ATOM 2762 O O . HIS A 1 364 ? 42.176 5.705 16.041 1.00 41.91 364 HIS A O 1
ATOM 2768 N N . LEU A 1 365 ? 39.952 5.543 16.273 1.00 57.66 365 LEU A N 1
ATOM 2769 C CA . LEU A 1 365 ? 39.945 4.087 16.426 1.00 57.66 365 LEU A CA 1
ATOM 2770 C C . LEU A 1 365 ? 40.169 3.415 15.056 1.00 57.66 365 LEU A C 1
ATOM 2772 O O . LEU A 1 365 ? 39.595 3.867 14.057 1.00 57.66 365 LEU A O 1
ATOM 2776 N N . PRO A 1 366 ? 40.967 2.333 14.986 1.00 53.47 366 PRO A N 1
ATOM 2777 C CA . PRO A 1 366 ? 41.200 1.606 13.747 1.00 53.47 366 PRO A CA 1
ATOM 2778 C C . PRO A 1 366 ? 39.910 0.942 13.254 1.00 53.47 366 PRO A C 1
ATOM 2780 O O . PRO A 1 366 ? 39.170 0.299 14.000 1.00 53.47 366 PRO A O 1
ATOM 2783 N N . ARG A 1 367 ? 39.646 1.137 11.962 1.00 53.44 367 ARG A N 1
ATOM 2784 C CA . ARG A 1 367 ? 38.517 0.583 11.212 1.00 53.44 367 ARG A CA 1
ATOM 2785 C C . ARG A 1 367 ? 38.607 -0.948 11.230 1.00 53.44 367 ARG A C 1
ATOM 2787 O O . ARG A 1 367 ? 39.649 -1.499 10.891 1.00 53.44 367 ARG A O 1
ATOM 2794 N N . ALA A 1 368 ? 37.529 -1.619 11.630 1.00 51.34 368 ALA A N 1
ATOM 2795 C CA . ALA A 1 368 ? 37.451 -3.077 11.629 1.00 51.34 368 ALA A CA 1
ATOM 2796 C C . ALA A 1 368 ? 37.719 -3.637 10.219 1.00 51.34 368 ALA A C 1
ATOM 2798 O O . ALA A 1 368 ? 37.141 -3.159 9.240 1.00 51.34 368 ALA A O 1
ATOM 2799 N N . HIS A 1 369 ? 38.610 -4.628 10.141 1.00 56.72 369 HIS A N 1
ATOM 2800 C CA . HIS A 1 369 ? 38.920 -5.384 8.930 1.00 56.72 369 HIS A CA 1
ATOM 2801 C C . HIS A 1 369 ? 37.660 -6.064 8.371 1.00 56.72 369 HIS A C 1
ATOM 2803 O O . HIS A 1 369 ? 36.868 -6.633 9.126 1.00 56.72 369 HIS A O 1
ATOM 2809 N N . SER A 1 370 ? 37.488 -6.007 7.046 1.00 56.31 370 SER A N 1
ATOM 2810 C CA . SER A 1 370 ? 36.494 -6.821 6.338 1.00 56.31 370 SER A CA 1
ATOM 2811 C C . SER A 1 370 ? 36.786 -8.314 6.542 1.00 56.31 370 SER A C 1
ATOM 2813 O O . SER A 1 370 ? 37.958 -8.687 6.553 1.00 56.31 370 SER A O 1
ATOM 2815 N N . PRO A 1 371 ? 35.755 -9.167 6.661 1.00 57.41 371 PRO A N 1
ATOM 2816 C CA . PRO A 1 371 ? 35.926 -10.616 6.672 1.00 57.41 371 PRO A CA 1
ATOM 2817 C C . PRO A 1 371 ? 36.517 -11.110 5.345 1.00 57.41 371 PRO A C 1
ATOM 2819 O O . PRO A 1 371 ? 36.019 -10.736 4.280 1.00 57.41 371 PRO A O 1
ATOM 2822 N N . ASP A 1 372 ? 37.539 -11.963 5.424 1.00 58.16 372 ASP A N 1
ATOM 2823 C CA . ASP A 1 372 ? 38.047 -12.729 4.286 1.00 58.16 372 ASP A CA 1
ATOM 2824 C C . ASP A 1 372 ? 36.959 -13.692 3.799 1.00 58.16 372 ASP A C 1
ATOM 2826 O O . ASP A 1 372 ? 36.508 -14.575 4.534 1.00 58.16 372 ASP A O 1
ATOM 2830 N N . TRP A 1 373 ? 36.521 -13.516 2.554 1.00 70.06 373 TRP A N 1
ATOM 2831 C CA . TRP A 1 373 ? 35.660 -14.478 1.876 1.00 70.06 373 TRP A CA 1
ATOM 2832 C C . TRP A 1 373 ? 36.547 -15.518 1.180 1.00 70.06 373 TRP A C 1
ATOM 2834 O O . TRP A 1 373 ? 37.415 -15.128 0.401 1.00 70.06 373 TRP A O 1
ATOM 2844 N N . PRO A 1 374 ? 36.365 -16.826 1.432 1.00 62.75 374 PRO A N 1
ATOM 2845 C CA . PRO A 1 374 ? 37.156 -17.855 0.769 1.00 62.75 374 PRO A CA 1
ATOM 2846 C C . PRO A 1 374 ? 36.823 -17.918 -0.730 1.00 62.75 374 PRO A C 1
ATOM 2848 O O . PRO A 1 374 ? 35.662 -18.074 -1.109 1.00 62.75 374 PRO A O 1
ATOM 2851 N N . GLU A 1 375 ? 37.856 -17.848 -1.575 1.00 58.19 375 GLU A N 1
ATOM 2852 C CA . GLU A 1 375 ? 37.784 -17.864 -3.052 1.00 58.19 375 GLU A CA 1
ATOM 2853 C C . GLU A 1 375 ? 37.186 -19.149 -3.656 1.00 58.19 375 GLU A C 1
ATOM 2855 O O . GLU A 1 375 ? 36.885 -19.195 -4.845 1.00 58.19 375 GLU A O 1
ATOM 2860 N N . ASN A 1 376 ? 36.931 -20.183 -2.855 1.00 60.28 376 ASN A N 1
ATOM 2861 C CA . ASN A 1 376 ? 36.496 -21.492 -3.352 1.00 60.28 376 ASN A CA 1
ATOM 2862 C C . ASN A 1 376 ? 34.975 -21.617 -3.561 1.00 60.28 376 ASN A C 1
ATOM 2864 O O . ASN A 1 376 ? 34.483 -22.719 -3.786 1.00 60.28 376 ASN A O 1
ATOM 2868 N N . LEU A 1 377 ? 34.209 -20.523 -3.472 1.00 52.84 377 LEU A N 1
ATOM 2869 C CA . LEU A 1 377 ? 32.745 -20.575 -3.601 1.00 52.84 377 LEU A CA 1
ATOM 2870 C C . LEU A 1 377 ? 32.230 -20.580 -5.055 1.00 52.84 377 LEU A C 1
ATOM 2872 O O . LEU A 1 377 ? 31.022 -20.672 -5.256 1.00 52.84 377 LEU A O 1
ATOM 2876 N N . PHE A 1 378 ? 33.121 -20.486 -6.048 1.00 55.00 378 PHE A N 1
ATOM 2877 C CA . PHE A 1 378 ? 32.773 -20.394 -7.475 1.00 55.00 378 PHE A CA 1
ATOM 2878 C C . PHE A 1 378 ? 33.417 -21.487 -8.342 1.00 55.00 378 PHE A C 1
ATOM 2880 O O . PHE A 1 378 ? 33.637 -21.279 -9.530 1.00 55.00 378 PHE A O 1
ATOM 2887 N N . GLN A 1 379 ? 33.741 -22.651 -7.773 1.00 59.31 379 GLN A N 1
ATOM 2888 C CA . GLN A 1 379 ? 34.037 -23.816 -8.608 1.00 59.31 379 GLN A CA 1
ATOM 2889 C C . GLN A 1 379 ? 32.725 -24.460 -9.053 1.00 59.31 379 GLN A C 1
ATOM 2891 O O . GLN A 1 379 ? 32.070 -25.170 -8.288 1.00 59.31 379 GLN A O 1
ATOM 2896 N N . ASP A 1 380 ? 32.360 -24.136 -10.290 1.00 57.97 380 ASP A N 1
ATOM 2897 C CA . ASP A 1 380 ? 31.290 -24.748 -11.063 1.00 57.97 380 ASP A CA 1
ATOM 2898 C C . ASP A 1 380 ? 31.417 -26.282 -11.040 1.00 57.97 380 ASP A C 1
ATOM 2900 O O . ASP A 1 380 ? 32.495 -26.843 -11.253 1.00 57.97 380 ASP A O 1
ATOM 2904 N N . GLN A 1 381 ? 30.308 -26.957 -10.731 1.00 50.81 381 GLN A N 1
ATOM 2905 C CA . GLN A 1 381 ? 30.154 -28.385 -10.989 1.00 50.81 381 GLN A CA 1
ATOM 2906 C C . GLN A 1 381 ? 29.674 -28.540 -12.431 1.00 50.81 381 GLN A C 1
ATOM 2908 O O . GLN A 1 381 ? 28.539 -28.168 -12.736 1.00 50.81 381 GLN A O 1
ATOM 2913 N N . ASP A 1 382 ? 30.568 -29.055 -13.275 1.00 59.62 382 ASP A N 1
ATOM 2914 C CA . ASP A 1 382 ? 30.269 -29.605 -14.603 1.00 59.62 382 ASP A CA 1
ATOM 2915 C C . ASP A 1 382 ? 29.317 -30.813 -14.539 1.00 59.62 382 ASP A C 1
ATOM 2917 O O . ASP A 1 382 ? 29.429 -31.623 -13.581 1.00 59.62 382 ASP A O 1
#